Protein AF-0000000075453280 (afdb_homodimer)

InterPro domains:
  IPR001173 Glycosyltransferase 2-like [PF00535] (4-136)
  IPR029044 Nucleotide-diphospho-sugar transferases [G3DSA:3.90.550.10] (1-193)
  IPR029044 Nucleotide-diphospho-sugar transferases [SSF53448] (2-142)

Secondary structure (DSSP, 8-state):
--EEEEEEESS-HHHHHHHHHHHTTSSEEEEEE----SSHHHHHHTTT-EEEE----SSSHHHHHHHHHH--SSEEEEEETTEE--HHHHHHHHHHTTSTTEEEEEEEEEEEETTEE-GGG--EEEEEEEESTT-B--SSTT---B--SEEEE--TT-GGG-EEE-----HHHHHHHHHHHHHHHHHHHTT----HHHHHHHHHHHHHIIIIIT-GGGGHHHHHHHHHHHHHHHHHHHHHHHHHHHHHHHHHHHHH-/--EEEEEEESS-HHHHHHHHHHHTTSSEEEEEE----STHHHHHHTTT-EEEE----SSSHHHHHHHHHH--SSEEEEEETTEE--HHHHHHHHHHTTSTTEEEEEEEEEEEETTEE-GGG--EEEEEEEESTT-B--SSTT---B--SEEEE--TT-GGG-EEE-----HHHHHHHHHHHHHHHHHHHTT----HHHHHHHHHHHHHIIIIIT-GGGGHHHHHHHHHHHHHHHHHHHHHHHHHHHHHHHHHHHHH-

Radius of gyration: 29.47 Å; Cα contacts (8 Å, |Δi|>4): 980; chains: 2; bounding box: 55×84×59 Å

Structure (mmCIF, N/CA/C/O backbone):
data_AF-0000000075453280-model_v1
#
loop_
_entity.id
_entity.type
_entity.pdbx_description
1 polymer 'Lipopolysaccharide core biosynthesis glycosyltransferase waaE'
#
loop_
_atom_site.group_PDB
_atom_site.id
_atom_site.type_symbol
_atom_site.label_atom_id
_atom_site.label_alt_id
_atom_site.label_comp_id
_atom_site.label_asym_id
_atom_site.label_entity_id
_atom_site.label_seq_id
_atom_site.pdbx_PDB_ins_code
_atom_site.Cartn_x
_atom_site.Cartn_y
_atom_site.Cartn_z
_atom_site.occupancy
_atom_site.B_iso_or_equiv
_atom_site.auth_seq_id
_atom_site.auth_comp_id
_atom_site.auth_asym_id
_atom_site.auth_atom_id
_atom_site.pdbx_PDB_model_num
ATOM 1 N N . MET A 1 1 ? -6.512 39.5 26.875 1 87.19 1 MET A N 1
ATOM 2 C CA . MET A 1 1 ? -6.805 38.094 27.078 1 87.19 1 MET A CA 1
ATOM 3 C C . MET A 1 1 ? -5.566 37.219 26.828 1 87.19 1 MET A C 1
ATOM 5 O O . MET A 1 1 ? -4.629 37.656 26.156 1 87.19 1 MET A O 1
ATOM 9 N N . LYS A 1 2 ? -5.488 36.125 27.5 1 96.56 2 LYS A N 1
ATOM 10 C CA . LYS A 1 2 ? -4.305 35.281 27.453 1 96.56 2 LYS A CA 1
ATOM 11 C C . LYS A 1 2 ? -4.598 33.938 26.75 1 96.56 2 LYS A C 1
ATOM 13 O O . LYS A 1 2 ? -5.754 33.531 26.656 1 96.56 2 LYS A O 1
ATOM 18 N N . ILE A 1 3 ? -3.596 33.406 26.172 1 98.19 3 ILE A N 1
ATOM 19 C CA . ILE A 1 3 ? -3.721 32.188 25.406 1 98.19 3 ILE A CA 1
ATOM 20 C C . ILE A 1 3 ? -2.854 31.094 26.016 1 98.19 3 ILE A C 1
ATOM 22 O O . ILE A 1 3 ? -1.701 31.344 26.391 1 98.19 3 ILE A O 1
ATOM 26 N N . SER A 1 4 ? -3.461 29.938 26.219 1 98.56 4 SER A N 1
ATOM 27 C CA . SER A 1 4 ? -2.721 28.734 26.578 1 98.56 4 SER A CA 1
ATOM 28 C C . SER A 1 4 ? -2.498 27.844 25.375 1 98.56 4 SER A C 1
ATOM 30 O O . SER A 1 4 ? -3.445 27.5 24.672 1 98.56 4 SER A O 1
ATOM 32 N N . VAL A 1 5 ? -1.268 27.469 25.141 1 98.62 5 VAL A N 1
ATOM 33 C CA . VAL A 1 5 ? -0.944 26.5 24.094 1 98.62 5 VAL A CA 1
ATOM 34 C C . VAL A 1 5 ? -0.886 25.094 24.688 1 98.62 5 VAL A C 1
ATOM 36 O O . VAL A 1 5 ? -0.224 24.875 25.719 1 98.62 5 VAL A O 1
ATOM 39 N N . VAL A 1 6 ? -1.608 24.203 24.062 1 98.19 6 VAL A N 1
ATOM 40 C CA . VAL A 1 6 ? -1.646 22.812 24.516 1 98.19 6 VAL A CA 1
ATOM 41 C C . VAL A 1 6 ? -0.996 21.906 23.469 1 98.19 6 VAL A C 1
ATOM 43 O O . VAL A 1 6 ? -1.377 21.938 22.297 1 98.19 6 VAL A O 1
ATOM 46 N N . ILE A 1 7 ? -0.037 21.109 23.922 1 97.81 7 ILE A N 1
ATOM 47 C CA . ILE A 1 7 ? 0.693 20.219 23.031 1 97.81 7 ILE A CA 1
ATOM 48 C C . ILE A 1 7 ? 0.72 18.812 23.625 1 97.81 7 ILE A C 1
ATOM 50 O O . ILE A 1 7 ? 1.214 18.594 24.734 1 97.81 7 ILE A O 1
ATOM 54 N N . ASN A 1 8 ? 0.182 17.875 22.922 1 95.56 8 ASN A N 1
ATOM 55 C CA . ASN A 1 8 ? 0.331 16.469 23.297 1 95.56 8 ASN A CA 1
ATOM 56 C C . ASN A 1 8 ? 1.612 15.867 22.719 1 95.56 8 ASN A C 1
ATOM 58 O O . ASN A 1 8 ? 1.91 16.047 21.531 1 95.56 8 ASN A O 1
ATOM 62 N N . THR A 1 9 ? 2.328 15.156 23.594 1 96.06 9 THR A N 1
ATOM 63 C CA . THR A 1 9 ? 3.605 14.625 23.141 1 96.06 9 THR A CA 1
ATOM 64 C C . THR A 1 9 ? 3.709 13.133 23.438 1 96.06 9 THR A C 1
ATOM 66 O O . THR A 1 9 ? 3.145 12.648 24.422 1 96.06 9 THR A O 1
ATOM 69 N N . TYR A 1 10 ? 4.297 12.469 22.547 1 95.69 10 TYR A N 1
ATOM 70 C CA . TYR A 1 10 ? 4.734 11.086 22.688 1 95.69 10 TYR A CA 1
ATOM 71 C C . TYR A 1 10 ? 5.957 10.805 21.828 1 95.69 10 TYR A C 1
ATOM 73 O O . TYR A 1 10 ? 5.848 10.703 20.594 1 95.69 10 TYR A O 1
ATOM 81 N N . ASN A 1 11 ? 7.129 10.633 22.438 1 95.88 11 ASN A N 1
ATOM 82 C CA . ASN A 1 11 ? 8.391 10.438 21.734 1 95.88 11 ASN A CA 1
ATOM 83 C C . ASN A 1 11 ? 8.555 11.422 20.578 1 95.88 11 ASN A C 1
ATOM 85 O O . ASN A 1 11 ? 8.789 11.016 19.438 1 95.88 11 ASN A O 1
ATOM 89 N N . ALA A 1 12 ? 8.445 12.719 20.922 1 96.19 12 ALA A N 1
ATOM 90 C CA . ALA A 1 12 ? 8.391 13.797 19.938 1 96.19 12 ALA A CA 1
ATOM 91 C C . ALA A 1 12 ? 9.719 14.547 19.875 1 96.19 12 ALA A C 1
ATOM 93 O O . ALA A 1 12 ? 9.75 15.727 19.516 1 96.19 12 ALA A O 1
ATOM 94 N N . GLU A 1 13 ? 10.812 13.883 20.188 1 96.94 13 GLU A N 1
ATOM 95 C CA . GLU A 1 13 ? 12.102 14.555 20.297 1 96.94 13 GLU A CA 1
ATOM 96 C C . GLU A 1 13 ? 12.508 15.195 18.969 1 96.94 13 GLU A C 1
ATOM 98 O O . GLU A 1 13 ? 13.172 16.234 18.953 1 96.94 13 GLU A O 1
ATOM 103 N N . LYS A 1 14 ? 12.039 14.727 17.938 1 95.12 14 LYS A N 1
ATOM 104 C CA . LYS A 1 14 ? 12.492 15.125 16.609 1 95.12 14 LYS A CA 1
ATOM 105 C C . LYS A 1 14 ? 12.094 16.562 16.297 1 95.12 14 LYS A C 1
ATOM 107 O O . LYS A 1 14 ? 12.898 17.344 15.773 1 95.12 14 LYS A O 1
ATOM 112 N N . HIS A 1 15 ? 10.867 16.906 16.641 1 96.69 15 HIS A N 1
ATOM 113 C CA . HIS A 1 15 ? 10.344 18.188 16.156 1 96.69 15 HIS A CA 1
ATOM 114 C C . HIS A 1 15 ? 10.008 19.109 17.328 1 96.69 15 HIS A C 1
ATOM 116 O O . HIS A 1 15 ? 9.812 20.312 17.125 1 96.69 15 HIS A O 1
ATOM 122 N N . LEU A 1 16 ? 9.984 18.625 18.5 1 97.69 16 LEU A N 1
ATOM 123 C CA . LEU A 1 16 ? 9.406 19.344 19.625 1 97.69 16 LEU A CA 1
ATOM 124 C C . LEU A 1 16 ? 10.133 20.656 19.875 1 97.69 16 LEU A C 1
ATOM 126 O O . LEU A 1 16 ? 9.5 21.688 20.156 1 97.69 16 LEU A O 1
ATOM 130 N N . GLN A 1 17 ? 11.453 20.641 19.781 1 97.75 17 GLN A N 1
ATOM 131 C CA . GLN A 1 17 ? 12.211 21.859 20.016 1 97.75 17 GLN A CA 1
ATOM 132 C C . GLN A 1 17 ? 11.789 22.969 19.047 1 97.75 17 GLN A C 1
ATOM 134 O O . GLN A 1 17 ? 11.578 24.109 19.453 1 97.75 17 GLN A O 1
ATOM 139 N N . ALA A 1 18 ? 11.688 22.609 17.797 1 97.19 18 ALA A N 1
ATOM 140 C CA . ALA A 1 18 ? 11.273 23.578 16.781 1 97.19 18 ALA A CA 1
ATOM 141 C C . ALA A 1 18 ? 9.883 24.125 17.078 1 97.19 18 ALA A C 1
ATOM 143 O O . ALA A 1 18 ? 9.625 25.312 16.891 1 97.19 18 ALA A O 1
ATOM 144 N N . VAL A 1 19 ? 9.039 23.281 17.531 1 98.19 19 VAL A N 1
ATOM 145 C CA . VAL A 1 19 ? 7.668 23.672 17.844 1 98.19 19 VAL A CA 1
ATOM 146 C C . VAL A 1 19 ? 7.66 24.609 19.031 1 98.19 19 VAL A C 1
ATOM 148 O O . VAL A 1 19 ? 7.055 25.688 18.984 1 98.19 19 VAL A O 1
ATOM 151 N N . LEU A 1 20 ? 8.391 24.266 20.062 1 98.31 20 LEU A N 1
ATOM 152 C CA . LEU A 1 20 ? 8.406 25.062 21.281 1 98.31 20 LEU A CA 1
ATOM 153 C C . LEU A 1 20 ? 9.008 26.438 21.031 1 98.31 20 LEU A C 1
ATOM 155 O O . LEU A 1 20 ? 8.594 27.422 21.656 1 98.31 20 LEU A O 1
ATOM 159 N N . GLU A 1 21 ? 9.938 26.531 20.156 1 98.12 21 GLU A N 1
ATOM 160 C CA . GLU A 1 21 ? 10.531 27.812 19.797 1 98.12 21 GLU A CA 1
ATOM 161 C C . GLU A 1 21 ? 9.484 28.766 19.25 1 98.12 21 GLU A C 1
ATOM 163 O O . GLU A 1 21 ? 9.578 29.984 19.438 1 98.12 21 GLU A O 1
ATOM 168 N N . THR A 1 22 ? 8.5 28.25 18.625 1 98.06 22 THR A N 1
ATOM 169 C CA . THR A 1 22 ? 7.516 29.078 17.953 1 98.06 22 THR A CA 1
ATOM 170 C C . THR A 1 22 ? 6.406 29.484 18.922 1 98.06 22 THR A C 1
ATOM 172 O O . THR A 1 22 ? 5.641 30.422 18.641 1 98.06 22 THR A O 1
ATOM 175 N N . VAL A 1 23 ? 6.312 28.812 20.078 1 98.12 23 VAL A N 1
ATOM 176 C CA . VAL A 1 23 ? 5.184 29.094 20.953 1 98.12 23 VAL A CA 1
ATOM 177 C C . VAL A 1 23 ? 5.691 29.594 22.312 1 98.12 23 VAL A C 1
ATOM 179 O O . VAL A 1 23 ? 4.902 29.828 23.219 1 98.12 23 VAL A O 1
ATOM 182 N N . LYS A 1 24 ? 6.961 29.797 22.438 1 97.19 24 LYS A N 1
ATOM 183 C CA . LYS A 1 24 ? 7.59 30.109 23.719 1 97.19 24 LYS A CA 1
ATOM 184 C C . LYS A 1 24 ? 7.086 31.438 24.281 1 97.19 24 LYS A C 1
ATOM 186 O O . LYS A 1 24 ? 7.113 31.656 25.484 1 97.19 24 LYS A O 1
ATOM 191 N N . ASP A 1 25 ? 6.578 32.312 23.406 1 96.19 25 ASP A N 1
ATOM 192 C CA . ASP A 1 25 ? 6.199 33.656 23.844 1 96.19 25 ASP A CA 1
ATOM 1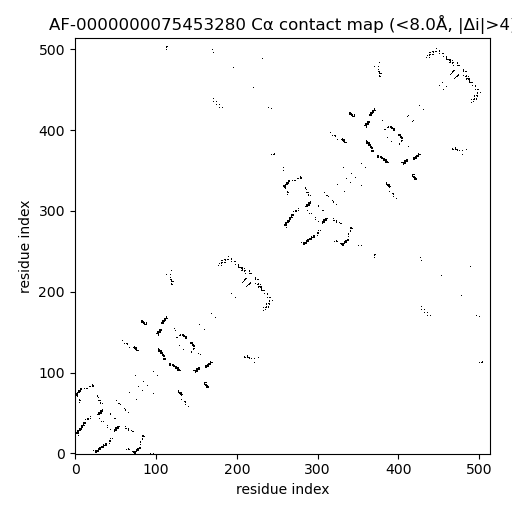93 C C . ASP A 1 25 ? 4.703 33.719 24.156 1 96.19 25 ASP A C 1
ATOM 195 O O . ASP A 1 25 ? 4.172 34.812 24.422 1 96.19 25 ASP A O 1
ATOM 199 N N . PHE A 1 26 ? 4.004 32.656 24.094 1 97.94 26 PHE A N 1
ATOM 200 C CA . PHE A 1 26 ? 2.609 32.625 24.531 1 97.94 26 PHE A CA 1
ATOM 201 C C . PHE A 1 26 ? 2.51 32.688 26.047 1 97.94 26 PHE A C 1
ATOM 203 O O . PHE A 1 26 ? 3.516 32.562 26.75 1 97.94 26 PHE A O 1
ATOM 210 N N . ASP A 1 27 ? 1.296 32.875 26.531 1 97.94 27 ASP A N 1
ATOM 211 C CA . ASP A 1 27 ? 1.092 33.156 27.953 1 97.94 27 ASP A CA 1
ATOM 212 C C . ASP A 1 27 ? 1.319 31.891 28.781 1 97.94 27 ASP A C 1
ATOM 214 O O . ASP A 1 27 ? 1.736 31.969 29.938 1 97.94 27 ASP A O 1
ATOM 218 N N . GLU A 1 28 ? 0.972 30.797 28.203 1 98.19 28 GLU A N 1
ATOM 219 C CA . GLU A 1 28 ? 1.118 29.5 28.875 1 98.19 28 GLU A CA 1
ATOM 220 C C . GLU A 1 28 ? 1.316 28.375 27.859 1 98.19 28 GLU A C 1
ATOM 222 O O . GLU A 1 28 ? 0.678 28.359 26.812 1 98.19 28 GLU A O 1
ATOM 227 N N . ILE A 1 29 ? 2.229 27.484 28.203 1 98.38 29 ILE A N 1
ATOM 228 C CA . ILE A 1 29 ? 2.416 26.266 27.406 1 98.38 29 ILE A CA 1
ATOM 229 C C . ILE A 1 29 ? 2.176 25.047 28.281 1 98.38 29 ILE A C 1
ATOM 231 O O . ILE A 1 29 ? 2.844 24.859 29.312 1 98.38 29 ILE A O 1
ATOM 235 N N . VAL A 1 30 ? 1.226 24.234 27.891 1 98.31 30 VAL A N 1
ATOM 236 C CA . VAL A 1 30 ? 0.924 22.984 28.578 1 98.31 30 VAL A CA 1
ATOM 237 C C . VAL A 1 30 ? 1.341 21.797 27.719 1 98.31 30 VAL A C 1
ATOM 239 O O . VAL A 1 30 ? 0.818 21.609 26.609 1 98.31 30 VAL A O 1
ATOM 242 N N . ILE A 1 31 ? 2.223 21.047 28.234 1 98.12 31 ILE A N 1
ATOM 243 C CA . ILE A 1 31 ? 2.641 19.812 27.578 1 98.12 31 ILE A CA 1
ATOM 244 C C . ILE A 1 31 ? 1.979 18.609 28.25 1 98.12 31 ILE A C 1
ATOM 246 O O . ILE A 1 31 ? 2.156 18.406 29.453 1 98.12 31 ILE A O 1
ATOM 250 N N . CYS A 1 32 ? 1.2 17.938 27.5 1 97.69 32 CYS A N 1
ATOM 251 C CA . CYS A 1 32 ? 0.634 16.688 27.984 1 97.69 32 CYS A CA 1
ATOM 252 C C . CYS A 1 32 ? 1.358 15.492 27.375 1 97.69 32 CYS A C 1
ATOM 254 O O . CYS A 1 32 ? 1.089 15.109 26.234 1 97.69 32 CYS A O 1
ATOM 256 N N . ASP A 1 33 ? 2.164 14.906 28.219 1 97.38 33 ASP A N 1
ATOM 257 C CA . ASP A 1 33 ? 2.994 13.812 27.719 1 97.38 33 ASP A CA 1
ATOM 258 C C . ASP A 1 33 ? 2.381 12.461 28.078 1 97.38 33 ASP A C 1
ATOM 260 O O . ASP A 1 33 ? 1.81 12.297 29.156 1 97.38 33 ASP A O 1
ATOM 264 N N . MET A 1 34 ? 2.512 11.633 27.141 1 95.62 34 MET A N 1
ATOM 265 C CA . MET A 1 34 ? 1.979 10.281 27.328 1 95.62 34 MET A CA 1
ATOM 266 C C . MET A 1 34 ? 3.094 9.297 27.656 1 95.62 34 MET A C 1
ATOM 268 O O . MET A 1 34 ? 3.164 8.219 27.078 1 95.62 34 MET A O 1
ATOM 272 N N . TYR A 1 35 ? 3.945 9.664 28.391 1 95.5 35 TYR A N 1
ATOM 273 C CA . TYR A 1 35 ? 5.043 8.883 28.953 1 95.5 35 TYR A CA 1
ATOM 274 C C . TYR A 1 35 ? 6.078 8.555 27.875 1 95.5 35 TYR A C 1
ATOM 276 O O . TYR A 1 35 ? 6.41 7.387 27.672 1 95.5 35 TYR A O 1
ATOM 284 N N . SER A 1 36 ? 6.609 9.555 27.328 1 96.5 36 SER A N 1
ATOM 285 C CA . SER A 1 36 ? 7.691 9.438 26.344 1 96.5 36 SER A CA 1
ATOM 286 C C . SER A 1 36 ? 8.938 8.812 26.984 1 96.5 36 SER A C 1
ATOM 288 O O . SER A 1 36 ? 9.203 9.023 28.172 1 96.5 36 SER A O 1
ATOM 290 N N . THR A 1 37 ? 9.625 8.047 26.109 1 96.62 37 THR A N 1
ATOM 291 C CA . THR A 1 37 ? 10.836 7.395 26.594 1 96.62 37 THR A CA 1
ATOM 292 C C . THR A 1 37 ? 12.078 8.031 25.984 1 96.62 37 THR A C 1
ATOM 294 O O . THR A 1 37 ? 13.203 7.699 26.359 1 96.62 37 THR A O 1
ATOM 297 N N . ASP A 1 38 ? 11.938 8.945 25.172 1 97.25 38 ASP A N 1
ATOM 298 C CA . ASP A 1 38 ? 13.062 9.617 24.516 1 97.25 38 ASP A CA 1
ATOM 299 C C . ASP A 1 38 ? 13.352 10.961 25.188 1 97.25 38 ASP A C 1
ATOM 301 O O . ASP A 1 38 ? 13.117 11.133 26.375 1 97.25 38 ASP A O 1
ATOM 305 N N . LYS A 1 39 ? 13.984 11.875 24.453 1 97.5 39 LYS A N 1
ATOM 306 C CA . LYS A 1 39 ? 14.43 13.141 25.047 1 97.5 39 LYS A CA 1
ATOM 307 C C . LYS A 1 39 ? 13.305 14.172 25.047 1 97.5 39 LYS A C 1
ATOM 309 O O . LYS A 1 39 ? 13.547 15.367 25.234 1 97.5 39 LYS A O 1
ATOM 314 N N . THR A 1 40 ? 12.094 13.75 24.875 1 97.81 40 THR A N 1
ATOM 315 C CA . THR A 1 40 ? 10.953 14.656 24.766 1 97.81 40 THR A CA 1
ATOM 316 C C . THR A 1 40 ? 10.836 15.523 26.016 1 97.81 40 THR A C 1
ATOM 318 O O . THR A 1 40 ? 10.758 16.75 25.938 1 97.81 40 THR A O 1
ATOM 321 N N . ILE A 1 41 ? 10.914 14.938 27.141 1 97.12 41 ILE A N 1
ATOM 322 C CA . ILE A 1 41 ? 10.711 15.656 28.406 1 97.12 41 ILE A CA 1
ATOM 323 C C . ILE A 1 41 ? 11.906 16.578 28.672 1 97.12 41 ILE A C 1
ATOM 325 O O . ILE A 1 41 ? 11.742 17.688 29.172 1 97.12 41 ILE A O 1
ATOM 329 N N . ASP A 1 42 ? 13.07 16.109 28.328 1 97.25 42 ASP A N 1
ATOM 330 C CA . ASP A 1 42 ? 14.266 16.938 28.469 1 97.25 42 ASP A CA 1
ATOM 331 C C . ASP A 1 42 ? 14.133 18.219 27.656 1 97.25 42 ASP A C 1
ATOM 333 O O . ASP A 1 42 ? 14.492 19.297 28.141 1 97.25 42 ASP A O 1
ATOM 337 N N . ILE A 1 43 ? 13.633 18.062 26.516 1 97.5 43 ILE A N 1
ATOM 338 C CA . ILE A 1 43 ? 13.445 19.219 25.641 1 97.5 43 ILE A CA 1
ATOM 339 C C . ILE A 1 43 ? 12.391 20.156 26.219 1 97.5 43 ILE A C 1
ATOM 341 O O . ILE A 1 43 ? 12.602 21.359 26.297 1 97.5 43 ILE A O 1
ATOM 345 N N . ALA A 1 44 ? 11.305 19.656 26.672 1 97.19 44 ALA A N 1
ATOM 346 C CA . ALA A 1 44 ? 10.188 20.438 27.203 1 97.19 44 ALA A CA 1
ATOM 347 C C . ALA A 1 44 ? 10.609 21.234 28.438 1 97.19 44 ALA A C 1
ATOM 349 O O . ALA A 1 44 ? 10.172 22.375 28.625 1 97.19 44 ALA A O 1
ATOM 350 N N . THR A 1 45 ? 11.43 20.672 29.234 1 95.94 45 THR A N 1
ATOM 351 C CA . THR A 1 45 ? 11.82 21.281 30.5 1 95.94 45 THR A CA 1
ATOM 352 C C . THR A 1 45 ? 12.641 22.547 30.266 1 95.94 45 THR A C 1
ATOM 354 O O . THR A 1 45 ? 12.727 23.406 31.156 1 95.94 45 THR A O 1
ATOM 357 N N . LYS A 1 46 ? 13.172 22.625 29.125 1 96.31 46 LYS A N 1
ATOM 358 C CA . LYS A 1 46 ? 13.984 23.781 28.797 1 96.31 46 LYS A CA 1
ATOM 359 C C . LYS A 1 46 ? 13.117 25 28.5 1 96.31 46 LYS A C 1
ATOM 361 O O . LYS A 1 46 ? 13.625 26.125 28.391 1 96.31 46 LYS A O 1
ATOM 366 N N . TYR A 1 47 ? 11.898 24.625 28.312 1 94.25 47 TYR A N 1
ATOM 367 C CA . TYR A 1 47 ? 10.953 25.688 27.984 1 94.25 47 TYR A CA 1
ATOM 368 C C . TYR A 1 47 ? 9.969 25.906 29.125 1 94.25 47 TYR A C 1
ATOM 370 O O . TYR A 1 47 ? 9.852 25.078 30.031 1 94.25 47 TYR A O 1
ATOM 378 N N . ASN A 1 48 ? 9.789 26.938 29.891 1 89.94 48 ASN A N 1
ATOM 379 C CA . ASN A 1 48 ? 8.891 27.266 31 1 89.94 48 ASN A CA 1
ATOM 380 C C . ASN A 1 48 ? 7.496 26.688 30.766 1 89.94 48 ASN A C 1
ATOM 382 O O . ASN A 1 48 ? 6.496 27.391 30.891 1 89.94 48 ASN A O 1
ATOM 386 N N . CYS A 1 49 ? 7.441 25.328 30.406 1 94.44 49 CYS A N 1
ATOM 387 C CA . CYS A 1 49 ? 6.172 24.672 30.141 1 94.44 49 CYS A CA 1
ATOM 388 C C . CYS A 1 49 ? 5.617 24.031 31.406 1 94.44 49 CYS A C 1
ATOM 390 O O . CYS A 1 49 ? 6.379 23.641 32.312 1 94.44 49 CYS A O 1
ATOM 392 N N . LYS A 1 50 ? 4.363 23.953 31.5 1 97.44 50 LYS A N 1
ATOM 393 C CA . LYS A 1 50 ? 3.688 23.062 32.438 1 97.44 50 LYS A CA 1
ATOM 394 C C . LYS A 1 50 ? 3.59 21.656 31.875 1 97.44 50 LYS A C 1
ATOM 396 O O . LYS A 1 50 ? 2.93 21.422 30.859 1 97.44 50 LYS A O 1
ATOM 401 N N . ILE A 1 51 ? 4.215 20.719 32.594 1 98 51 ILE A N 1
ATOM 402 C CA . ILE A 1 51 ? 4.238 19.359 32.094 1 98 51 ILE A CA 1
ATOM 403 C C . ILE A 1 51 ? 3.273 18.484 32.906 1 98 51 ILE A C 1
ATOM 405 O O . ILE A 1 51 ? 3.371 18.422 34.125 1 98 51 ILE A O 1
ATOM 409 N N . VAL A 1 52 ? 2.35 17.922 32.25 1 97.69 52 VAL A N 1
ATOM 410 C CA . VAL A 1 52 ? 1.406 16.984 32.844 1 97.69 52 VAL A CA 1
ATOM 411 C C . VAL A 1 52 ? 1.45 15.656 32.094 1 97.69 52 VAL A C 1
ATOM 413 O O . VAL A 1 52 ? 1.945 15.586 30.969 1 97.69 52 VAL A O 1
ATOM 416 N N . TYR A 1 53 ? 0.935 14.594 32.781 1 97.19 53 TYR A N 1
ATOM 417 C CA . TYR A 1 53 ? 1.019 13.258 32.188 1 97.19 53 TYR A CA 1
ATOM 418 C C . TYR A 1 53 ? -0.365 12.633 32.062 1 97.19 53 TYR A C 1
ATOM 420 O O . TYR A 1 53 ? -1.24 12.859 32.906 1 97.19 53 TYR A O 1
ATOM 428 N N . HIS A 1 54 ? -0.528 11.992 30.922 1 95.75 54 HIS A N 1
ATOM 429 C CA . HIS A 1 54 ? -1.746 11.234 30.641 1 95.75 54 HIS A CA 1
ATOM 430 C C . HIS A 1 54 ? -1.432 9.898 29.984 1 95.75 54 HIS A C 1
ATOM 432 O O . HIS A 1 54 ? -0.522 9.812 29.156 1 95.75 54 HIS A O 1
ATOM 438 N N . GLN A 1 55 ? -2.186 8.914 30.281 1 92.88 55 GLN A N 1
ATOM 439 C CA . GLN A 1 55 ? -1.975 7.59 29.703 1 92.88 55 GLN A CA 1
ATOM 440 C C . GLN A 1 55 ? -2.209 7.613 28.188 1 92.88 55 GLN A C 1
ATOM 442 O O . GLN A 1 55 ? -3.1 8.312 27.703 1 92.88 55 GLN A O 1
ATOM 447 N N . ASN A 1 56 ? -1.371 6.773 27.594 1 88.88 56 ASN A N 1
ATOM 448 C CA . ASN A 1 56 ? -1.557 6.613 26.156 1 88.88 56 ASN A CA 1
ATOM 449 C C . ASN A 1 56 ? -2.688 5.637 25.844 1 88.88 56 ASN A C 1
ATOM 451 O O . ASN A 1 56 ? -2.541 4.43 26.031 1 88.88 56 ASN A O 1
ATOM 455 N N . THR A 1 57 ? -3.742 6.156 25.312 1 80.94 57 THR A N 1
ATOM 456 C CA . THR A 1 57 ? -4.906 5.324 25.031 1 80.94 57 THR A CA 1
ATOM 457 C C . THR A 1 57 ? -4.922 4.891 23.562 1 80.94 57 THR A C 1
ATOM 459 O O . THR A 1 57 ? -5.875 4.262 23.109 1 80.94 57 THR A O 1
ATOM 462 N N . GLY A 1 58 ? -3.951 5.273 22.812 1 80.19 58 GLY A N 1
ATOM 463 C CA . GLY A 1 58 ? -3.906 4.91 21.391 1 80.19 58 GLY A CA 1
ATOM 464 C C . GLY A 1 58 ? -4.391 6.02 20.484 1 80.19 58 GLY A C 1
ATOM 465 O O . GLY A 1 58 ? -4.188 5.961 19.266 1 80.19 58 GLY A O 1
ATOM 466 N N . TYR A 1 59 ? -5.176 6.91 21.062 1 80.62 59 TYR A N 1
ATOM 467 C CA . TYR A 1 59 ? -5.578 8.094 20.312 1 80.62 59 TYR A CA 1
ATOM 468 C C . TYR A 1 59 ? -5.434 9.352 21.141 1 80.62 59 TYR A C 1
ATOM 470 O O . TYR A 1 59 ? -5.363 9.281 22.375 1 80.62 59 TYR A O 1
ATOM 478 N N . ALA A 1 60 ? -5.387 10.453 20.469 1 81.75 60 ALA A N 1
ATOM 479 C CA . ALA A 1 60 ? -4.941 11.688 21.125 1 81.75 60 ALA A CA 1
ATOM 480 C C . ALA A 1 60 ? -6.094 12.375 21.844 1 81.75 60 ALA A C 1
ATOM 482 O O . ALA A 1 60 ? -5.875 13.156 22.766 1 81.75 60 ALA A O 1
ATOM 483 N N . GLU A 1 61 ? -7.34 12.078 21.5 1 88.44 61 GLU A N 1
ATOM 484 C CA . GLU A 1 61 ? -8.484 12.891 21.891 1 88.44 61 GLU A CA 1
ATOM 485 C C . GLU A 1 61 ? -8.656 12.906 23.406 1 88.44 61 GLU A C 1
ATOM 487 O O . GLU A 1 61 ? -8.844 13.969 24.016 1 88.44 61 GLU A O 1
ATOM 492 N N . PRO A 1 62 ? -8.5 11.789 24.109 1 87.81 62 PRO A N 1
ATOM 493 C CA . PRO A 1 62 ? -8.625 11.828 25.562 1 87.81 62 PRO A CA 1
ATOM 494 C C . PRO A 1 62 ? -7.531 12.656 26.234 1 87.81 62 PRO A C 1
ATOM 496 O O . PRO A 1 62 ? -7.805 13.422 27.156 1 87.81 62 PRO A O 1
ATOM 499 N N . ALA A 1 63 ? -6.367 12.508 25.719 1 91.5 63 ALA A N 1
ATOM 500 C CA . ALA A 1 63 ? -5.25 13.281 26.266 1 91.5 63 ALA A CA 1
ATOM 501 C C . ALA A 1 63 ? -5.434 14.773 26 1 91.5 63 ALA A C 1
ATOM 503 O O . ALA A 1 63 ? -5.047 15.602 26.828 1 91.5 63 ALA A O 1
ATOM 504 N N . ARG A 1 64 ? -6.012 15.109 24.859 1 93.88 64 ARG A N 1
ATOM 505 C CA . ARG A 1 64 ? -6.254 16.516 24.516 1 93.88 64 ARG A CA 1
ATOM 506 C C . ARG A 1 64 ? -7.23 17.156 25.5 1 93.88 64 ARG A C 1
ATOM 508 O O . ARG A 1 64 ? -7 18.266 25.984 1 93.88 64 ARG A O 1
ATOM 515 N N . ASN A 1 65 ? -8.273 16.438 25.828 1 94.94 65 ASN A N 1
ATOM 516 C CA . ASN A 1 65 ? -9.258 16.953 26.781 1 94.94 65 ASN A CA 1
ATOM 517 C C . ASN A 1 65 ? -8.641 17.156 28.156 1 94.94 65 ASN A C 1
ATOM 519 O O . ASN A 1 65 ? -8.883 18.188 28.797 1 94.94 65 ASN A O 1
ATOM 523 N N . PHE A 1 66 ? -7.91 16.219 28.547 1 95.5 66 PHE A N 1
ATOM 524 C CA . PHE A 1 66 ? -7.23 16.328 29.828 1 95.5 66 PHE A CA 1
ATOM 525 C C . PHE A 1 66 ? -6.301 17.547 29.844 1 95.5 66 PHE A C 1
ATOM 527 O O . PHE A 1 66 ? -6.309 18.328 30.797 1 95.5 66 PHE A O 1
ATOM 534 N N . ALA A 1 67 ? -5.535 17.656 28.797 1 96.38 67 ALA A N 1
ATOM 535 C CA . ALA A 1 67 ? -4.578 18.766 28.688 1 96.38 67 ALA A CA 1
ATOM 536 C C . ALA A 1 67 ? -5.285 20.109 28.719 1 96.38 67 ALA A C 1
ATOM 538 O O . ALA A 1 67 ? -4.828 21.047 29.375 1 96.38 67 ALA A O 1
ATOM 539 N N . ILE A 1 68 ? -6.363 20.219 28.031 1 96.88 68 ILE A N 1
ATOM 540 C CA . ILE A 1 68 ? -7.16 21.453 27.969 1 96.88 68 ILE A CA 1
ATOM 541 C C . ILE A 1 68 ? -7.648 21.812 29.375 1 96.88 68 ILE A C 1
ATOM 543 O O . ILE A 1 68 ? -7.613 22.969 29.766 1 96.88 68 ILE A O 1
ATOM 547 N N . SER A 1 69 ? -8.055 20.781 30.109 1 96.62 69 SER A N 1
ATOM 548 C CA . SER A 1 69 ? -8.555 21.016 31.469 1 96.62 69 SER A CA 1
ATOM 549 C C . SER A 1 69 ? -7.453 21.547 32.375 1 96.62 69 SER A C 1
ATOM 551 O O . SER A 1 69 ? -7.734 22.188 33.406 1 96.62 69 SER A O 1
ATOM 553 N N . GLN A 1 70 ? -6.215 21.297 32.031 1 97.44 70 GLN A N 1
ATOM 554 C CA . GLN A 1 70 ? -5.078 21.719 32.844 1 97.44 70 GLN A CA 1
ATOM 555 C C . GLN A 1 70 ? -4.664 23.141 32.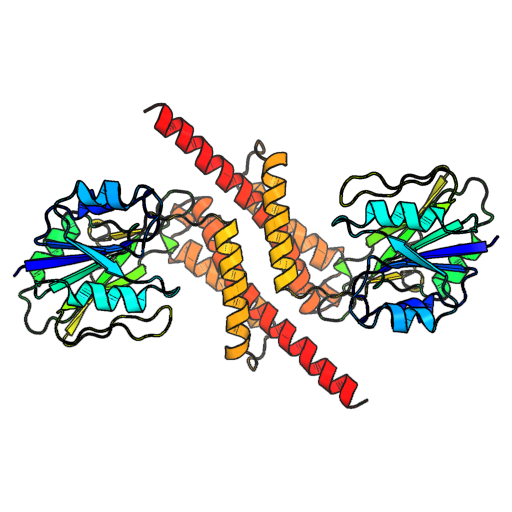5 1 97.44 70 GLN A C 1
ATOM 557 O O . GLN A 1 70 ? -3.875 23.75 33.219 1 97.44 70 GLN A O 1
ATOM 562 N N . ALA A 1 71 ? -5.148 23.688 31.406 1 97.62 71 ALA A N 1
ATOM 563 C CA . ALA A 1 71 ? -4.793 25.031 30.969 1 97.62 71 ALA A CA 1
ATOM 564 C C . ALA A 1 71 ? -5.477 26.094 31.828 1 97.62 71 ALA A C 1
ATOM 566 O O . ALA A 1 71 ? -6.605 25.891 32.281 1 97.62 71 ALA A O 1
ATOM 567 N N . LYS A 1 72 ? -4.898 27.219 32.031 1 96.69 72 LYS A N 1
ATOM 568 C CA . LYS A 1 72 ? -5.406 28.203 32.969 1 96.69 72 LYS A CA 1
ATOM 569 C C . LYS A 1 72 ? -6.145 29.328 32.25 1 96.69 72 LYS A C 1
ATOM 571 O O . LYS A 1 72 ? -6.961 30.031 32.844 1 96.69 72 LYS A O 1
ATOM 576 N N . ASN A 1 73 ? -5.84 29.516 30.969 1 97.5 73 ASN A N 1
ATOM 577 C CA . ASN A 1 73 ? -6.371 30.688 30.281 1 97.5 73 ASN A CA 1
ATOM 578 C C . ASN A 1 73 ? -7.672 30.375 29.547 1 97.5 73 ASN A C 1
ATOM 580 O O . ASN A 1 73 ? -8.023 29.203 29.375 1 97.5 73 ASN A O 1
ATOM 584 N N . GLU A 1 74 ? -8.344 31.406 29.172 1 96.06 74 GLU A N 1
ATOM 585 C CA . GLU A 1 74 ? -9.648 31.297 28.531 1 96.06 74 GLU A CA 1
ATOM 586 C C . GLU A 1 74 ? -9.531 30.797 27.094 1 96.06 74 GLU A C 1
ATOM 588 O O . GLU A 1 74 ? -10.391 30.047 26.625 1 96.06 74 GLU A O 1
ATOM 593 N N . TRP A 1 75 ? -8.516 31.172 26.406 1 98.06 75 TRP A N 1
ATOM 594 C CA . TRP A 1 75 ? -8.312 30.766 25.016 1 98.06 75 TRP A CA 1
ATOM 595 C C . TRP A 1 75 ? -7.258 29.672 24.906 1 98.06 75 TRP A C 1
ATOM 597 O O . TRP A 1 75 ? -6.227 29.734 25.594 1 98.06 75 TRP A O 1
ATOM 607 N N . ILE A 1 76 ? -7.637 28.703 24.078 1 98.38 76 ILE A N 1
ATOM 608 C CA . ILE A 1 76 ? -6.789 27.531 23.938 1 98.38 76 ILE A CA 1
ATOM 609 C C . ILE A 1 76 ? -6.328 27.375 22.484 1 98.38 76 ILE A C 1
ATOM 611 O O . ILE A 1 76 ? -7.129 27.516 21.562 1 98.38 76 ILE A O 1
ATOM 615 N N . LEU A 1 77 ? -5.105 27.203 22.312 1 98.56 77 LEU A N 1
ATOM 616 C CA . LEU A 1 77 ? -4.512 26.797 21.047 1 98.56 77 LEU A CA 1
ATOM 617 C C . LEU A 1 77 ? -3.945 25.391 21.141 1 98.56 77 LEU A C 1
ATOM 619 O O . LEU A 1 77 ? -2.984 25.141 21.875 1 98.56 77 LEU A O 1
ATOM 623 N N . VAL A 1 78 ? -4.547 24.484 20.422 1 97.88 78 VAL A N 1
ATOM 624 C CA . VAL A 1 78 ? -4.105 23.094 20.453 1 97.88 78 VAL A CA 1
ATOM 625 C C . VAL A 1 78 ? -3.279 22.781 19.203 1 97.88 78 VAL A C 1
ATOM 627 O O . VAL A 1 78 ? -3.752 22.969 18.078 1 97.88 78 VAL A O 1
ATOM 630 N N . ILE A 1 79 ? -2.047 22.328 19.406 1 97.12 79 ILE A N 1
ATOM 631 C CA . ILE A 1 79 ? -1.237 21.906 18.266 1 97.12 79 ILE A CA 1
ATOM 632 C C . ILE A 1 79 ? -0.528 20.594 18.578 1 97.12 79 ILE A C 1
ATOM 634 O O . ILE A 1 79 ? -0.332 20.25 19.75 1 97.12 79 ILE A O 1
ATOM 638 N N . ASP A 1 80 ? -0.19 19.906 17.547 1 95.62 80 ASP A N 1
ATOM 639 C CA . ASP A 1 80 ? 0.604 18.688 17.719 1 95.62 80 ASP A CA 1
ATOM 640 C C . ASP A 1 80 ? 2.08 19.031 17.922 1 95.62 80 ASP A C 1
ATOM 642 O O . ASP A 1 80 ? 2.498 20.172 17.719 1 95.62 80 ASP A O 1
ATOM 646 N N . ALA A 1 81 ? 2.814 17.984 18.344 1 96.88 81 ALA A N 1
ATOM 647 C CA . ALA A 1 81 ? 4.215 18.172 18.703 1 96.88 81 ALA A CA 1
ATOM 648 C C . ALA A 1 81 ? 5.086 18.359 17.469 1 96.88 81 ALA A C 1
ATOM 650 O O . ALA A 1 81 ? 6.305 18.516 17.562 1 96.88 81 ALA A O 1
ATOM 651 N N . ASP A 1 82 ? 4.406 18.359 16.281 1 96.94 82 ASP A N 1
ATOM 652 C CA . ASP A 1 82 ? 5.133 18.594 15.039 1 96.94 82 ASP A CA 1
ATOM 653 C C . ASP A 1 82 ? 4.504 19.734 14.25 1 96.94 82 ASP A C 1
ATOM 655 O O . ASP A 1 82 ? 4.684 19.828 13.031 1 96.94 82 ASP A O 1
ATOM 659 N N . GLU A 1 83 ? 3.809 20.609 14.938 1 97.75 83 GLU A N 1
ATOM 660 C CA . GLU A 1 83 ? 3.15 21.734 14.297 1 97.75 83 GLU A CA 1
ATOM 661 C C . GLU A 1 83 ? 3.666 23.062 14.852 1 97.75 83 GLU A C 1
ATOM 663 O O . GLU A 1 83 ? 3.738 23.25 16.062 1 97.75 83 GLU A O 1
ATOM 668 N N . THR A 1 84 ? 4.055 23.984 14 1 97.62 84 THR A N 1
ATOM 669 C CA . THR A 1 84 ? 4.629 25.25 14.422 1 97.62 84 THR A CA 1
ATOM 670 C C . THR A 1 84 ? 3.615 26.375 14.266 1 97.62 84 THR A C 1
ATOM 672 O O . THR A 1 84 ? 2.637 26.25 13.531 1 97.62 84 THR A O 1
ATOM 675 N N . ILE A 1 85 ? 3.875 27.469 14.977 1 98.19 85 ILE A N 1
ATOM 676 C CA . ILE A 1 85 ? 3.059 28.672 14.914 1 98.19 85 ILE A CA 1
ATOM 677 C C . ILE A 1 85 ? 3.916 29.859 14.461 1 98.19 85 ILE A C 1
ATOM 679 O O . ILE A 1 85 ? 4.77 30.344 15.211 1 98.19 85 ILE A O 1
ATOM 683 N N . PRO A 1 86 ? 3.658 30.359 13.305 1 97.31 86 PRO A N 1
ATOM 684 C CA . PRO A 1 86 ? 4.434 31.531 12.883 1 97.31 86 PRO A CA 1
ATOM 685 C C . PRO A 1 86 ? 4.074 32.781 13.672 1 97.31 86 PRO A C 1
ATOM 687 O O . PRO A 1 86 ? 2.939 32.906 14.141 1 97.31 86 PRO A O 1
ATOM 690 N N . PRO A 1 87 ? 5.008 33.688 13.727 1 97.31 87 PRO A N 1
ATOM 691 C CA . PRO A 1 87 ? 4.777 34.906 14.492 1 97.31 87 PRO A CA 1
ATOM 692 C C . PRO A 1 87 ? 3.549 35.656 14.016 1 97.31 87 PRO A C 1
ATOM 694 O O . PRO A 1 87 ? 2.805 36.219 14.836 1 97.31 87 PRO A O 1
ATOM 697 N N . LYS A 1 88 ? 3.33 35.688 12.758 1 97.62 88 LYS A N 1
ATOM 698 C CA . LYS A 1 88 ? 2.197 36.438 12.219 1 97.62 88 LYS A CA 1
ATOM 699 C C . LYS A 1 88 ? 0.872 35.812 12.648 1 97.62 88 LYS A C 1
ATOM 701 O O . LYS A 1 88 ? -0.116 36.5 12.852 1 97.62 88 LYS A O 1
ATOM 706 N N . LEU A 1 89 ? 0.865 34.5 12.742 1 97.94 89 LEU A N 1
ATOM 707 C CA . LEU A 1 89 ? -0.342 33.844 13.227 1 97.94 89 LEU A CA 1
ATOM 708 C C . LEU A 1 89 ? -0.604 34.188 14.688 1 97.94 89 LEU A C 1
ATOM 710 O O . LEU A 1 89 ? -1.746 34.438 15.07 1 97.94 89 LEU A O 1
ATOM 714 N N . LYS A 1 90 ? 0.443 34.125 15.508 1 97.81 90 LYS A N 1
ATOM 715 C CA . LYS A 1 90 ? 0.296 34.531 16.906 1 97.81 90 LYS A CA 1
ATOM 716 C C . LYS A 1 90 ? -0.339 35.938 17.016 1 97.81 90 LYS A C 1
ATOM 718 O O . LYS A 1 90 ? -1.325 36.094 17.734 1 97.81 90 LYS A O 1
ATOM 723 N N . LYS A 1 91 ? 0.231 36.844 16.266 1 97.5 91 LYS A N 1
ATOM 724 C CA . LYS A 1 91 ? -0.282 38.219 16.297 1 97.5 91 LYS A CA 1
ATOM 725 C C . LYS A 1 91 ? -1.75 38.281 15.875 1 97.5 91 LYS A C 1
ATOM 727 O O . LYS A 1 91 ? -2.553 38.969 16.484 1 97.5 91 LYS A O 1
ATOM 732 N N . TYR A 1 92 ? -2.016 37.5 14.852 1 97.5 92 TYR A N 1
ATOM 733 C CA . TYR A 1 92 ? -3.383 37.438 14.344 1 97.5 92 TYR A CA 1
ATOM 734 C C . TYR A 1 92 ? -4.336 36.938 15.422 1 97.5 92 TYR A C 1
ATOM 736 O O . TYR A 1 92 ? -5.395 37.531 15.648 1 97.5 92 TYR A O 1
ATOM 744 N N . LEU A 1 93 ? -3.998 35.906 16.141 1 97.62 93 LEU A N 1
ATOM 745 C CA . LEU A 1 93 ? -4.852 35.312 17.156 1 97.62 93 LEU A CA 1
ATOM 746 C C . LEU A 1 93 ? -5.109 36.281 18.297 1 97.62 93 LEU A C 1
ATOM 748 O O . LEU A 1 93 ? -6.246 36.406 18.75 1 97.62 93 LEU A O 1
ATOM 752 N N . TYR A 1 94 ? -4.098 37 18.703 1 97.69 94 TYR A N 1
ATOM 753 C CA . TYR A 1 94 ? -4.262 37.969 19.766 1 97.69 94 TYR A CA 1
ATOM 754 C C . TYR A 1 94 ? -5.152 39.125 19.328 1 97.69 94 TYR A C 1
ATOM 756 O O . TYR A 1 94 ? -5.859 39.719 20.141 1 97.69 94 TYR A O 1
ATOM 764 N N . SER A 1 95 ? -5.105 39.375 18.062 1 96.81 95 SER A N 1
ATOM 765 C CA . SER A 1 95 ? -5.871 40.531 17.547 1 96.81 95 SER A CA 1
ATOM 766 C C . SER A 1 95 ? -7.367 40.219 17.516 1 96.81 95 SER A C 1
ATOM 768 O O . SER A 1 95 ? -8.195 41.125 17.531 1 96.81 95 SER A O 1
ATOM 770 N N . ILE A 1 96 ? -7.711 38.969 17.531 1 95.56 96 ILE A N 1
ATOM 771 C CA . ILE A 1 96 ? -9.117 38.656 17.297 1 95.56 96 ILE A CA 1
ATOM 772 C C . ILE A 1 96 ? -9.742 38.094 18.578 1 95.56 96 ILE A C 1
ATOM 774 O O . ILE A 1 96 ? -10.953 37.875 18.641 1 95.56 96 ILE A O 1
ATOM 778 N N . ILE A 1 97 ? -9.016 37.875 19.562 1 93.38 97 ILE A N 1
ATOM 779 C CA . ILE A 1 97 ? -9.484 37.188 20.75 1 93.38 97 ILE A CA 1
ATOM 780 C C . ILE A 1 97 ? -10.578 38 21.438 1 93.38 97 ILE A C 1
ATOM 782 O O . ILE A 1 97 ? -11.367 37.469 22.219 1 93.38 97 ILE A O 1
ATOM 786 N N . GLU A 1 98 ? -10.633 39.312 21.203 1 92.75 98 GLU A N 1
ATOM 787 C CA . GLU A 1 98 ? -11.633 40.156 21.844 1 92.75 98 GLU A CA 1
ATOM 788 C C . GLU A 1 98 ? -12.883 40.281 20.984 1 92.75 98 GLU A C 1
ATOM 790 O O . GLU A 1 98 ? -13.836 40.969 21.375 1 92.75 98 GLU A O 1
ATOM 795 N N . THR A 1 99 ? -12.883 39.688 19.797 1 92.25 99 THR A N 1
ATOM 796 C CA . THR A 1 99 ? -14.055 39.719 18.922 1 92.25 99 THR A CA 1
ATOM 797 C C . THR A 1 99 ? -15.266 39.125 19.625 1 92.25 99 THR A C 1
ATOM 799 O O . THR A 1 99 ? -15.211 38.031 20.141 1 92.25 99 THR A O 1
ATOM 802 N N . PRO A 1 100 ? -16.297 39.875 19.578 1 91.25 100 PRO A N 1
ATOM 803 C CA . PRO A 1 100 ? -17.484 39.406 20.266 1 91.25 100 PRO A CA 1
ATOM 804 C C . PRO A 1 100 ? -18.016 38.094 19.672 1 91.25 100 PRO A C 1
ATOM 806 O O . PRO A 1 100 ? -18 37.906 18.453 1 91.25 100 PRO A O 1
ATOM 809 N N . ASP A 1 101 ? -18.406 37.094 20.5 1 93.75 101 ASP A N 1
ATOM 810 C CA . ASP A 1 101 ? -19.109 35.844 20.188 1 93.75 101 ASP A CA 1
ATOM 811 C C . ASP A 1 101 ? -18.172 34.875 19.469 1 93.75 101 ASP A C 1
ATOM 813 O O . ASP A 1 101 ? -18.609 33.812 19.016 1 93.75 101 ASP A O 1
ATOM 817 N N . LEU A 1 102 ? -16.938 35.312 19.375 1 95.88 102 LEU A N 1
ATOM 818 C CA . LEU A 1 102 ? -15.992 34.375 18.766 1 95.88 102 LEU A CA 1
ATOM 819 C C . LEU A 1 102 ? -15.789 33.156 19.641 1 95.88 102 LEU A C 1
ATOM 821 O O . LEU A 1 102 ? -15.492 33.281 20.828 1 95.88 102 LEU A O 1
ATOM 825 N N . GLY A 1 103 ? -15.977 31.969 19.016 1 96.19 103 GLY A N 1
ATOM 826 C CA . GLY A 1 103 ? -15.859 30.719 19.766 1 96.19 103 GLY A CA 1
ATOM 827 C C . GLY A 1 103 ? -14.695 29.859 19.312 1 96.19 103 GLY A C 1
ATOM 828 O O . GLY A 1 103 ? -14.172 29.047 20.078 1 96.19 103 GLY A O 1
ATOM 829 N N . GLY A 1 104 ? -14.375 29.969 18.016 1 97.44 104 GLY A N 1
ATOM 830 C CA . GLY A 1 104 ? -13.312 29.125 17.5 1 97.44 104 GLY A CA 1
ATOM 831 C C . GLY A 1 104 ? -12.766 29.609 16.172 1 97.44 104 GLY A C 1
ATOM 832 O O . GLY A 1 104 ? -13.406 30.391 15.477 1 97.44 104 GLY A O 1
ATOM 833 N N . VAL A 1 105 ? -11.586 29.188 15.875 1 98.12 105 VAL A N 1
ATOM 834 C CA . VAL A 1 105 ? -10.906 29.609 14.656 1 98.12 105 VAL A CA 1
ATOM 835 C C . VAL A 1 105 ? -10.289 28.391 13.961 1 98.12 105 VAL A C 1
ATOM 837 O O . VAL A 1 105 ? -9.539 27.625 14.578 1 98.12 105 VAL A O 1
ATOM 840 N N . TYR A 1 106 ? -10.586 28.219 12.688 1 98.31 106 TYR A N 1
ATOM 841 C CA . TYR A 1 106 ? -9.875 27.266 11.836 1 98.31 106 TYR A CA 1
ATOM 842 C C . TYR A 1 106 ? -8.555 27.844 11.352 1 98.31 106 TYR A C 1
ATOM 844 O O . TYR A 1 106 ? -8.516 28.938 10.789 1 98.31 106 TYR A O 1
ATOM 852 N N . ILE A 1 107 ? -7.562 27.078 11.562 1 98 107 ILE A N 1
ATOM 853 C CA . ILE A 1 107 ? -6.223 27.484 11.156 1 98 107 ILE A CA 1
ATOM 854 C C . ILE A 1 107 ? -5.766 26.625 9.969 1 98 107 ILE A C 1
ATOM 856 O O . ILE A 1 107 ? -5.922 25.406 9.977 1 98 107 ILE A O 1
ATOM 860 N N . PRO A 1 108 ? -5.285 27.266 8.898 1 97.62 108 PRO A N 1
ATOM 861 C CA . PRO A 1 108 ? -4.742 26.5 7.777 1 97.62 108 PRO A CA 1
ATOM 862 C C . PRO A 1 108 ? -3.346 25.938 8.062 1 97.62 108 PRO A C 1
ATOM 864 O O . PRO A 1 108 ? -2.512 26.641 8.648 1 97.62 108 PRO A O 1
ATOM 867 N N . PHE A 1 109 ? -3.137 24.734 7.625 1 97.12 109 PHE A N 1
ATOM 868 C CA . PHE A 1 109 ? -1.85 24.078 7.812 1 97.12 109 PHE A CA 1
ATOM 869 C C . PHE A 1 109 ? -1.166 23.844 6.473 1 97.12 109 PHE A C 1
ATOM 871 O O . PHE A 1 109 ? -1.822 23.484 5.492 1 97.12 109 PHE A O 1
ATOM 878 N N . LYS A 1 110 ? 0.145 24.062 6.488 1 96.44 110 LYS A N 1
ATOM 879 C CA . LYS A 1 110 ? 1.024 23.641 5.402 1 96.44 110 LYS A CA 1
ATOM 880 C C . LYS A 1 110 ? 1.598 22.25 5.668 1 96.44 110 LYS A C 1
ATOM 882 O O . LYS A 1 110 ? 2.197 22.016 6.719 1 96.44 110 LYS A O 1
ATOM 887 N N . ASN A 1 111 ? 1.363 21.391 4.723 1 96.12 111 ASN A N 1
ATOM 888 C CA . ASN A 1 111 ? 1.921 20.047 4.824 1 96.12 111 ASN A CA 1
ATOM 889 C C . ASN A 1 111 ? 3.143 19.875 3.926 1 96.12 111 ASN A C 1
ATOM 891 O O . ASN A 1 111 ? 3.271 20.562 2.91 1 96.12 111 ASN A O 1
ATOM 895 N N . TYR A 1 112 ? 3.979 19 4.453 1 95.12 112 TYR A N 1
ATOM 896 C CA . TYR A 1 112 ? 5.219 18.797 3.719 1 95.12 112 TYR A CA 1
ATOM 897 C C . TYR A 1 112 ? 5.23 17.422 3.045 1 95.12 112 TYR A C 1
ATOM 899 O O . TYR A 1 112 ? 4.633 16.469 3.553 1 95.12 112 TYR A O 1
ATOM 907 N N . PHE A 1 113 ? 5.867 17.344 1.842 1 96 113 PHE A N 1
ATOM 908 C CA . PHE A 1 113 ? 6.113 16.141 1.051 1 96 113 PHE A CA 1
ATOM 909 C C . PHE A 1 113 ? 7.5 16.188 0.418 1 96 113 PHE A C 1
ATOM 911 O O . PHE A 1 113 ? 7.84 17.141 -0.273 1 96 113 PHE A O 1
ATOM 918 N N . MET A 1 114 ? 8.281 15.195 0.814 1 95.31 114 MET A N 1
ATOM 919 C CA . MET A 1 114 ? 9.68 15.156 0.396 1 95.31 114 MET A CA 1
ATOM 920 C C . MET A 1 114 ? 10.422 16.391 0.875 1 95.31 114 MET A C 1
ATOM 922 O O . MET A 1 114 ? 11.133 17.031 0.097 1 95.31 114 MET A O 1
ATOM 926 N N . ASN A 1 115 ? 10.094 16.797 2.051 1 91.75 115 ASN A N 1
ATOM 927 C CA . ASN A 1 115 ? 10.797 17.797 2.844 1 91.75 115 ASN A CA 1
ATOM 928 C C . ASN A 1 115 ? 10.516 19.203 2.332 1 91.75 115 ASN A C 1
ATOM 930 O O . ASN A 1 115 ? 11.266 20.141 2.615 1 91.75 115 ASN A O 1
ATOM 934 N N . LYS A 1 116 ? 9.531 19.359 1.564 1 94.44 116 LYS A N 1
ATOM 935 C CA . LYS A 1 116 ? 9.102 20.672 1.114 1 94.44 116 LYS A CA 1
ATOM 936 C C . LYS A 1 116 ? 7.59 20.828 1.218 1 94.44 116 LYS A C 1
ATOM 938 O O . LYS A 1 116 ? 6.848 19.859 1.102 1 94.44 116 LYS A O 1
ATOM 943 N N . TRP A 1 117 ? 7.23 22.047 1.389 1 94.44 117 TRP A N 1
ATOM 944 C CA . TRP A 1 117 ? 5.809 22.359 1.404 1 94.44 117 TRP A CA 1
ATOM 945 C C . TRP A 1 117 ? 5.145 21.953 0.093 1 94.44 117 TRP A C 1
ATOM 947 O O . TRP A 1 117 ? 5.688 22.188 -0.987 1 94.44 117 TRP A O 1
ATOM 957 N N . ILE A 1 118 ? 4.035 21.312 0.159 1 96.19 118 ILE A N 1
ATOM 958 C CA . ILE A 1 118 ? 3.312 20.859 -1.03 1 96.19 118 ILE A CA 1
ATOM 959 C C . ILE A 1 118 ? 2.035 21.688 -1.194 1 96.19 118 ILE A C 1
ATOM 961 O O . ILE A 1 118 ? 1.124 21.594 -0.366 1 96.19 118 ILE A O 1
ATOM 965 N N . ARG A 1 119 ? 1.856 22.406 -2.197 1 95 119 ARG A N 1
ATOM 966 C CA . ARG A 1 119 ? 0.782 23.359 -2.445 1 95 119 ARG A CA 1
ATOM 967 C C . ARG A 1 119 ? -0.566 22.656 -2.547 1 95 119 ARG A C 1
ATOM 969 O O . ARG A 1 119 ? -1.581 23.172 -2.078 1 95 119 ARG A O 1
ATOM 976 N N . SER A 1 120 ? -0.538 21.469 -3.047 1 96.19 120 SER A N 1
ATOM 977 C CA . SER A 1 120 ? -1.781 20.781 -3.367 1 96.19 120 SER A CA 1
ATOM 978 C C . SER A 1 120 ? -2.479 20.281 -2.104 1 96.19 120 SER A C 1
ATOM 980 O O . SER A 1 120 ? -3.643 19.875 -2.15 1 96.19 120 SER A O 1
ATOM 982 N N . ALA A 1 121 ? -1.793 20.359 -1.047 1 95.62 121 ALA A N 1
ATOM 983 C CA . ALA A 1 121 ? -2.383 19.922 0.215 1 95.62 121 ALA A CA 1
ATOM 984 C C . ALA A 1 121 ? -2.807 21.109 1.066 1 95.62 121 ALA A C 1
ATOM 986 O O . ALA A 1 121 ? -3.15 20.953 2.24 1 95.62 121 ALA A O 1
ATOM 987 N N . TYR A 1 122 ? -2.635 22.312 0.51 1 95.25 122 TYR A N 1
ATOM 988 C CA . TYR A 1 122 ? -2.98 23.531 1.219 1 95.25 122 TYR A CA 1
ATOM 989 C C . TYR A 1 122 ? -4.289 24.109 0.696 1 95.25 122 TYR A C 1
ATOM 991 O O . TYR A 1 122 ? -4.559 24.078 -0.507 1 95.25 122 TYR A O 1
ATOM 999 N N . PRO A 1 123 ? -5.215 24.562 1.509 1 94.38 123 PRO A N 1
ATOM 1000 C CA . PRO A 1 123 ? -5.105 24.609 2.969 1 94.38 123 PRO A CA 1
ATOM 1001 C C . PRO A 1 123 ? -5.66 23.359 3.641 1 94.38 123 PRO A C 1
ATOM 1003 O O . PRO A 1 123 ? -6.656 22.797 3.182 1 94.38 123 PRO A O 1
ATOM 1006 N N . ASP A 1 124 ? -5.027 22.922 4.609 1 95.38 124 ASP A N 1
ATOM 1007 C CA . ASP A 1 124 ? -5.551 21.922 5.523 1 95.38 124 ASP A CA 1
ATOM 1008 C C . ASP A 1 124 ? -6.082 22.562 6.805 1 95.38 124 ASP A C 1
ATOM 1010 O O . ASP A 1 124 ? -5.336 22.75 7.766 1 95.38 124 ASP A O 1
ATOM 1014 N N . TYR A 1 125 ? -7.363 22.828 6.875 1 97.19 125 TYR A N 1
ATOM 1015 C CA . TYR A 1 125 ? -7.945 23.578 7.984 1 97.19 125 TYR A CA 1
ATOM 1016 C C . TYR A 1 125 ? -8.219 22.656 9.172 1 97.19 125 TYR A C 1
ATOM 1018 O O . TYR A 1 125 ? -8.781 21.562 9.008 1 97.19 125 TYR A O 1
ATOM 1026 N N . LYS A 1 126 ? -7.902 23.125 10.305 1 96.62 126 LYS A N 1
ATOM 1027 C CA . LYS A 1 126 ? -8.203 22.438 11.562 1 96.62 126 LYS A CA 1
ATOM 1028 C C . LYS A 1 126 ? -8.68 23.422 12.625 1 96.62 126 LYS A C 1
ATOM 1030 O O . LYS A 1 126 ? -8.133 24.516 12.75 1 96.62 126 LYS A O 1
ATOM 1035 N N . LEU A 1 127 ? -9.68 23 13.297 1 97.44 127 LEU A N 1
ATOM 1036 C CA . LEU A 1 127 ? -10.141 23.812 14.414 1 97.44 127 LEU A CA 1
ATOM 1037 C C . LEU A 1 127 ? -9.227 23.625 15.625 1 97.44 127 LEU A C 1
ATOM 1039 O O . LEU A 1 127 ? -9.328 22.625 16.344 1 97.44 127 LEU A O 1
ATOM 1043 N N . ARG A 1 128 ? -8.367 24.672 15.805 1 97.44 128 ARG A N 1
ATOM 1044 C CA . ARG A 1 128 ? -7.316 24.469 16.797 1 97.44 128 ARG A CA 1
ATOM 1045 C C . ARG A 1 128 ? -7.316 25.594 17.828 1 97.44 128 ARG A C 1
ATOM 1047 O O . ARG A 1 128 ? -6.688 25.469 18.875 1 97.44 128 ARG A O 1
ATOM 1054 N N . PHE A 1 129 ? -7.957 26.719 17.5 1 98.25 129 PHE A N 1
ATOM 1055 C CA . PHE A 1 129 ? -8.031 27.859 18.422 1 98.25 129 PHE A CA 1
ATOM 1056 C C . PHE A 1 129 ? -9.477 28.094 18.859 1 98.25 129 PHE A C 1
ATOM 1058 O O . PHE A 1 129 ? -10.352 28.312 18.016 1 98.25 129 PHE A O 1
ATOM 1065 N N . PHE A 1 130 ? -9.688 28.062 20.188 1 98.12 130 PHE A N 1
ATOM 1066 C CA . PHE A 1 130 ? -11.07 28.141 20.641 1 98.12 130 PHE A CA 1
ATOM 1067 C C . PHE A 1 130 ? -11.141 28.547 22.109 1 98.12 130 PHE A C 1
ATOM 1069 O O . PHE A 1 130 ? -10.125 28.547 22.797 1 98.12 130 PHE A O 1
ATOM 1076 N N . ARG A 1 131 ? -12.305 28.875 22.547 1 97 131 ARG A N 1
ATOM 1077 C CA . ARG A 1 131 ? -12.555 29.141 23.953 1 97 131 ARG A CA 1
ATOM 1078 C C . ARG A 1 131 ? -12.609 27.844 24.766 1 97 131 ARG A C 1
ATOM 1080 O O . ARG A 1 131 ? -13.211 26.859 24.312 1 97 131 ARG A O 1
ATOM 1087 N N . LYS A 1 132 ? -12.023 27.906 25.875 1 96 132 LYS A N 1
ATOM 1088 C CA . LYS A 1 132 ? -11.953 26.719 26.734 1 96 132 LYS A CA 1
ATOM 1089 C C . LYS A 1 132 ? -13.344 26.281 27.188 1 96 132 LYS A C 1
ATOM 1091 O O . LYS A 1 132 ? -13.664 25.094 27.172 1 96 132 LYS A O 1
ATOM 1096 N N . GLU A 1 133 ? -14.078 27.234 27.5 1 93.31 133 GLU A N 1
ATOM 1097 C CA . GLU A 1 133 ? -15.406 26.938 28.031 1 93.31 133 GLU A CA 1
ATOM 1098 C C . GLU A 1 133 ? -16.266 26.203 27 1 93.31 133 GLU A C 1
ATOM 1100 O O . GLU A 1 133 ? -16.453 26.672 25.891 1 93.31 133 GLU A O 1
ATOM 1105 N N . GLY A 1 134 ? -16.703 25.031 27.406 1 90.94 134 GLY A N 1
ATOM 1106 C CA . GLY A 1 134 ? -17.625 24.297 26.562 1 90.94 134 GLY A CA 1
ATOM 1107 C C . GLY A 1 134 ? -16.938 23.469 25.484 1 90.94 134 GLY A C 1
ATOM 1108 O O . GLY A 1 134 ? -17.594 22.734 24.75 1 90.94 134 GLY A O 1
ATOM 1109 N N . ALA A 1 135 ? -15.695 23.641 25.375 1 94.44 135 ALA A N 1
ATOM 1110 C CA . ALA A 1 135 ? -14.953 22.906 24.344 1 94.44 135 ALA A CA 1
ATOM 1111 C C . ALA A 1 135 ? -14.688 21.469 24.781 1 94.44 135 ALA A C 1
ATOM 1113 O O . ALA A 1 135 ? -14.352 21.219 25.938 1 94.44 135 ALA A O 1
ATOM 1114 N N . PHE A 1 136 ? -14.922 20.547 23.812 1 92.94 136 PHE A N 1
ATOM 1115 C CA . PHE A 1 136 ? -14.625 19.156 24.125 1 92.94 136 PHE A CA 1
ATOM 1116 C C . PHE A 1 136 ? -14.391 18.344 22.859 1 92.94 136 PHE A C 1
ATOM 1118 O O . PHE A 1 136 ? -15.062 18.562 21.844 1 92.94 136 PHE A O 1
ATOM 1125 N N . TRP A 1 137 ? -13.406 17.438 22.906 1 92 137 TRP A N 1
ATOM 1126 C CA . TRP A 1 137 ? -13.156 16.5 21.828 1 92 137 TRP A CA 1
ATOM 1127 C C . TRP A 1 137 ? -13.984 15.234 22 1 92 137 TRP A C 1
ATOM 1129 O O . TRP A 1 137 ? -13.859 14.531 23 1 92 137 TRP A O 1
ATOM 1139 N N . PRO A 1 138 ? -14.75 15 21.031 1 90.06 138 PRO A N 1
ATOM 1140 C CA . PRO A 1 138 ? -15.453 13.719 21.109 1 90.06 138 PRO A CA 1
ATOM 1141 C C . PRO A 1 138 ? -14.508 12.523 21.141 1 90.06 138 PRO A C 1
ATOM 1143 O O . PRO A 1 138 ? -13.383 12.609 20.641 1 90.06 138 PRO A O 1
ATOM 1146 N N . PRO A 1 139 ? -14.938 11.414 21.672 1 80.94 139 PRO A N 1
ATOM 1147 C CA . PRO A 1 139 ? -14.062 10.258 21.875 1 80.94 139 PRO A CA 1
ATOM 1148 C C . PRO A 1 139 ? -13.75 9.516 20.578 1 80.94 139 PRO A C 1
ATOM 1150 O O . PRO A 1 139 ? -12.805 8.719 20.531 1 80.94 139 PRO A O 1
ATOM 1153 N N . GLU A 1 140 ? -14.281 9.875 19.531 1 81.25 140 GLU A N 1
ATOM 1154 C CA . GLU A 1 140 ? -14.023 9.188 18.266 1 81.25 140 GLU A CA 1
ATOM 1155 C C . GLU A 1 140 ? -12.695 9.617 17.656 1 81.25 140 GLU A C 1
ATOM 1157 O O . GLU A 1 140 ? -12.289 10.773 17.797 1 81.25 140 GLU A O 1
ATOM 1162 N N . VAL A 1 141 ? -12.156 8.641 16.922 1 76.12 141 VAL A N 1
ATOM 1163 C CA . VAL A 1 141 ? -10.875 8.906 16.281 1 76.12 141 VAL A CA 1
ATOM 1164 C C . VAL A 1 141 ? -11.07 9.922 15.156 1 76.12 141 VAL A C 1
ATOM 1166 O O . VAL A 1 141 ? -12.055 9.859 14.414 1 76.12 141 VAL A O 1
ATOM 1169 N N . HIS A 1 142 ? -10.188 10.859 15.023 1 76.19 142 HIS A N 1
ATOM 1170 C CA . HIS A 1 142 ? -10.172 11.883 13.984 1 76.19 142 HIS A CA 1
ATOM 1171 C C . HIS A 1 142 ? -11.367 12.82 14.117 1 76.19 142 HIS A C 1
ATOM 1173 O O . HIS A 1 142 ? -11.875 13.336 13.117 1 76.19 142 HIS A O 1
ATOM 1179 N N . SER A 1 143 ? -11.766 12.977 15.328 1 83 143 SER A N 1
ATOM 1180 C CA . SER A 1 143 ? -12.852 13.922 15.586 1 83 143 SER A CA 1
ATOM 1181 C C . SER A 1 143 ? -12.328 15.352 15.68 1 83 143 SER A C 1
ATOM 1183 O O . SER A 1 143 ? -11.117 15.57 15.75 1 83 143 SER A O 1
ATOM 1185 N N . THR A 1 144 ? -13.25 16.219 15.539 1 90.19 144 THR A N 1
ATOM 1186 C CA . THR A 1 144 ? -12.953 17.625 15.695 1 90.19 144 THR A CA 1
ATOM 1187 C C . THR A 1 144 ? -13.547 18.172 17 1 90.19 144 THR A C 1
ATOM 1189 O O . THR A 1 144 ? -14.578 17.672 17.453 1 90.19 144 THR A O 1
ATOM 1192 N N . VAL A 1 145 ? -12.891 19.109 17.531 1 94.38 145 VAL A N 1
ATOM 1193 C CA . VAL A 1 145 ? -13.344 19.703 18.781 1 94.38 145 VAL A CA 1
ATOM 1194 C C . VAL A 1 145 ? -14.695 20.375 18.578 1 94.38 145 VAL A C 1
ATOM 1196 O O . VAL A 1 145 ? -14.938 21 17.531 1 94.38 145 VAL A O 1
ATOM 1199 N N . LYS A 1 146 ? -15.523 20.188 19.547 1 94.94 146 LYS A N 1
ATOM 1200 C CA . LYS A 1 146 ? -16.781 20.922 19.594 1 94.94 146 LYS A CA 1
ATOM 1201 C C . LYS A 1 146 ? -16.656 22.188 20.438 1 94.94 146 LYS A C 1
ATOM 1203 O O . LYS A 1 146 ? -16.094 22.156 21.531 1 94.94 146 LYS A O 1
ATOM 1208 N N . VAL A 1 147 ? -17.078 23.281 19.859 1 96.06 147 VAL A N 1
ATOM 1209 C CA . VAL A 1 147 ? -16.938 24.562 20.562 1 96.06 147 VAL A CA 1
ATOM 1210 C C . VAL A 1 147 ? -18.234 25.344 20.484 1 96.06 147 VAL A C 1
ATOM 1212 O O . VAL A 1 147 ? -19.094 25.047 19.656 1 96.06 147 VAL A O 1
ATOM 1215 N N . GLN A 1 148 ? -18.359 26.281 21.375 1 94.12 148 GLN A N 1
ATOM 1216 C CA . GLN A 1 148 ? -19.5 27.188 21.359 1 94.12 148 GLN A CA 1
ATOM 1217 C C . GLN A 1 148 ? -19.141 28.531 20.75 1 94.12 148 GLN A C 1
ATOM 1219 O O . GLN A 1 148 ? -17.969 28.938 20.766 1 94.12 148 GLN A O 1
ATOM 1224 N N . GLY A 1 149 ? -20.125 29.188 20.125 1 95 149 GLY A N 1
ATOM 1225 C CA . GLY A 1 149 ? -19.891 30.5 19.562 1 95 149 GLY A CA 1
ATOM 1226 C C . GLY A 1 149 ? -19.641 30.484 18.078 1 95 149 GLY A C 1
ATOM 1227 O O . GLY A 1 149 ? -19.828 29.453 17.422 1 95 149 GLY A O 1
ATOM 1228 N N . LYS A 1 150 ? -19.234 31.672 17.578 1 96.69 150 LYS A N 1
ATOM 1229 C CA . LYS A 1 150 ? -18.984 31.828 16.156 1 96.69 150 LYS A CA 1
ATOM 1230 C C . LYS A 1 150 ? -17.625 31.234 15.773 1 96.69 150 LYS A C 1
ATOM 1232 O O . LYS A 1 150 ? -16.641 31.422 16.484 1 96.69 150 LYS A O 1
ATOM 1237 N N . ILE A 1 151 ? -17.656 30.562 14.664 1 97.19 151 ILE A N 1
ATOM 1238 C CA . ILE A 1 151 ? -16.422 29.953 14.164 1 97.19 151 ILE A CA 1
ATOM 1239 C C . ILE A 1 151 ? -15.992 30.641 12.875 1 97.19 151 ILE A C 1
ATOM 1241 O O . ILE A 1 151 ? -16.812 30.859 11.977 1 97.19 151 ILE A O 1
ATOM 1245 N N . ILE A 1 152 ? -14.695 31 12.797 1 97.06 152 ILE A N 1
ATOM 1246 C CA . ILE A 1 152 ? -14.188 31.656 11.602 1 97.06 152 ILE A CA 1
ATOM 1247 C C . ILE A 1 152 ? -12.977 30.891 11.07 1 97.06 152 ILE A C 1
ATOM 1249 O O . ILE A 1 152 ? -12.477 29.984 11.727 1 97.06 152 ILE A O 1
ATOM 1253 N N . LYS A 1 153 ? -12.539 31.281 9.875 1 97.5 153 LYS A N 1
ATOM 1254 C CA . LYS A 1 153 ? -11.352 30.703 9.258 1 97.5 153 LYS A CA 1
ATOM 1255 C C . LYS A 1 153 ? -10.297 31.766 8.984 1 97.5 153 LYS A C 1
ATOM 1257 O O . LYS A 1 153 ? -10.625 32.875 8.531 1 97.5 153 LYS A O 1
ATOM 1262 N N . VAL A 1 154 ? -9.117 31.391 9.344 1 96.69 154 VAL A N 1
ATOM 1263 C CA . VAL A 1 154 ? -8.023 32.25 8.891 1 96.69 154 VAL A CA 1
ATOM 1264 C C . VAL A 1 154 ? -7.992 32.281 7.367 1 96.69 154 VAL A C 1
ATOM 1266 O O . VAL A 1 154 ? -8.141 31.266 6.707 1 96.69 154 VAL A O 1
ATOM 1269 N N . PRO A 1 155 ? -7.781 33.438 6.82 1 93.62 155 PRO A N 1
ATOM 1270 C CA . PRO A 1 155 ? -7.812 33.531 5.359 1 93.62 155 PRO A CA 1
ATOM 1271 C C . PRO A 1 155 ? -6.754 32.656 4.688 1 93.62 155 PRO A C 1
ATOM 1273 O O . PRO A 1 155 ? -5.578 32.719 5.055 1 93.62 155 PRO A O 1
ATOM 1276 N N . ARG A 1 156 ? -7.145 31.969 3.635 1 90.25 156 ARG A N 1
ATOM 1277 C CA . ARG A 1 156 ? -6.273 31 2.986 1 90.25 156 ARG A CA 1
ATOM 1278 C C . ARG A 1 156 ? -5.215 31.688 2.135 1 90.25 156 ARG A C 1
ATOM 1280 O O . ARG A 1 156 ? -4.133 31.141 1.915 1 90.25 156 ARG A O 1
ATOM 1287 N N . ASN A 1 157 ? -5.543 32.844 1.683 1 92 157 ASN A N 1
ATOM 1288 C CA . ASN A 1 157 ? -4.637 33.562 0.781 1 92 157 ASN A CA 1
ATOM 1289 C C . ASN A 1 157 ? -3.428 34.125 1.526 1 92 157 ASN A C 1
ATOM 1291 O O . ASN A 1 157 ? -2.436 34.5 0.907 1 92 157 ASN A O 1
ATOM 1295 N N . GLN A 1 158 ? -3.508 34.125 2.898 1 92.5 158 GLN A N 1
ATOM 1296 C CA . GLN A 1 158 ? -2.383 34.594 3.709 1 92.5 158 GLN A CA 1
ATOM 1297 C C . GLN A 1 158 ? -1.565 33.406 4.223 1 92.5 158 GLN A C 1
ATOM 1299 O O . GLN A 1 158 ? -1.658 33.062 5.398 1 92.5 158 GLN A O 1
ATOM 1304 N N . THR A 1 159 ? -0.645 33 3.412 1 93.31 159 THR A N 1
ATOM 1305 C CA . THR A 1 159 ? 0.122 31.797 3.715 1 93.31 159 THR A CA 1
ATOM 1306 C C . THR A 1 159 ? 1.064 32.031 4.891 1 93.31 159 THR A C 1
ATOM 1308 O O . THR A 1 159 ? 1.526 31.078 5.527 1 93.31 159 THR A O 1
ATOM 1311 N N . ASN A 1 160 ? 1.285 33.281 5.156 1 94.06 160 ASN A N 1
ATOM 1312 C CA . ASN A 1 160 ? 2.16 33.625 6.27 1 94.06 160 ASN A CA 1
ATOM 1313 C C . ASN A 1 160 ? 1.476 33.406 7.613 1 94.06 160 ASN A C 1
ATOM 1315 O O . ASN A 1 160 ? 2.129 33.406 8.656 1 94.06 160 ASN A O 1
ATOM 1319 N N . LEU A 1 161 ? 0.183 33.188 7.586 1 96.31 161 LEU A N 1
ATOM 1320 C CA . LEU A 1 161 ? -0.58 32.906 8.805 1 96.31 161 LEU A CA 1
ATOM 1321 C C . LEU A 1 161 ? -0.772 31.406 9 1 96.31 161 LEU A C 1
ATOM 1323 O O . LEU A 1 161 ? -1.379 30.984 9.984 1 96.31 161 LEU A O 1
ATOM 1327 N N . ALA A 1 162 ? -0.2 30.609 8.109 1 97.38 162 ALA A N 1
ATOM 1328 C CA . ALA A 1 162 ? -0.442 29.172 8.156 1 97.38 162 ALA A CA 1
ATOM 1329 C C . ALA A 1 162 ? 0.543 28.484 9.094 1 97.38 162 ALA A C 1
ATOM 1331 O O . ALA A 1 162 ? 1.727 28.828 9.133 1 97.38 162 ALA A O 1
ATOM 1332 N N . SER A 1 163 ? -0.017 27.562 9.867 1 97.44 163 SER A N 1
ATOM 1333 C CA . SER A 1 163 ? 0.836 26.672 10.648 1 97.44 163 SER A CA 1
ATOM 1334 C C . SER A 1 163 ? 1.559 25.672 9.758 1 97.44 163 SER A C 1
ATOM 1336 O O . SER A 1 163 ? 1.09 25.359 8.656 1 97.44 163 SER A O 1
ATOM 1338 N N . GLU A 1 164 ? 2.709 25.203 10.219 1 96.5 164 GLU A N 1
ATOM 1339 C CA . GLU A 1 164 ? 3.453 24.203 9.445 1 96.5 164 GLU A CA 1
ATOM 1340 C C . GLU A 1 164 ? 3.459 22.859 10.148 1 96.5 164 GLU A C 1
ATOM 1342 O O . GLU A 1 164 ? 3.795 22.766 11.336 1 96.5 164 GLU A O 1
ATOM 1347 N N . HIS A 1 165 ? 3.021 21.922 9.461 1 96.62 165 HIS A N 1
ATOM 1348 C CA . HIS A 1 165 ? 3.141 20.531 9.914 1 96.62 165 HIS A CA 1
ATOM 1349 C C . HIS A 1 165 ? 4.457 19.922 9.461 1 96.62 165 HIS A C 1
ATOM 1351 O O . HIS A 1 165 ? 4.598 19.516 8.297 1 96.62 165 HIS A O 1
ATOM 1357 N N . LEU A 1 166 ? 5.344 19.703 10.406 1 93.25 166 LEU A N 1
ATOM 1358 C CA . LEU A 1 166 ? 6.73 19.391 10.086 1 93.25 166 LEU A CA 1
ATOM 1359 C C . LEU A 1 166 ? 6.879 17.922 9.703 1 93.25 166 LEU A C 1
ATOM 1361 O O . LEU A 1 166 ? 7.84 17.531 9.031 1 93.25 166 LEU A O 1
ATOM 1365 N N . ALA A 1 167 ? 5.973 17.156 10.172 1 88.62 167 ALA A N 1
ATOM 1366 C CA . ALA A 1 167 ? 6.066 15.727 9.859 1 88.62 167 ALA A CA 1
ATOM 1367 C C . ALA A 1 167 ? 5.895 15.477 8.367 1 88.62 167 ALA A C 1
ATOM 1369 O O . ALA A 1 167 ? 5.035 16.094 7.719 1 88.62 167 ALA A O 1
ATOM 1370 N N . ASN A 1 168 ? 6.809 14.734 7.723 1 90.06 168 ASN A N 1
ATOM 1371 C CA . ASN A 1 168 ? 6.836 14.344 6.32 1 90.06 168 ASN A CA 1
ATOM 1372 C C . ASN A 1 168 ? 6.691 12.836 6.152 1 90.06 168 ASN A C 1
ATOM 1374 O O . ASN A 1 168 ? 7.668 12.094 6.297 1 90.06 168 ASN A O 1
ATOM 1378 N N . ASP A 1 169 ? 5.566 12.438 5.812 1 91.12 169 ASP A N 1
ATOM 1379 C CA . ASP A 1 169 ? 5.395 11 5.617 1 91.12 169 ASP A CA 1
ATOM 1380 C C . ASP A 1 169 ? 6.113 10.531 4.352 1 91.12 169 ASP A C 1
ATOM 1382 O O . ASP A 1 169 ? 5.883 11.062 3.266 1 91.12 169 ASP A O 1
ATOM 1386 N N . PRO A 1 170 ? 6.996 9.555 4.52 1 96.12 170 PRO A N 1
ATOM 1387 C CA . PRO A 1 170 ? 7.527 8.961 3.287 1 96.12 170 PRO A CA 1
ATOM 1388 C C . PRO A 1 170 ? 6.449 8.273 2.455 1 96.12 170 PRO A C 1
ATOM 1390 O O . PRO A 1 170 ? 5.355 8.008 2.955 1 96.12 170 PRO A O 1
ATOM 1393 N N . ILE A 1 171 ? 6.734 8.016 1.255 1 98.06 171 ILE A N 1
ATOM 1394 C CA . ILE A 1 171 ? 5.789 7.379 0.341 1 98.06 171 ILE A CA 1
ATOM 1395 C C . ILE A 1 171 ? 5.336 6.039 0.911 1 98.06 171 ILE A C 1
ATOM 1397 O O . ILE A 1 171 ? 4.164 5.68 0.813 1 98.06 171 ILE A O 1
ATOM 1401 N N . THR A 1 172 ? 6.238 5.273 1.542 1 97.88 172 THR A N 1
ATOM 1402 C CA . THR A 1 172 ? 5.934 3.98 2.143 1 97.88 172 THR A CA 1
ATOM 1403 C C . THR A 1 172 ? 4.801 4.109 3.158 1 97.88 172 THR A C 1
ATOM 1405 O O . THR A 1 172 ? 3.867 3.305 3.158 1 97.88 172 THR A O 1
ATOM 1408 N N . THR A 1 173 ? 4.879 5.125 3.936 1 96.69 173 THR A N 1
ATOM 1409 C CA . THR A 1 173 ? 3.865 5.363 4.961 1 96.69 173 THR A CA 1
ATOM 1410 C C . THR A 1 173 ? 2.549 5.805 4.328 1 96.69 173 THR A C 1
ATOM 1412 O O . THR A 1 173 ? 1.476 5.359 4.738 1 96.69 173 THR A O 1
ATOM 1415 N N . ILE A 1 174 ? 2.639 6.637 3.373 1 97.19 174 ILE A N 1
ATOM 1416 C CA . ILE A 1 174 ? 1.455 7.109 2.664 1 97.19 174 ILE A CA 1
ATOM 1417 C C . ILE A 1 174 ? 0.712 5.926 2.049 1 97.19 174 ILE A C 1
ATOM 1419 O O . ILE A 1 174 ? -0.512 5.828 2.158 1 97.19 174 ILE A O 1
ATOM 1423 N N . LEU A 1 175 ? 1.448 5.027 1.511 1 98.19 175 LEU A N 1
ATOM 1424 C CA . LEU A 1 175 ? 0.851 3.854 0.88 1 98.19 175 LEU A CA 1
ATOM 1425 C C . LEU A 1 175 ? 0.191 2.953 1.92 1 98.19 175 LEU A C 1
ATOM 1427 O O . LEU A 1 175 ? -0.872 2.383 1.667 1 98.19 175 LEU A O 1
ATOM 1431 N N . GLN A 1 176 ? 0.826 2.812 3.012 1 97.44 176 GLN A N 1
ATOM 1432 C CA . GLN A 1 176 ? 0.244 2.014 4.086 1 97.44 176 GLN A CA 1
ATOM 1433 C C . GLN A 1 176 ? -1.081 2.607 4.559 1 97.44 176 GLN A C 1
ATOM 1435 O O . GLN A 1 176 ? -2.064 1.886 4.727 1 97.44 176 GLN A O 1
ATOM 1440 N N . LYS A 1 177 ? -1.098 3.871 4.727 1 94.69 177 LYS A N 1
ATOM 1441 C CA . LYS A 1 177 ? -2.316 4.559 5.145 1 94.69 177 LYS A CA 1
ATOM 1442 C C . LYS A 1 177 ? -3.406 4.438 4.082 1 94.69 177 LYS A C 1
ATOM 1444 O O . LYS A 1 177 ? -4.559 4.141 4.402 1 94.69 177 LYS A O 1
ATOM 1449 N N . ASN A 1 178 ? -2.984 4.676 2.84 1 97.38 178 ASN A N 1
ATOM 1450 C CA . ASN A 1 178 ? -3.939 4.559 1.741 1 97.38 178 ASN A CA 1
ATOM 1451 C C . ASN A 1 178 ? -4.562 3.168 1.688 1 97.38 178 ASN A C 1
ATOM 1453 O O . ASN A 1 178 ? -5.758 3.027 1.414 1 97.38 178 ASN A O 1
ATOM 1457 N N . ASN A 1 179 ? -3.75 2.188 1.91 1 97.81 179 ASN A N 1
ATOM 1458 C CA . ASN A 1 179 ? -4.242 0.814 1.91 1 97.81 179 ASN A CA 1
ATOM 1459 C C . ASN A 1 179 ? -5.258 0.583 3.023 1 97.81 179 ASN A C 1
ATOM 1461 O O . ASN A 1 179 ? -6.336 0.035 2.781 1 97.81 179 ASN A O 1
ATOM 1465 N N . THR A 1 180 ? -4.965 1.085 4.18 1 95.69 180 THR A N 1
ATOM 1466 C CA . THR A 1 180 ? -5.832 0.927 5.344 1 95.69 180 THR A CA 1
ATOM 1467 C C . THR A 1 180 ? -7.133 1.704 5.156 1 95.69 180 THR A C 1
ATOM 1469 O O . THR A 1 180 ? -8.219 1.158 5.348 1 95.69 180 THR A O 1
ATOM 1472 N N . TYR A 1 181 ? -6.98 2.932 4.73 1 94.25 181 TYR A N 1
ATOM 1473 C CA . TYR A 1 181 ? -8.141 3.805 4.621 1 94.25 181 TYR A CA 1
ATOM 1474 C C . TYR A 1 181 ? -9.055 3.357 3.486 1 94.25 181 TYR A C 1
ATOM 1476 O O . TYR A 1 181 ? -10.281 3.436 3.598 1 94.25 181 TYR A O 1
ATOM 1484 N N . SER A 1 182 ? -8.477 2.939 2.395 1 96.88 182 SER A N 1
ATOM 1485 C CA . SER A 1 182 ? -9.305 2.467 1.288 1 96.88 182 SER A CA 1
ATOM 1486 C C . SER A 1 182 ? -10.07 1.206 1.669 1 96.88 182 SER A C 1
ATOM 1488 O O . SER A 1 182 ? -11.188 0.986 1.194 1 96.88 182 SER A O 1
ATOM 1490 N N . THR A 1 183 ? -9.484 0.37 2.498 1 96.56 183 THR A N 1
ATOM 1491 C CA . THR A 1 183 ? -10.18 -0.817 2.98 1 96.56 183 THR A CA 1
ATOM 1492 C C . THR A 1 183 ? -11.367 -0.43 3.859 1 96.56 183 THR A C 1
ATOM 1494 O O . THR A 1 183 ? -12.438 -1.023 3.756 1 96.56 183 THR A O 1
ATOM 1497 N N . ALA A 1 184 ? -11.156 0.544 4.656 1 92.81 184 ALA A N 1
ATOM 1498 C CA . ALA A 1 184 ? -12.219 1.015 5.543 1 92.81 184 ALA A CA 1
ATOM 1499 C C . ALA A 1 184 ? -13.391 1.578 4.742 1 92.81 184 ALA A C 1
ATOM 1501 O O . ALA A 1 184 ? -14.539 1.534 5.191 1 92.81 184 ALA A O 1
ATOM 1502 N N . GLU A 1 185 ? -13.133 2.064 3.576 1 93.5 185 GLU A N 1
ATOM 1503 C CA . GLU A 1 185 ? -14.156 2.682 2.736 1 93.5 185 GLU A CA 1
ATOM 1504 C C . GLU A 1 185 ? -15.109 1.633 2.162 1 93.5 185 GLU A C 1
ATOM 1506 O O . GLU A 1 185 ? -16.203 1.964 1.699 1 93.5 185 GLU A O 1
ATOM 1511 N N . ILE A 1 186 ? -14.727 0.391 2.164 1 93.94 186 ILE A N 1
ATOM 1512 C CA . ILE A 1 186 ? -15.531 -0.677 1.583 1 93.94 186 ILE A CA 1
ATOM 1513 C C . ILE A 1 186 ? -16.891 -0.741 2.285 1 93.94 186 ILE A C 1
ATOM 1515 O O . ILE A 1 186 ? -17.922 -0.889 1.634 1 93.94 186 ILE A O 1
ATOM 1519 N N . VAL A 1 187 ? -16.844 -0.622 3.576 1 90.38 187 VAL A N 1
ATOM 1520 C CA . VAL A 1 187 ? -18.062 -0.741 4.379 1 90.38 187 VAL A CA 1
ATOM 1521 C C . VAL A 1 187 ? -19.047 0.356 3.99 1 90.38 187 VAL A C 1
ATOM 1523 O O . VAL A 1 187 ? -20.25 0.098 3.84 1 90.38 187 VAL A O 1
ATOM 1526 N N . ARG A 1 188 ? -18.578 1.487 3.73 1 91.19 188 ARG A N 1
ATOM 1527 C CA . ARG A 1 188 ? -19.422 2.641 3.438 1 91.19 188 ARG A CA 1
ATOM 1528 C C . ARG A 1 188 ? -19.953 2.58 2.012 1 91.19 188 ARG A C 1
ATOM 1530 O O . ARG A 1 188 ? -21.062 3.041 1.739 1 91.19 188 ARG A O 1
ATOM 1537 N N . LYS A 1 189 ? -19.25 1.904 1.144 1 93 189 LYS A N 1
ATOM 1538 C CA . LYS A 1 189 ? -19.578 1.982 -0.276 1 93 189 LYS A CA 1
ATOM 1539 C C . LYS A 1 189 ? -19.906 0.602 -0.841 1 93 189 LYS A C 1
ATOM 1541 O O . LYS A 1 189 ? -19.906 0.407 -2.059 1 93 189 LYS A O 1
ATOM 1546 N N . LYS A 1 190 ? -20.141 -0.279 -0.036 1 92 190 LYS A N 1
ATOM 1547 C CA . LYS A 1 190 ? -20.297 -1.673 -0.441 1 92 190 LYS A CA 1
ATOM 1548 C C . LYS A 1 190 ? -21.422 -1.82 -1.466 1 92 190 LYS A C 1
ATOM 1550 O O . LYS A 1 190 ? -21.391 -2.732 -2.295 1 92 190 LYS A O 1
ATOM 1555 N N . ASP A 1 191 ? -22.375 -0.897 -1.48 1 92.25 191 ASP A N 1
ATOM 1556 C CA . ASP A 1 191 ? -23.531 -1.024 -2.361 1 92.25 191 ASP A CA 1
ATOM 1557 C C . ASP A 1 191 ? -23.406 -0.107 -3.574 1 92.25 191 ASP A C 1
ATOM 1559 O O . ASP A 1 191 ? -24.281 -0.094 -4.445 1 92.25 191 ASP A O 1
ATOM 1563 N N . LYS A 1 192 ? -22.375 0.617 -3.627 1 94.12 192 LYS A N 1
ATOM 1564 C CA . LYS A 1 192 ? -22.172 1.528 -4.75 1 94.12 192 LYS A CA 1
ATOM 1565 C C . LYS A 1 192 ? -21.812 0.763 -6.02 1 94.12 192 LYS A C 1
ATOM 1567 O O . LYS A 1 192 ? -20.906 -0.067 -6.02 1 94.12 192 LYS A O 1
ATOM 1572 N N . LYS A 1 193 ? -22.547 1.007 -7.09 1 95.69 193 LYS A N 1
ATOM 1573 C CA . LYS A 1 193 ? -22.25 0.357 -8.359 1 95.69 193 LYS A CA 1
ATOM 1574 C C . LYS A 1 193 ? -20.969 0.93 -8.984 1 95.69 193 LYS A C 1
ATOM 1576 O O . LYS A 1 193 ? -20.906 2.129 -9.266 1 95.69 193 LYS A O 1
ATOM 1581 N N . ILE A 1 194 ? -20 0.134 -9.203 1 96.88 194 ILE A N 1
ATOM 1582 C CA . ILE A 1 194 ? -18.734 0.555 -9.773 1 96.88 194 ILE A CA 1
ATOM 1583 C C . ILE A 1 194 ? -18.781 0.432 -11.297 1 96.88 194 ILE A C 1
ATOM 1585 O O . ILE A 1 194 ? -18.562 -0.648 -11.852 1 96.88 194 ILE A O 1
ATOM 1589 N N . THR A 1 195 ? -19.062 1.579 -11.961 1 97 195 THR A N 1
ATOM 1590 C CA . THR A 1 195 ? -19.141 1.609 -13.422 1 97 195 THR A CA 1
ATOM 1591 C C . THR A 1 195 ? -17.766 1.904 -14.031 1 97 195 THR A C 1
ATOM 1593 O O . THR A 1 195 ? -16.828 2.283 -13.32 1 97 195 THR A O 1
ATOM 1596 N N . TRP A 1 196 ? -17.688 1.663 -15.32 1 97.69 196 TRP A N 1
ATOM 1597 C CA . TRP A 1 196 ? -16.484 2.02 -16.062 1 97.69 196 TRP A CA 1
ATOM 1598 C C . TRP A 1 196 ? -16.172 3.506 -15.922 1 97.69 196 TRP A C 1
ATOM 1600 O O . TRP A 1 196 ? -15.023 3.893 -15.758 1 97.69 196 TRP A O 1
ATOM 1610 N N . PHE A 1 197 ? -17.156 4.254 -15.969 1 97.38 197 PHE A N 1
ATOM 1611 C CA . PHE A 1 197 ? -17.016 5.703 -15.867 1 97.38 197 PHE A CA 1
ATOM 1612 C C . PHE A 1 197 ? -16.406 6.098 -14.531 1 97.38 197 PHE A C 1
ATOM 1614 O O . PHE A 1 197 ? -15.461 6.895 -14.477 1 97.38 197 PHE A O 1
ATOM 1621 N N . LEU A 1 198 ? -16.844 5.52 -13.492 1 96.88 198 LEU A N 1
ATOM 1622 C CA . LEU A 1 198 ? -16.344 5.832 -12.156 1 96.88 198 LEU A CA 1
ATOM 1623 C C . LEU A 1 198 ? -14.891 5.395 -12 1 96.88 198 LEU A C 1
ATOM 1625 O O . LEU A 1 198 ? -14.055 6.148 -11.5 1 96.88 198 LEU A O 1
ATOM 1629 N N . LEU A 1 199 ? -14.586 4.195 -12.508 1 96.88 199 LEU A N 1
ATOM 1630 C CA . LEU A 1 199 ? -13.258 3.605 -12.367 1 96.88 199 LEU A CA 1
ATOM 1631 C C . LEU A 1 199 ? -12.211 4.43 -13.109 1 96.88 199 LEU A C 1
ATOM 1633 O O . LEU A 1 199 ? -11.078 4.559 -12.648 1 96.88 199 LEU A O 1
ATOM 1637 N N . ILE A 1 200 ? -12.602 5.016 -14.188 1 97.31 200 ILE A N 1
ATOM 1638 C CA . ILE A 1 200 ? -11.648 5.703 -15.047 1 97.31 200 ILE A CA 1
ATOM 1639 C C . ILE A 1 200 ? -11.648 7.199 -14.734 1 97.31 200 ILE A C 1
ATOM 1641 O O . ILE A 1 200 ? -10.602 7.793 -14.484 1 97.31 200 ILE A O 1
ATOM 1645 N N . CYS A 1 201 ? -12.734 7.816 -14.555 1 98 201 CYS A N 1
ATOM 1646 C CA . CYS A 1 201 ? -12.852 9.266 -14.523 1 98 201 CYS A CA 1
ATOM 1647 C C . CYS A 1 201 ? -12.617 9.805 -13.117 1 98 201 CYS A C 1
ATOM 1649 O O . CYS A 1 201 ? -12.031 10.883 -12.945 1 98 201 CYS A O 1
ATOM 1651 N N . SER A 1 202 ? -13.039 9.109 -12.078 1 97.75 202 SER A N 1
ATOM 1652 C CA . SER A 1 202 ? -12.891 9.633 -10.727 1 97.75 202 SER A CA 1
ATOM 1653 C C . SER A 1 202 ? -11.422 9.82 -10.359 1 97.75 202 SER A C 1
ATOM 1655 O O . SER A 1 202 ? -11.016 10.906 -9.938 1 97.75 202 SER A O 1
ATOM 1657 N N . PRO A 1 203 ? -10.625 8.734 -10.594 1 98.12 203 PRO A N 1
ATOM 1658 C CA . PRO A 1 203 ? -9.203 8.945 -10.312 1 98.12 203 PRO A CA 1
ATOM 1659 C C . PRO A 1 203 ? -8.578 10.031 -11.188 1 98.12 203 PRO A C 1
ATOM 1661 O O . PRO A 1 203 ? -7.73 10.797 -10.727 1 98.12 203 PRO A O 1
ATOM 1664 N N . PHE A 1 204 ? -8.977 10.117 -12.375 1 98 204 PHE A N 1
ATOM 1665 C CA . PHE A 1 204 ? -8.477 11.133 -13.297 1 98 204 PHE A CA 1
ATOM 1666 C C . PHE A 1 204 ? -8.828 12.531 -12.789 1 98 204 PHE A C 1
ATOM 1668 O O . PHE A 1 204 ? -7.984 13.43 -12.812 1 98 204 PHE A O 1
ATOM 1675 N N . PHE A 1 205 ? -9.961 12.742 -12.312 1 98.12 205 PHE A N 1
ATOM 1676 C CA . PHE A 1 205 ? -10.383 14.031 -11.789 1 98.12 205 PHE A CA 1
ATOM 1677 C C . PHE A 1 205 ? -9.594 14.398 -10.539 1 98.12 205 PHE A C 1
ATOM 1679 O O . PHE A 1 205 ? -9.297 15.578 -10.312 1 98.12 205 PHE A O 1
ATOM 1686 N N . TRP A 1 206 ? -9.336 13.398 -9.773 1 98.19 206 TRP A N 1
ATOM 1687 C CA . TRP A 1 206 ? -8.492 13.656 -8.609 1 98.19 206 TRP A CA 1
ATOM 1688 C C . TRP A 1 206 ? -7.117 14.156 -9.039 1 98.19 206 TRP A C 1
ATOM 1690 O O . TRP A 1 206 ? -6.578 15.094 -8.453 1 98.19 206 TRP A O 1
ATOM 1700 N N . PHE A 1 207 ? -6.625 13.531 -10.07 1 98.56 207 PHE A N 1
ATOM 1701 C CA . PHE A 1 207 ? -5.336 13.992 -10.57 1 98.56 207 PHE A CA 1
ATOM 1702 C C . PHE A 1 207 ? -5.422 15.438 -11.047 1 98.56 207 PHE A C 1
ATOM 1704 O O . PHE A 1 207 ? -4.566 16.266 -10.711 1 98.56 207 PHE A O 1
ATOM 1711 N N . ILE A 1 208 ? -6.438 15.727 -11.805 1 98.5 208 ILE A N 1
ATOM 1712 C CA . ILE A 1 208 ? -6.629 17.078 -12.32 1 98.5 208 ILE A CA 1
ATOM 1713 C C . ILE A 1 208 ? -6.777 18.062 -11.164 1 98.5 208 ILE A C 1
ATOM 1715 O O . ILE A 1 208 ? -6.176 19.141 -11.18 1 98.5 208 ILE A O 1
ATOM 1719 N N . LYS A 1 209 ? -7.484 17.719 -10.188 1 98.38 209 LYS A N 1
ATOM 1720 C CA . LYS A 1 209 ? -7.707 18.578 -9.016 1 98.38 209 LYS A CA 1
ATOM 1721 C C . LYS A 1 209 ? -6.391 18.906 -8.32 1 98.38 209 LYS A C 1
ATOM 1723 O O . LYS A 1 209 ? -6.059 20.078 -8.133 1 98.38 209 LYS A O 1
ATOM 1728 N N . PHE A 1 210 ? -5.59 17.938 -8.039 1 98.38 210 PHE A N 1
ATOM 1729 C CA . PHE A 1 210 ? -4.406 18.141 -7.211 1 98.38 210 PHE A CA 1
ATOM 1730 C C . PHE A 1 210 ? -3.25 18.688 -8.031 1 98.38 210 PHE A C 1
ATOM 1732 O O . PHE A 1 210 ? -2.457 19.5 -7.539 1 98.38 210 PHE A O 1
ATOM 1739 N N . TYR A 1 211 ? -3.188 18.312 -9.289 1 98.25 211 TYR A N 1
ATOM 1740 C CA . TYR A 1 211 ? -2.045 18.734 -10.086 1 98.25 211 TYR A CA 1
ATOM 1741 C C . TYR A 1 211 ? -2.305 20.094 -10.734 1 98.25 211 TYR A C 1
ATOM 1743 O O . TYR A 1 211 ? -1.42 20.953 -10.773 1 98.25 211 TYR A O 1
ATOM 1751 N N . PHE A 1 212 ? -3.502 20.312 -11.227 1 97.94 212 PHE A N 1
ATOM 1752 C CA . PHE A 1 212 ? -3.76 21.531 -11.984 1 97.94 212 PHE A CA 1
ATOM 1753 C C . PHE A 1 212 ? -4.539 22.531 -11.148 1 97.94 212 PHE A C 1
ATOM 1755 O O . PHE A 1 212 ? -4.137 23.703 -11.031 1 97.94 212 PHE A O 1
ATOM 1762 N N . ILE A 1 213 ? -5.59 22.172 -10.531 1 97.44 213 ILE A N 1
ATOM 1763 C CA . ILE A 1 213 ? -6.465 23.109 -9.82 1 97.44 213 ILE A CA 1
ATOM 1764 C C . ILE A 1 213 ? -5.777 23.594 -8.547 1 97.44 213 ILE A C 1
ATOM 1766 O O . ILE A 1 213 ? -5.727 24.797 -8.281 1 97.44 213 ILE A O 1
ATOM 1770 N N . LYS A 1 214 ? -5.18 22.672 -7.844 1 97 214 LYS A N 1
ATOM 1771 C CA . LYS A 1 214 ? -4.512 23.016 -6.598 1 97 214 LYS A CA 1
ATOM 1772 C C . LYS A 1 214 ? -3.051 23.391 -6.844 1 97 214 LYS A C 1
ATOM 1774 O O . LYS A 1 214 ? -2.264 23.484 -5.898 1 97 214 LYS A O 1
ATOM 1779 N N . LYS A 1 215 ? -2.678 23.438 -8.078 1 96.62 215 LYS A N 1
ATOM 1780 C CA . LYS A 1 215 ? -1.413 24 -8.531 1 96.62 215 LYS A CA 1
ATOM 1781 C C . LYS A 1 215 ? -0.234 23.125 -8.102 1 96.62 215 LYS A C 1
ATOM 1783 O O . LYS A 1 215 ? 0.825 23.656 -7.742 1 96.62 215 LYS A O 1
ATOM 1788 N N . GLY A 1 216 ? -0.469 21.828 -8.102 1 97.12 216 GLY A N 1
ATOM 1789 C CA . GLY A 1 216 ? 0.616 20.906 -7.812 1 97.12 216 GLY A CA 1
ATOM 1790 C C . GLY A 1 216 ? 1.732 20.953 -8.844 1 97.12 216 GLY A C 1
ATOM 1791 O O . GLY A 1 216 ? 2.879 20.625 -8.531 1 97.12 216 GLY A O 1
ATOM 1792 N N . PHE A 1 217 ? 1.385 21.453 -10.047 1 97.88 217 PHE A N 1
ATOM 1793 C CA . PHE A 1 217 ? 2.367 21.5 -11.117 1 97.88 217 PHE A CA 1
ATOM 1794 C C . PHE A 1 217 ? 3.486 22.484 -10.789 1 97.88 217 PHE A C 1
ATOM 1796 O O . PHE A 1 217 ? 4.602 22.344 -11.297 1 97.88 217 PHE A O 1
ATOM 1803 N N . LEU A 1 218 ? 3.334 23.391 -9.875 1 97.56 218 LEU A N 1
ATOM 1804 C CA . LEU A 1 218 ? 4.344 24.359 -9.484 1 97.56 218 LEU A CA 1
ATOM 1805 C C . LEU A 1 218 ? 5.406 23.734 -8.594 1 97.56 218 LEU A C 1
ATOM 1807 O O . LEU A 1 218 ? 6.469 24.312 -8.375 1 97.56 218 LEU A O 1
ATOM 1811 N N . ASP A 1 219 ? 5.105 22.531 -8.125 1 97.25 219 ASP A N 1
ATOM 1812 C CA . ASP A 1 219 ? 6.051 21.844 -7.254 1 97.25 219 ASP A CA 1
ATOM 1813 C C . ASP A 1 219 ? 6.859 20.812 -8.039 1 97.25 219 ASP A C 1
ATOM 1815 O O . ASP A 1 219 ? 7.488 19.938 -7.449 1 97.25 219 ASP A O 1
ATOM 1819 N N . GLY A 1 220 ? 6.742 20.828 -9.367 1 96.81 220 GLY A N 1
ATOM 1820 C CA . GLY A 1 220 ? 7.559 19.984 -10.219 1 96.81 220 GLY A CA 1
ATOM 1821 C C . GLY A 1 220 ? 7.211 18.516 -10.102 1 96.81 220 GLY A C 1
ATOM 1822 O O . GLY A 1 220 ? 6.031 18.141 -10.109 1 96.81 220 GLY A O 1
ATOM 1823 N N . LYS A 1 221 ? 8.25 17.672 -10.039 1 97.62 221 LYS A N 1
ATOM 1824 C CA . LYS A 1 221 ? 8.047 16.219 -9.969 1 97.62 221 LYS A CA 1
ATOM 1825 C C . LYS A 1 221 ? 7.398 15.828 -8.648 1 97.62 221 LYS A C 1
ATOM 1827 O O . LYS A 1 221 ? 6.621 14.867 -8.594 1 97.62 221 LYS A O 1
ATOM 1832 N N . ARG A 1 222 ? 7.754 16.609 -7.664 1 97.06 222 ARG A N 1
ATOM 1833 C CA . ARG A 1 222 ? 7.16 16.344 -6.355 1 97.06 222 ARG A CA 1
ATOM 1834 C C . ARG A 1 222 ? 5.645 16.5 -6.402 1 97.06 222 ARG A C 1
ATOM 1836 O O . ARG A 1 222 ? 4.914 15.656 -5.887 1 97.06 222 ARG A O 1
ATOM 1843 N N . GLY A 1 223 ? 5.23 17.594 -7.043 1 98.19 223 GLY A N 1
ATOM 1844 C CA . GLY A 1 223 ? 3.803 17.812 -7.195 1 98.19 223 GLY A CA 1
ATOM 1845 C C . GLY A 1 223 ? 3.113 16.766 -8.039 1 98.19 223 GLY A C 1
ATOM 1846 O O . GLY A 1 223 ? 1.979 16.375 -7.754 1 98.19 223 GLY A O 1
ATOM 1847 N N . PHE A 1 224 ? 3.797 16.281 -9.07 1 98.56 224 PHE A N 1
ATOM 1848 C CA . PHE A 1 224 ? 3.266 15.242 -9.938 1 98.56 224 PHE A CA 1
ATOM 1849 C C . PHE A 1 224 ? 3.084 13.945 -9.172 1 98.56 224 PHE A C 1
ATOM 1851 O O . PHE A 1 224 ? 2.021 13.32 -9.234 1 98.56 224 PHE A O 1
ATOM 1858 N N . ILE A 1 225 ? 4.098 13.586 -8.43 1 98.62 225 ILE A N 1
ATOM 1859 C CA . ILE A 1 225 ? 4.066 12.344 -7.656 1 98.62 225 ILE A CA 1
ATOM 1860 C C . ILE A 1 225 ? 2.938 12.398 -6.629 1 98.62 225 ILE A C 1
ATOM 1862 O O . ILE A 1 225 ? 2.184 11.438 -6.473 1 98.62 225 ILE A O 1
ATOM 1866 N N . PHE A 1 226 ? 2.828 13.531 -5.988 1 98.38 226 PHE A N 1
ATOM 1867 C CA . PHE A 1 226 ? 1.781 13.703 -4.988 1 98.38 226 PHE A CA 1
ATOM 1868 C C . PHE A 1 226 ? 0.401 13.547 -5.617 1 98.38 226 PHE A C 1
ATOM 1870 O O . PHE A 1 226 ? -0.456 12.844 -5.074 1 98.38 226 PHE A O 1
ATOM 1877 N N . ALA A 1 227 ? 0.212 14.141 -6.734 1 98.62 227 ALA A N 1
ATOM 1878 C CA . ALA A 1 227 ? -1.075 14.086 -7.422 1 98.62 227 ALA A CA 1
ATOM 1879 C C . ALA A 1 227 ? -1.406 12.656 -7.848 1 98.62 227 ALA A C 1
ATOM 1881 O O . ALA A 1 227 ? -2.559 12.227 -7.75 1 98.62 227 ALA A O 1
ATOM 1882 N N . VAL A 1 228 ? -0.448 11.945 -8.32 1 98.69 228 VAL A N 1
ATOM 1883 C CA . VAL A 1 228 ? -0.654 10.562 -8.734 1 98.69 228 VAL A CA 1
ATOM 1884 C C . VAL A 1 228 ? -1.044 9.719 -7.52 1 98.69 228 VAL A C 1
ATOM 1886 O O . VAL A 1 228 ? -1.943 8.875 -7.605 1 98.69 228 VAL A O 1
ATOM 1889 N N . LEU A 1 229 ? -0.372 9.945 -6.438 1 98.44 229 LEU A N 1
ATOM 1890 C CA . LEU A 1 229 ? -0.685 9.195 -5.227 1 98.44 229 LEU A CA 1
ATOM 1891 C C . LEU A 1 229 ? -2.119 9.453 -4.781 1 98.44 229 LEU A C 1
ATOM 1893 O O . LEU A 1 229 ? -2.814 8.539 -4.336 1 98.44 229 LEU A O 1
ATOM 1897 N N . LYS A 1 230 ? -2.551 10.688 -4.91 1 98.25 230 LYS A N 1
ATOM 1898 C CA . LYS A 1 230 ? -3.928 11.023 -4.559 1 98.25 230 LYS A CA 1
ATOM 1899 C C . LYS A 1 230 ? -4.918 10.344 -5.5 1 98.25 230 LYS A C 1
ATOM 1901 O O . LYS A 1 230 ? -5.953 9.836 -5.062 1 98.25 230 LYS A O 1
ATOM 1906 N N . SER A 1 231 ? -4.578 10.375 -6.715 1 98.44 231 SER A N 1
ATOM 1907 C CA . SER A 1 231 ? -5.398 9.719 -7.727 1 98.44 231 SER A CA 1
ATOM 1908 C C . SER A 1 231 ? -5.48 8.219 -7.48 1 98.44 231 SER A C 1
ATOM 1910 O O . SER A 1 231 ? -6.555 7.621 -7.605 1 98.44 231 SER A O 1
ATOM 1912 N N . GLN A 1 232 ? -4.398 7.664 -7.152 1 98.19 232 GLN A N 1
ATOM 1913 C CA . GLN A 1 232 ? -4.332 6.23 -6.887 1 98.19 232 GLN A CA 1
ATOM 1914 C C . GLN A 1 232 ? -5.195 5.852 -5.688 1 98.19 232 GLN A C 1
ATOM 1916 O O . GLN A 1 232 ? -5.793 4.773 -5.664 1 98.19 232 GLN A O 1
ATOM 1921 N N . TYR A 1 233 ? -5.164 6.703 -4.715 1 97.94 233 TYR A N 1
ATOM 1922 C CA . TYR A 1 233 ? -6.012 6.438 -3.559 1 97.94 233 TYR A CA 1
ATOM 1923 C C . TYR A 1 233 ? -7.469 6.285 -3.971 1 97.94 233 TYR A C 1
ATOM 1925 O O . TYR A 1 233 ? -8.148 5.355 -3.539 1 97.94 233 TYR A O 1
ATOM 1933 N N . LYS A 1 234 ? -7.922 7.215 -4.758 1 98.12 234 LYS A N 1
ATOM 1934 C CA . LYS A 1 234 ? -9.305 7.152 -5.219 1 98.12 234 LYS A CA 1
ATOM 1935 C C . LYS A 1 234 ? -9.562 5.875 -6.02 1 98.12 234 LYS A C 1
ATOM 1937 O O . LYS A 1 234 ? -10.594 5.23 -5.855 1 98.12 234 LYS A O 1
ATOM 1942 N N . PHE A 1 235 ? -8.656 5.562 -6.855 1 98.62 235 PHE A N 1
ATOM 1943 C CA . PHE A 1 235 ? -8.758 4.336 -7.641 1 98.62 235 PHE A CA 1
ATOM 1944 C C . PHE A 1 235 ? -8.875 3.119 -6.734 1 98.62 235 PHE A C 1
ATOM 1946 O O . PHE A 1 235 ? -9.719 2.248 -6.961 1 98.62 235 PHE A O 1
ATOM 1953 N N . LEU A 1 236 ? -8.055 3.043 -5.734 1 98.31 236 LEU A N 1
ATOM 1954 C CA . LEU A 1 236 ? -8.008 1.908 -4.82 1 98.31 236 LEU A CA 1
ATOM 1955 C C . LEU A 1 236 ? -9.336 1.754 -4.086 1 98.31 236 LEU A C 1
ATOM 1957 O O . LEU A 1 236 ? -9.812 0.634 -3.879 1 98.31 236 LEU A O 1
ATOM 1961 N N . CYS A 1 237 ? -9.898 2.869 -3.68 1 98.19 237 CYS A N 1
ATOM 1962 C CA . CYS A 1 237 ? -11.203 2.816 -3.02 1 98.19 237 CYS A CA 1
ATOM 1963 C C . CYS A 1 237 ? -12.234 2.123 -3.9 1 98.19 237 CYS A C 1
ATOM 1965 O O . CYS A 1 237 ? -12.945 1.226 -3.443 1 98.19 237 CYS A O 1
ATOM 1967 N N . LEU A 1 238 ? -12.234 2.484 -5.133 1 98.25 238 LEU A N 1
ATOM 1968 C CA . LEU A 1 238 ? -13.203 1.934 -6.074 1 98.25 238 LEU A CA 1
ATOM 1969 C C . LEU A 1 238 ? -12.883 0.478 -6.395 1 98.25 238 LEU A C 1
ATOM 1971 O O . LEU A 1 238 ? -13.781 -0.368 -6.422 1 98.25 238 LEU A O 1
ATOM 1975 N N . ALA A 1 239 ? -11.648 0.198 -6.59 1 98.31 239 ALA A N 1
ATOM 1976 C CA . ALA A 1 239 ? -11.211 -1.146 -6.953 1 98.31 239 ALA A CA 1
ATOM 1977 C C . ALA A 1 239 ? -11.516 -2.145 -5.84 1 98.31 239 ALA A C 1
ATOM 1979 O O . ALA A 1 239 ? -11.953 -3.27 -6.105 1 98.31 239 ALA A O 1
ATOM 1980 N N . LYS A 1 240 ? -11.281 -1.763 -4.641 1 98.06 240 LYS A N 1
ATOM 1981 C CA . LYS A 1 240 ? -11.523 -2.652 -3.508 1 98.06 240 LYS A CA 1
ATOM 1982 C C . LYS A 1 240 ? -13.016 -2.908 -3.32 1 98.06 240 LYS A C 1
ATOM 1984 O O . LYS A 1 240 ? -13.414 -4.008 -2.93 1 98.06 240 LYS A O 1
ATOM 1989 N N . VAL A 1 241 ? -13.781 -1.898 -3.561 1 97.69 241 VAL A N 1
ATOM 1990 C CA . VAL A 1 241 ? -15.227 -2.092 -3.518 1 97.69 241 VAL A CA 1
ATOM 1991 C C . VAL A 1 241 ? -15.648 -3.09 -4.594 1 97.69 241 VAL A C 1
ATOM 1993 O O . VAL A 1 241 ? -16.438 -4.004 -4.328 1 97.69 241 VAL A O 1
ATOM 1996 N N . TYR A 1 242 ? -15.188 -2.883 -5.762 1 97.62 242 TYR A N 1
ATOM 1997 C CA . TYR A 1 242 ? -15.492 -3.807 -6.852 1 97.62 242 TYR A CA 1
ATOM 1998 C C . TYR A 1 242 ? -15.062 -5.227 -6.492 1 97.62 242 TYR A C 1
ATOM 2000 O O . TYR A 1 242 ? -15.789 -6.184 -6.77 1 97.62 242 TYR A O 1
ATOM 2008 N N . GLU A 1 243 ? -13.891 -5.355 -5.957 1 97.06 243 GLU A N 1
ATOM 2009 C CA . GLU A 1 243 ? -13.398 -6.656 -5.523 1 97.06 243 GLU A CA 1
ATOM 2010 C C . GLU A 1 243 ? -14.359 -7.305 -4.527 1 97.06 243 GLU A C 1
ATOM 2012 O O . GLU A 1 243 ? -14.719 -8.477 -4.672 1 97.06 243 GLU A O 1
ATOM 2017 N N . TYR A 1 244 ? -14.734 -6.551 -3.578 1 95.81 244 TYR A N 1
ATOM 2018 C CA . TYR A 1 244 ? -15.664 -7.027 -2.557 1 95.81 244 TYR A CA 1
ATOM 2019 C C . TYR A 1 244 ? -16.953 -7.523 -3.186 1 95.81 244 TYR A C 1
ATOM 2021 O O . TYR A 1 244 ? -17.438 -8.609 -2.854 1 95.81 244 TYR A O 1
ATOM 2029 N N . GLN A 1 245 ? -17.453 -6.801 -4.082 1 95.06 245 GLN A N 1
ATOM 2030 C CA . GLN A 1 245 ? -18.719 -7.133 -4.738 1 95.06 245 GLN A CA 1
ATOM 2031 C C . GLN A 1 245 ? -18.578 -8.383 -5.605 1 95.06 245 GLN A C 1
ATOM 2033 O O . GLN A 1 245 ? -19.469 -9.227 -5.641 1 95.06 245 GLN A O 1
ATOM 2038 N N . SER A 1 246 ? -17.516 -8.406 -6.301 1 92.19 246 SER A N 1
ATOM 2039 C CA . SER A 1 246 ? -17.281 -9.531 -7.195 1 92.19 246 SER A CA 1
ATOM 2040 C C . SER A 1 246 ? -17.156 -10.836 -6.422 1 92.19 246 SER A C 1
ATOM 2042 O O . SER A 1 246 ? -17.578 -11.891 -6.902 1 92.19 246 SER A O 1
ATOM 2044 N N . LEU A 1 247 ? -16.625 -10.789 -5.27 1 89.12 247 LEU A N 1
ATOM 2045 C CA . LEU A 1 247 ? -16.422 -11.977 -4.449 1 89.12 247 LEU A CA 1
ATOM 2046 C C . LEU A 1 247 ? -17.719 -12.398 -3.766 1 89.12 247 LEU A C 1
ATOM 2048 O O . LEU A 1 247 ? -17.969 -13.586 -3.555 1 89.12 247 LEU A O 1
ATOM 2052 N N . ASN A 1 248 ? -18.469 -11.484 -3.379 1 84.75 248 ASN A N 1
ATOM 2053 C CA . ASN A 1 248 ? -19.734 -11.797 -2.725 1 84.75 248 ASN A CA 1
ATOM 2054 C C . ASN A 1 248 ? -20.797 -12.234 -3.73 1 84.75 248 ASN A C 1
ATOM 2056 O O . ASN A 1 248 ? -21.703 -13 -3.395 1 84.75 248 ASN A O 1
ATOM 2060 N N . ASN A 1 249 ? -20.812 -11.734 -4.867 1 76.06 249 ASN A N 1
ATOM 2061 C CA . ASN A 1 249 ? -21.734 -12.188 -5.898 1 76.06 249 ASN A CA 1
ATOM 2062 C C . ASN A 1 249 ? -21.453 -13.633 -6.301 1 76.06 249 ASN A C 1
ATOM 2064 O O . ASN A 1 249 ? -22.391 -14.398 -6.543 1 76.06 249 ASN A O 1
ATOM 2068 N N . ARG A 1 250 ? -20.328 -14.055 -6.348 1 66.88 250 ARG A N 1
ATOM 2069 C CA . ARG A 1 250 ? -19.969 -15.43 -6.668 1 66.88 250 ARG A CA 1
ATOM 2070 C C . ARG A 1 250 ? -20.375 -16.375 -5.543 1 66.88 250 ARG A C 1
ATOM 2072 O O . ARG A 1 250 ? -20.781 -17.516 -5.793 1 66.88 250 ARG A O 1
ATOM 2079 N N . LYS A 1 251 ? -20.281 -15.914 -4.336 1 67.25 251 LYS A N 1
ATOM 2080 C CA . LYS A 1 251 ? -20.719 -16.75 -3.213 1 67.25 251 LYS A CA 1
ATOM 2081 C C . LYS A 1 251 ? -22.203 -17.062 -3.311 1 67.25 251 LYS A C 1
ATOM 2083 O O . LYS A 1 251 ? -22.609 -18.188 -3.041 1 67.25 251 LYS A O 1
ATOM 2088 N N . ASN A 1 252 ? -22.812 -16.062 -3.789 1 58.41 252 ASN A N 1
ATOM 2089 C CA . ASN A 1 252 ? -24.25 -16.266 -3.953 1 58.41 252 ASN A CA 1
ATOM 2090 C C . ASN A 1 252 ? -24.562 -17.203 -5.109 1 58.41 252 ASN A C 1
ATOM 2092 O O . ASN A 1 252 ? -25.516 -17.984 -5.047 1 58.41 252 ASN A O 1
ATOM 2096 N N . GLU A 1 253 ? -23.672 -17.125 -6.098 1 56.19 253 GLU A N 1
ATOM 2097 C CA . GLU A 1 253 ? -23.859 -18.031 -7.23 1 56.19 253 GLU A CA 1
ATOM 2098 C C . GLU A 1 253 ? -23.453 -19.453 -6.875 1 56.19 253 GLU A C 1
ATOM 2100 O O . GLU A 1 253 ? -24.109 -20.406 -7.273 1 56.19 253 GLU A O 1
ATOM 2105 N N . ASP A 1 254 ? -22.453 -19.625 -6.129 1 55.75 254 ASP A N 1
ATOM 2106 C CA . ASP A 1 254 ? -22.016 -20.953 -5.723 1 55.75 254 ASP A CA 1
ATOM 2107 C C . ASP A 1 254 ? -22.969 -21.562 -4.703 1 55.75 254 ASP A C 1
ATOM 2109 O O . ASP A 1 254 ? -23.125 -22.781 -4.645 1 55.75 254 ASP A O 1
ATOM 2113 N N . LEU A 1 255 ? -23.688 -20.734 -3.854 1 48.56 255 LEU A N 1
ATOM 2114 C CA . LEU A 1 255 ? -24.672 -21.188 -2.883 1 48.56 255 LEU A CA 1
ATOM 2115 C C . LEU A 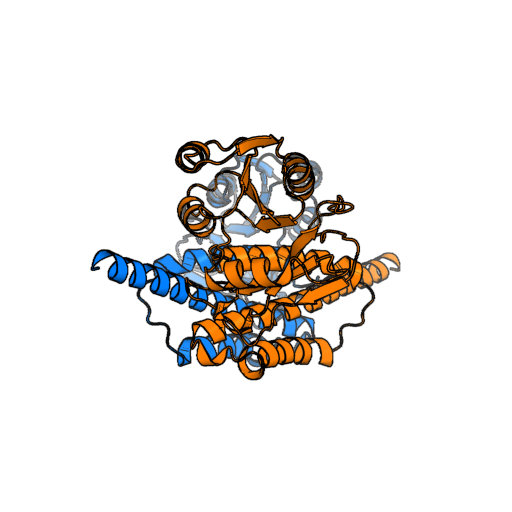1 255 ? -25.969 -21.594 -3.58 1 48.56 255 LEU A C 1
ATOM 2117 O O . LEU A 1 255 ? -26.766 -22.344 -3.016 1 48.56 255 LEU A O 1
ATOM 2121 N N . ARG A 1 256 ? -26.156 -21.109 -4.656 1 50.59 256 ARG A N 1
ATOM 2122 C CA . ARG A 1 256 ? -27.375 -21.453 -5.383 1 50.59 256 ARG A CA 1
ATOM 2123 C C . ARG A 1 256 ? -27.188 -22.734 -6.199 1 50.59 256 ARG A C 1
ATOM 2125 O O . ARG A 1 256 ? -28.156 -23.297 -6.695 1 50.59 256 ARG A O 1
ATOM 2132 N N . ASP A 1 257 ? -25.875 -22.969 -6.512 1 39.47 257 ASP A N 1
ATOM 2133 C CA . ASP A 1 257 ? -25.656 -24.234 -7.199 1 39.47 257 ASP A CA 1
ATOM 2134 C C . ASP A 1 257 ? -25.359 -25.359 -6.203 1 39.47 257 ASP A C 1
ATOM 2136 O O . ASP A 1 257 ? -24.516 -25.203 -5.32 1 39.47 257 ASP A O 1
ATOM 2140 N N . MET B 1 1 ? 9.258 -44.531 -16.547 1 87.44 1 MET B N 1
ATOM 2141 C CA . MET B 1 1 ? 9.836 -43.719 -15.461 1 87.44 1 MET B CA 1
ATOM 2142 C C . MET B 1 1 ? 8.742 -43.188 -14.547 1 87.44 1 MET B C 1
ATOM 2144 O O . MET B 1 1 ? 7.574 -43.125 -14.938 1 87.44 1 MET B O 1
ATOM 2148 N N . LYS B 1 2 ? 9.07 -43 -13.305 1 96.62 2 LYS B N 1
ATOM 2149 C CA . LYS B 1 2 ? 8.094 -42.625 -12.281 1 96.62 2 LYS B CA 1
ATOM 2150 C C . LYS B 1 2 ? 8.344 -41.188 -11.789 1 96.62 2 LYS B C 1
ATOM 2152 O O . LYS B 1 2 ? 9.453 -40.688 -11.922 1 96.62 2 LYS B O 1
ATOM 2157 N N . ILE B 1 3 ? 7.309 -40.594 -11.391 1 98.19 3 ILE B N 1
ATOM 2158 C CA . ILE B 1 3 ? 7.363 -39.188 -10.953 1 98.19 3 ILE B CA 1
ATOM 2159 C C . ILE B 1 3 ? 6.934 -39.094 -9.492 1 98.19 3 ILE B C 1
ATOM 2161 O O . ILE B 1 3 ? 5.941 -39.719 -9.086 1 98.19 3 ILE B O 1
ATOM 2165 N N . SER B 1 4 ? 7.742 -38.406 -8.711 1 98.56 4 SER B N 1
ATOM 2166 C CA . SER B 1 4 ? 7.363 -38.031 -7.352 1 98.56 4 SER B CA 1
ATOM 2167 C C . SER B 1 4 ? 6.891 -36.562 -7.297 1 98.56 4 SER B C 1
ATOM 2169 O O . SER B 1 4 ? 7.59 -35.656 -7.766 1 98.56 4 SER B O 1
ATOM 2171 N N . VAL B 1 5 ? 5.727 -36.375 -6.75 1 98.62 5 VAL B N 1
ATOM 2172 C CA . VAL B 1 5 ? 5.23 -35 -6.512 1 98.62 5 VAL B CA 1
ATOM 2173 C C . VAL B 1 5 ? 5.598 -34.562 -5.098 1 98.62 5 VAL B C 1
ATOM 2175 O O . VAL B 1 5 ? 5.363 -35.281 -4.133 1 98.62 5 VAL B O 1
ATOM 2178 N N . VAL B 1 6 ? 6.203 -33.406 -5.027 1 98.19 6 VAL B N 1
ATOM 2179 C CA . VAL B 1 6 ? 6.609 -32.844 -3.742 1 98.19 6 VAL B CA 1
ATOM 2180 C C . VAL B 1 6 ? 5.793 -31.578 -3.449 1 98.19 6 VAL B C 1
ATOM 2182 O O . VAL B 1 6 ? 5.75 -30.656 -4.266 1 98.19 6 VAL B O 1
ATOM 2185 N N . ILE B 1 7 ? 5.172 -31.562 -2.258 1 97.81 7 ILE B N 1
ATOM 2186 C CA . ILE B 1 7 ? 4.336 -30.438 -1.856 1 97.81 7 ILE B CA 1
ATOM 2187 C C . ILE B 1 7 ? 4.73 -29.984 -0.454 1 97.81 7 ILE B C 1
ATOM 2189 O O . ILE B 1 7 ? 4.68 -30.766 0.499 1 97.81 7 ILE B O 1
ATOM 2193 N N . ASN B 1 8 ? 5.137 -28.766 -0.341 1 95.5 8 ASN B N 1
ATOM 2194 C CA . ASN B 1 8 ? 5.344 -28.172 0.975 1 95.5 8 ASN B CA 1
ATOM 2195 C C . ASN B 1 8 ? 4.055 -27.562 1.525 1 95.5 8 ASN B C 1
ATOM 2197 O O . ASN B 1 8 ? 3.35 -26.844 0.818 1 95.5 8 ASN B O 1
ATOM 2201 N N . THR B 1 9 ? 3.801 -27.891 2.803 1 96.06 9 THR B N 1
ATOM 2202 C CA . THR B 1 9 ? 2.543 -27.406 3.363 1 96.06 9 THR B CA 1
ATOM 2203 C C . THR B 1 9 ? 2.779 -26.688 4.688 1 96.06 9 THR B C 1
ATOM 2205 O O . THR B 1 9 ? 3.705 -27.016 5.426 1 96.06 9 THR B O 1
ATOM 2208 N N . TYR B 1 10 ? 2.039 -25.688 4.867 1 95.75 10 TYR B N 1
ATOM 2209 C CA . TYR B 1 10 ? 1.898 -24.969 6.133 1 95.75 10 TYR B CA 1
ATOM 2210 C C . TYR B 1 10 ? 0.517 -24.344 6.254 1 95.75 10 TYR B C 1
ATOM 2212 O O . TYR B 1 10 ? 0.219 -23.344 5.578 1 95.75 10 TYR B O 1
ATOM 2220 N N . ASN B 1 11 ? -0.325 -24.875 7.121 1 95.94 11 ASN B N 1
ATOM 2221 C CA . ASN B 1 11 ? -1.704 -24.422 7.289 1 95.94 11 ASN B CA 1
ATOM 2222 C C . ASN B 1 11 ? -2.393 -24.219 5.941 1 95.94 11 ASN B C 1
ATOM 2224 O O . ASN B 1 11 ? -2.936 -23.141 5.676 1 95.94 11 ASN B O 1
ATOM 2228 N N . ALA B 1 12 ? -2.385 -25.281 5.137 1 96.31 12 ALA B N 1
ATOM 2229 C CA . ALA B 1 12 ? -2.83 -25.234 3.746 1 96.31 12 ALA B CA 1
ATOM 2230 C C . ALA B 1 12 ? -4.207 -25.875 3.588 1 96.31 12 ALA B C 1
ATOM 2232 O O . ALA B 1 12 ? -4.551 -26.375 2.508 1 96.31 12 ALA B O 1
ATOM 2233 N N . GLU B 1 13 ? -5.008 -25.859 4.629 1 97 13 GLU B N 1
ATOM 2234 C CA . GLU B 1 13 ? -6.281 -26.578 4.617 1 97 13 GLU B CA 1
ATOM 2235 C C . GLU B 1 13 ? -7.195 -26.062 3.512 1 97 13 GLU B C 1
ATOM 2237 O O 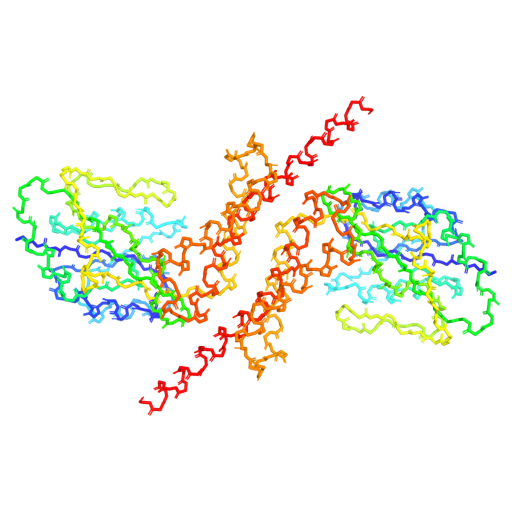. GLU B 1 13 ? -7.98 -26.828 2.941 1 97 13 GLU B O 1
ATOM 2242 N N . LYS B 1 14 ? -7.039 -24.906 3.119 1 95.25 14 LYS B N 1
ATOM 2243 C CA . LYS B 1 14 ? -7.965 -24.234 2.207 1 95.25 14 LYS B CA 1
ATOM 2244 C C . LYS B 1 14 ? -7.922 -24.875 0.819 1 95.25 14 LYS B C 1
ATOM 2246 O O . LYS B 1 14 ? -8.961 -25.094 0.2 1 95.25 14 LYS B O 1
ATOM 2251 N N . HIS B 1 15 ? -6.723 -25.156 0.356 1 96.75 15 HIS B N 1
ATOM 2252 C CA . HIS B 1 15 ? -6.594 -25.531 -1.047 1 96.75 15 HIS B CA 1
ATOM 2253 C C . HIS B 1 15 ? -6.039 -26.953 -1.188 1 96.75 15 HIS B C 1
ATOM 2255 O O . HIS B 1 15 ? -6.109 -27.547 -2.266 1 96.75 15 HIS B O 1
ATOM 2261 N N . LEU B 1 16 ? -5.555 -27.516 -0.167 1 97.75 16 LEU B N 1
ATOM 2262 C CA . LEU B 1 16 ? -4.754 -28.734 -0.25 1 97.75 16 LEU B CA 1
ATOM 2263 C C . LEU B 1 16 ? -5.555 -29.875 -0.862 1 97.75 16 LEU B C 1
ATOM 2265 O O . LEU B 1 16 ? -5.035 -30.641 -1.674 1 97.75 16 LEU B O 1
ATOM 2269 N N . GLN B 1 17 ? -6.797 -30 -0.455 1 97.81 17 GLN B N 1
ATOM 2270 C CA . GLN B 1 17 ? -7.617 -31.094 -0.985 1 97.81 17 GLN B CA 1
ATOM 2271 C C . GLN B 1 17 ? -7.723 -31 -2.506 1 97.81 17 GLN B C 1
ATOM 2273 O O . GLN B 1 17 ? -7.562 -32 -3.199 1 97.81 17 GLN B O 1
ATOM 2278 N N . ALA B 1 18 ? -7.992 -29.812 -2.984 1 97.25 18 ALA B N 1
ATOM 2279 C CA . ALA B 1 18 ? -8.094 -29.609 -4.426 1 97.25 18 ALA B CA 1
ATOM 2280 C C . ALA B 1 18 ? -6.793 -29.969 -5.129 1 97.25 18 ALA B C 1
ATOM 2282 O O . ALA B 1 18 ? -6.805 -30.547 -6.215 1 97.25 18 ALA B O 1
ATOM 2283 N N . VAL B 1 19 ? -5.727 -29.625 -4.527 1 98.19 19 VAL B N 1
ATOM 2284 C CA . VAL B 1 19 ? -4.41 -29.891 -5.094 1 98.19 19 VAL B CA 1
ATOM 2285 C C . VAL B 1 19 ? -4.152 -31.391 -5.121 1 98.19 19 VAL B C 1
ATOM 2287 O O . VAL B 1 19 ? -3.773 -31.953 -6.156 1 98.19 19 VAL B O 1
ATOM 2290 N N . LEU B 1 20 ? -4.438 -32.062 -4.035 1 98.31 20 LEU B N 1
ATOM 2291 C CA . LEU B 1 20 ? -4.172 -33.5 -3.922 1 98.31 20 LEU B CA 1
ATOM 2292 C C . LEU B 1 20 ? -5.031 -34.281 -4.898 1 98.31 20 LEU B C 1
ATOM 2294 O O . LEU B 1 20 ? -4.598 -35.312 -5.426 1 98.31 20 LEU B O 1
ATOM 2298 N N . GLU B 1 21 ? -6.199 -33.812 -5.156 1 98.12 21 GLU B N 1
ATOM 2299 C CA . GLU B 1 21 ? -7.074 -34.469 -6.125 1 98.12 21 GLU B CA 1
ATOM 2300 C C . GLU B 1 21 ? -6.438 -34.5 -7.512 1 98.12 21 GLU B C 1
ATOM 2302 O O . GLU B 1 21 ? -6.648 -35.438 -8.281 1 98.12 21 GLU B O 1
ATOM 2307 N N . THR B 1 22 ? -5.652 -33.531 -7.801 1 98.06 22 THR B N 1
ATOM 2308 C CA . THR B 1 22 ? -5.09 -33.406 -9.141 1 98.06 22 THR B CA 1
ATOM 2309 C C . THR B 1 22 ? -3.799 -34.219 -9.266 1 98.06 22 THR B C 1
ATOM 2311 O O . THR B 1 22 ? -3.33 -34.5 -10.367 1 98.06 22 THR B O 1
ATOM 2314 N N . VAL B 1 23 ? -3.219 -34.656 -8.133 1 98.12 23 VAL B N 1
ATOM 2315 C CA . VAL B 1 23 ? -1.92 -35.312 -8.219 1 98.12 23 VAL B CA 1
ATOM 2316 C C . VAL B 1 23 ? -2.02 -36.719 -7.648 1 98.12 23 VAL B C 1
ATOM 2318 O O . VAL B 1 23 ? -1.019 -37.438 -7.578 1 98.12 23 VAL B O 1
ATOM 2321 N N . LYS B 1 24 ? -3.184 -37.156 -7.301 1 97.19 24 LYS B N 1
ATOM 2322 C CA . LYS B 1 24 ? -3.393 -38.406 -6.598 1 97.19 24 LYS B CA 1
ATOM 2323 C C . LYS B 1 24 ? -2.943 -39.594 -7.445 1 97.19 24 LYS B C 1
ATOM 2325 O O . LYS B 1 24 ? -2.602 -40.656 -6.91 1 97.19 24 LYS B O 1
ATOM 2330 N N . ASP B 1 25 ? -2.9 -39.438 -8.773 1 96.19 25 ASP B N 1
ATOM 2331 C CA . ASP B 1 25 ? -2.611 -40.562 -9.656 1 96.19 25 ASP B CA 1
ATOM 2332 C C . ASP B 1 25 ? -1.131 -40.594 -10.031 1 96.19 25 ASP B C 1
ATOM 2334 O O . ASP B 1 25 ? -0.715 -41.406 -10.867 1 96.19 25 ASP B O 1
ATOM 2338 N N . PHE B 1 26 ? -0.326 -39.75 -9.484 1 97.94 26 PHE B N 1
ATOM 2339 C CA . PHE B 1 26 ? 1.116 -39.844 -9.68 1 97.94 26 PHE B CA 1
ATOM 2340 C C . PHE B 1 26 ? 1.707 -41 -8.891 1 97.94 26 PHE B C 1
ATOM 2342 O O . PHE B 1 26 ? 1.028 -41.594 -8.055 1 97.94 26 PHE B O 1
ATOM 2349 N N . ASP B 1 27 ? 2.959 -41.281 -9.156 1 98 27 ASP B N 1
ATOM 2350 C CA . ASP B 1 27 ? 3.58 -42.5 -8.617 1 98 27 ASP B CA 1
ATOM 2351 C C . ASP B 1 27 ? 3.844 -42.344 -7.121 1 98 27 ASP B C 1
ATOM 2353 O O . ASP B 1 27 ? 3.832 -43.344 -6.391 1 98 27 ASP B O 1
ATOM 2357 N N . GLU B 1 28 ? 4.152 -41.156 -6.734 1 98.25 28 GLU B N 1
ATOM 2358 C CA . GLU B 1 28 ? 4.441 -40.844 -5.336 1 98.25 28 GLU B CA 1
ATOM 2359 C C . GLU B 1 28 ? 4.098 -39.406 -5.004 1 98.25 28 GLU B C 1
ATOM 2361 O O . GLU B 1 28 ? 4.34 -38.5 -5.809 1 98.25 28 GLU B O 1
ATOM 2366 N N . ILE B 1 29 ? 3.494 -39.219 -3.848 1 98.38 29 ILE B N 1
ATOM 2367 C CA . ILE B 1 29 ? 3.248 -37.875 -3.324 1 98.38 29 ILE B CA 1
ATOM 2368 C C . ILE B 1 29 ? 3.957 -37.719 -1.982 1 98.38 29 ILE B C 1
ATOM 2370 O O . ILE B 1 29 ? 3.705 -38.469 -1.041 1 98.38 29 ILE B O 1
ATOM 2374 N N . VAL B 1 30 ? 4.848 -36.75 -1.919 1 98.31 30 VAL B N 1
ATOM 2375 C CA . VAL B 1 30 ? 5.555 -36.406 -0.686 1 98.31 30 VAL B CA 1
ATOM 2376 C C . VAL B 1 30 ? 5.066 -35.062 -0.153 1 98.31 30 VAL B C 1
ATOM 2378 O O . VAL B 1 30 ? 5.215 -34.031 -0.817 1 98.31 30 VAL B O 1
ATOM 2381 N N . ILE B 1 31 ? 4.527 -35.125 0.992 1 98.12 31 ILE B N 1
ATOM 2382 C CA . ILE B 1 31 ? 4.113 -33.906 1.684 1 98.12 31 ILE B CA 1
ATOM 2383 C C . ILE B 1 31 ? 5.141 -33.531 2.75 1 98.12 31 ILE B C 1
ATOM 2385 O O . ILE B 1 31 ? 5.414 -34.312 3.654 1 98.12 31 ILE B O 1
ATOM 2389 N N . CYS B 1 32 ? 5.719 -32.406 2.564 1 97.69 32 CYS B N 1
ATOM 2390 C CA . CYS B 1 32 ? 6.605 -31.875 3.596 1 97.69 32 CYS B CA 1
ATOM 2391 C C . CYS B 1 32 ? 5.918 -30.766 4.387 1 97.69 32 CYS B C 1
ATOM 2393 O O . CYS B 1 32 ? 5.836 -29.625 3.928 1 97.69 32 CYS B O 1
ATOM 2395 N N . ASP B 1 33 ? 5.531 -31.156 5.574 1 97.44 33 ASP B N 1
ATOM 2396 C CA . ASP B 1 33 ? 4.77 -30.203 6.391 1 97.44 33 ASP B CA 1
ATOM 2397 C C . ASP B 1 33 ? 5.668 -29.5 7.402 1 97.44 33 ASP B C 1
ATOM 2399 O O . ASP B 1 33 ? 6.586 -30.109 7.953 1 97.44 33 ASP B O 1
ATOM 2403 N N . MET B 1 34 ? 5.367 -28.297 7.539 1 95.62 34 MET B N 1
ATOM 2404 C CA . MET B 1 34 ? 6.137 -27.484 8.484 1 95.62 34 MET B CA 1
ATOM 2405 C C . MET B 1 34 ? 5.363 -27.281 9.781 1 95.62 34 MET B C 1
ATOM 2407 O O . MET B 1 34 ? 5.277 -26.172 10.289 1 95.62 34 MET B O 1
ATOM 2411 N N . TYR B 1 35 ? 4.758 -28.203 10.203 1 95.5 35 TYR B N 1
ATOM 2412 C CA . TYR B 1 35 ? 4.043 -28.297 11.469 1 95.5 35 TYR B CA 1
ATOM 2413 C C . TYR B 1 35 ? 2.783 -27.438 11.453 1 95.5 35 TYR B C 1
ATOM 2415 O O . TYR B 1 35 ? 2.594 -26.578 12.312 1 95.5 35 TYR B O 1
ATOM 2423 N N . SER B 1 36 ? 1.941 -27.766 10.562 1 96.62 36 SER B N 1
ATOM 2424 C CA . SER B 1 36 ? 0.633 -27.125 10.453 1 96.62 36 SER B CA 1
ATOM 2425 C C . SER B 1 36 ? -0.215 -27.391 11.695 1 96.62 36 SER B C 1
ATOM 2427 O O . SER B 1 36 ? -0.103 -28.453 12.312 1 96.62 36 SER B O 1
ATOM 2429 N N . THR B 1 37 ? -1.014 -26.359 12 1 96.69 37 THR B N 1
ATOM 2430 C CA . THR B 1 37 ? -1.871 -26.484 13.172 1 96.69 37 THR B CA 1
ATOM 2431 C C . THR B 1 37 ? -3.332 -26.641 12.758 1 96.69 37 THR B C 1
ATOM 2433 O O . THR B 1 37 ? -4.199 -26.875 13.602 1 96.69 37 THR B O 1
ATOM 2436 N N . ASP B 1 38 ? -3.619 -26.578 11.555 1 97.31 38 ASP B N 1
ATOM 2437 C CA . ASP B 1 38 ? -4.984 -26.703 11.055 1 97.31 38 ASP B CA 1
ATOM 2438 C C . ASP B 1 38 ? -5.25 -28.109 10.523 1 97.31 38 ASP B C 1
ATOM 2440 O O . ASP B 1 38 ? -4.656 -29.094 11 1 97.31 38 ASP B O 1
ATOM 2444 N N . LYS B 1 39 ? -6.215 -28.266 9.625 1 97.5 39 LYS B N 1
ATOM 2445 C CA . LYS B 1 39 ? -6.637 -29.578 9.164 1 97.5 39 LYS B CA 1
ATOM 2446 C C . LYS B 1 39 ? -5.75 -30.062 8.016 1 97.5 39 LYS B C 1
ATOM 2448 O O . LYS B 1 39 ? -6.098 -31.016 7.316 1 97.5 39 LYS B O 1
ATOM 2453 N N . THR B 1 40 ? -4.621 -29.484 7.836 1 97.81 40 THR B N 1
ATOM 2454 C CA . THR B 1 40 ? -3.738 -29.797 6.719 1 97.81 40 THR B CA 1
ATOM 2455 C C . THR B 1 40 ? -3.348 -31.281 6.746 1 97.81 40 THR B C 1
ATOM 2457 O O . THR B 1 40 ? -3.502 -31.984 5.746 1 97.81 40 THR B O 1
ATOM 2460 N N . ILE B 1 41 ? -2.967 -31.75 7.855 1 97.12 41 ILE B N 1
ATOM 2461 C CA . ILE B 1 41 ? -2.471 -33.125 7.965 1 97.12 41 ILE B CA 1
ATOM 2462 C C . ILE B 1 41 ? -3.633 -34.094 7.84 1 97.12 41 ILE B C 1
ATOM 2464 O O . ILE B 1 41 ? -3.492 -35.156 7.23 1 97.12 41 ILE B O 1
ATOM 2468 N N . ASP B 1 42 ? -4.75 -33.719 8.375 1 97.25 42 ASP B N 1
ATOM 2469 C CA . ASP B 1 42 ? -5.949 -34.562 8.234 1 97.25 42 ASP B CA 1
ATOM 2470 C C . ASP B 1 42 ? -6.297 -34.75 6.762 1 97.25 42 ASP B C 1
ATOM 2472 O O . ASP B 1 42 ? -6.633 -35.875 6.352 1 97.25 42 ASP B O 1
ATOM 2476 N N . ILE B 1 43 ? -6.188 -33.719 6.051 1 97.56 43 ILE B N 1
ATOM 2477 C CA . ILE B 1 43 ? -6.492 -33.781 4.625 1 97.56 43 ILE B CA 1
ATOM 2478 C C . ILE B 1 43 ? -5.461 -34.656 3.91 1 97.56 43 ILE B C 1
ATOM 2480 O O . ILE B 1 43 ? -5.816 -35.531 3.117 1 97.56 43 ILE B O 1
ATOM 2484 N N . ALA B 1 44 ? -4.227 -34.5 4.184 1 97.19 44 ALA B N 1
ATOM 2485 C CA . ALA B 1 44 ? -3.137 -35.219 3.535 1 97.19 44 ALA B CA 1
ATOM 2486 C C . ALA B 1 44 ? -3.248 -36.719 3.783 1 97.19 44 ALA B C 1
ATOM 2488 O O . ALA B 1 44 ? -2.959 -37.531 2.896 1 97.19 44 ALA B O 1
ATOM 2489 N N . THR B 1 45 ? -3.643 -37.094 4.93 1 95.88 45 THR B N 1
ATOM 2490 C CA . THR B 1 45 ? -3.686 -38.5 5.344 1 95.88 45 THR B CA 1
ATOM 2491 C C . THR B 1 45 ? -4.727 -39.25 4.535 1 95.88 45 THR B C 1
ATOM 2493 O O . THR B 1 45 ? -4.66 -40.5 4.438 1 95.88 45 THR B O 1
ATOM 2496 N N . LYS B 1 46 ? -5.629 -38.531 4.008 1 96.31 46 LYS B N 1
ATOM 2497 C CA . LYS B 1 46 ? -6.684 -39.156 3.221 1 96.31 46 LYS B CA 1
ATOM 2498 C C . LYS B 1 46 ? -6.164 -39.594 1.853 1 96.31 46 LYS B C 1
ATOM 2500 O O . LYS B 1 46 ? -6.848 -40.312 1.123 1 96.31 46 LYS B O 1
ATOM 2505 N N . TYR B 1 47 ? -5.039 -39.031 1.654 1 94.44 47 TYR B N 1
ATOM 2506 C CA . TYR B 1 47 ? -4.426 -39.344 0.368 1 94.44 47 TYR B CA 1
ATOM 2507 C C . TYR B 1 47 ? -3.184 -40.219 0.55 1 94.44 47 TYR B C 1
ATOM 2509 O O . TYR B 1 47 ? -2.676 -40.344 1.665 1 94.44 47 TYR B O 1
ATOM 2517 N N . ASN B 1 48 ? -2.85 -41.312 -0.037 1 90.06 48 ASN B N 1
ATOM 2518 C CA . ASN B 1 48 ? -1.694 -42.219 0.061 1 90.06 48 ASN B CA 1
ATOM 2519 C C . ASN B 1 48 ? -0.384 -41.438 -0.095 1 90.06 48 ASN B C 1
ATOM 2521 O O . ASN B 1 48 ? 0.473 -41.844 -0.893 1 90.06 48 ASN B O 1
ATOM 2525 N N . CYS B 1 49 ? -0.26 -40.312 0.741 1 94.5 49 CYS B N 1
ATOM 2526 C CA . CYS B 1 49 ? 0.936 -39.5 0.675 1 94.5 49 CYS B CA 1
ATOM 2527 C C . CYS B 1 49 ? 1.972 -39.938 1.697 1 94.5 49 CYS B C 1
ATOM 2529 O O . CYS B 1 49 ? 1.62 -40.5 2.742 1 94.5 49 CYS B O 1
ATOM 2531 N N . LYS B 1 50 ? 3.184 -39.781 1.395 1 97.5 50 LYS B N 1
ATOM 2532 C CA . LYS B 1 50 ? 4.262 -39.812 2.377 1 97.5 50 LYS B CA 1
ATOM 2533 C C . LYS B 1 50 ? 4.387 -38.469 3.092 1 97.5 50 LYS B C 1
ATOM 2535 O O . LYS B 1 50 ? 4.695 -37.438 2.463 1 97.5 50 LYS B O 1
ATOM 2540 N N . ILE B 1 51 ? 4.176 -38.5 4.387 1 98 51 ILE B N 1
ATOM 2541 C CA . ILE B 1 51 ? 4.203 -37.25 5.133 1 98 51 ILE B CA 1
ATOM 2542 C C . ILE B 1 51 ? 5.504 -37.156 5.926 1 98 51 ILE B C 1
ATOM 2544 O O . ILE B 1 51 ? 5.832 -38.031 6.707 1 98 51 ILE B O 1
ATOM 2548 N N . VAL B 1 52 ? 6.242 -36.125 5.672 1 97.69 52 VAL B N 1
ATOM 2549 C CA . VAL B 1 52 ? 7.465 -35.844 6.406 1 97.69 52 VAL B CA 1
ATOM 2550 C C . VAL B 1 52 ? 7.387 -34.438 6.996 1 97.69 52 VAL B C 1
ATOM 2552 O O . VAL B 1 52 ? 6.562 -33.625 6.57 1 97.69 52 VAL B O 1
ATOM 2555 N N . TYR B 1 53 ? 8.258 -34.156 8.008 1 97.19 53 TYR B N 1
ATOM 2556 C CA . TYR B 1 53 ? 8.188 -32.875 8.703 1 97.19 53 TYR B CA 1
ATOM 2557 C C . TYR B 1 53 ? 9.531 -32.156 8.633 1 97.19 53 TYR B C 1
ATOM 2559 O O . TYR B 1 53 ? 10.586 -32.781 8.648 1 97.19 53 TYR B O 1
ATOM 2567 N N . HIS B 1 54 ? 9.398 -30.875 8.414 1 95.75 54 HIS B N 1
ATOM 2568 C CA . HIS B 1 54 ? 10.555 -29.984 8.414 1 95.75 54 HIS B CA 1
ATOM 2569 C C . HIS B 1 54 ? 10.25 -28.688 9.148 1 95.75 54 HIS B C 1
ATOM 2571 O O . HIS B 1 54 ? 9.141 -28.156 9.055 1 95.75 54 HIS B O 1
ATOM 2577 N N . GLN B 1 55 ? 11.211 -28.141 9.805 1 93 55 GLN B N 1
ATOM 2578 C CA . GLN B 1 55 ? 11.031 -26.891 10.531 1 93 55 GLN B CA 1
ATOM 2579 C C . GLN B 1 55 ? 10.727 -25.75 9.57 1 93 55 GLN B C 1
ATOM 2581 O O . GLN B 1 55 ? 11.273 -25.688 8.469 1 93 55 GLN B O 1
ATOM 2586 N N . ASN B 1 56 ? 9.891 -24.891 10.148 1 89.06 56 ASN B N 1
ATOM 2587 C CA . ASN B 1 56 ? 9.602 -23.688 9.383 1 89.06 56 ASN B CA 1
ATOM 2588 C C . ASN B 1 56 ? 10.695 -22.641 9.555 1 89.06 56 ASN B C 1
ATOM 2590 O O . ASN B 1 56 ? 10.805 -22.016 10.617 1 89.06 56 ASN B O 1
ATOM 2594 N N . THR B 1 57 ? 11.414 -22.406 8.523 1 81.38 57 THR B N 1
ATOM 2595 C CA . THR B 1 57 ? 12.539 -21.469 8.594 1 81.38 57 THR B CA 1
ATOM 2596 C C . THR B 1 57 ? 12.125 -20.094 8.086 1 81.38 57 THR B C 1
ATOM 2598 O O . THR B 1 57 ? 12.953 -19.188 7.992 1 81.38 57 THR B O 1
ATOM 2601 N N . GLY B 1 58 ? 10.906 -19.922 7.668 1 80.81 58 GLY B N 1
ATOM 2602 C CA . GLY B 1 58 ? 10.445 -18.656 7.152 1 80.81 58 GLY B CA 1
ATOM 2603 C C . GLY B 1 58 ? 10.414 -18.594 5.637 1 80.81 58 GLY B C 1
ATOM 2604 O O . GLY B 1 58 ? 9.844 -17.672 5.055 1 80.81 58 GLY B O 1
ATOM 2605 N N . TYR B 1 59 ? 11.211 -19.469 5.047 1 81 59 TYR B N 1
ATOM 2606 C CA . TYR B 1 59 ? 11.148 -19.594 3.594 1 81 59 TYR B CA 1
ATOM 2607 C C . TYR B 1 59 ? 11.109 -21.062 3.172 1 81 59 TYR B C 1
ATOM 2609 O O . TYR B 1 59 ? 11.461 -21.938 3.953 1 81 59 TYR B O 1
ATOM 2617 N N . ALA B 1 60 ? 10.68 -21.281 1.973 1 81.75 60 ALA B N 1
ATOM 2618 C CA . ALA B 1 60 ? 10.281 -22.625 1.562 1 81.75 60 ALA B CA 1
ATOM 2619 C C . ALA B 1 60 ? 11.492 -23.422 1.08 1 81.75 60 ALA B C 1
ATOM 2621 O O . ALA B 1 60 ? 11.469 -24.656 1.104 1 81.75 60 ALA B O 1
ATOM 2622 N N . GLU B 1 61 ? 12.586 -22.781 0.698 1 88.44 61 GLU B N 1
ATOM 2623 C CA . GLU B 1 61 ? 13.656 -23.406 -0.064 1 88.44 61 GLU B CA 1
ATOM 2624 C C . GLU B 1 61 ? 14.312 -24.531 0.737 1 88.44 61 GLU B C 1
ATOM 2626 O O . GLU B 1 61 ? 14.508 -25.641 0.223 1 88.44 61 GLU B O 1
ATOM 2631 N N . PRO B 1 62 ? 14.562 -24.359 2.023 1 87.88 62 PRO B N 1
ATOM 2632 C CA . PRO B 1 62 ? 15.164 -25.453 2.785 1 87.88 62 PRO B CA 1
ATOM 2633 C C . PRO B 1 62 ? 14.234 -26.672 2.904 1 87.88 62 PRO B C 1
ATOM 2635 O O . PRO B 1 62 ? 14.68 -27.812 2.773 1 87.88 62 PRO B O 1
ATOM 2638 N N . ALA B 1 63 ? 13 -26.391 3.111 1 91.56 63 ALA B N 1
ATOM 2639 C CA . ALA B 1 63 ? 12.023 -27.469 3.207 1 91.56 63 ALA B CA 1
ATOM 2640 C C . ALA B 1 63 ? 11.875 -28.188 1.876 1 91.56 63 ALA B C 1
ATOM 2642 O O . ALA B 1 63 ? 11.664 -29.406 1.847 1 91.56 63 ALA B O 1
ATOM 2643 N N . ARG B 1 64 ? 11.969 -27.469 0.776 1 93.75 64 ARG B N 1
ATOM 2644 C CA . ARG B 1 64 ? 11.867 -28.062 -0.548 1 93.75 64 ARG B CA 1
ATOM 2645 C C . ARG B 1 64 ? 13 -29.062 -0.789 1 93.75 64 ARG B C 1
ATOM 2647 O O . ARG B 1 64 ? 12.773 -30.172 -1.271 1 93.75 64 ARG B O 1
ATOM 2654 N N . ASN B 1 65 ? 14.195 -28.672 -0.408 1 94.94 65 ASN B N 1
ATOM 2655 C CA . ASN B 1 65 ? 15.344 -29.547 -0.574 1 94.94 65 ASN B CA 1
ATOM 2656 C C . ASN B 1 65 ? 15.203 -30.812 0.259 1 94.94 65 ASN B C 1
ATOM 2658 O O . ASN B 1 65 ? 15.477 -31.922 -0.224 1 94.94 65 ASN B O 1
ATOM 2662 N N . PHE B 1 66 ? 14.797 -30.625 1.431 1 95.56 66 PHE B N 1
ATOM 2663 C CA . PHE B 1 66 ? 14.578 -31.781 2.303 1 95.56 66 PHE B CA 1
ATOM 2664 C C . PHE B 1 66 ? 13.523 -32.719 1.715 1 95.56 66 PHE B C 1
ATOM 2666 O O . PHE B 1 66 ? 13.727 -33.938 1.655 1 95.56 66 PHE B O 1
ATOM 2673 N N . ALA B 1 67 ? 12.445 -32.125 1.276 1 96.31 67 ALA B N 1
ATOM 2674 C CA . ALA B 1 67 ? 11.344 -32.906 0.713 1 96.31 67 ALA B CA 1
ATOM 2675 C C . ALA B 1 67 ? 11.805 -33.688 -0.523 1 96.31 67 ALA B C 1
ATOM 2677 O O . ALA B 1 67 ? 11.453 -34.844 -0.699 1 96.31 67 ALA B O 1
ATOM 2678 N N . ILE B 1 68 ? 12.562 -33.062 -1.357 1 96.81 68 ILE B N 1
ATOM 2679 C CA . ILE B 1 68 ? 13.094 -33.688 -2.568 1 96.81 68 ILE B CA 1
ATOM 2680 C C . ILE B 1 68 ? 13.961 -34.875 -2.199 1 96.81 68 ILE B C 1
ATOM 2682 O O . ILE B 1 68 ? 13.875 -35.938 -2.836 1 96.81 68 ILE B O 1
ATOM 2686 N N . SER B 1 69 ? 14.758 -34.719 -1.147 1 96.56 69 SER B N 1
ATOM 2687 C CA . SER B 1 69 ? 15.633 -35.781 -0.707 1 96.56 69 SER B CA 1
ATOM 2688 C C . SER B 1 69 ? 14.828 -37 -0.219 1 96.56 69 SER B C 1
ATOM 2690 O O . SER B 1 69 ? 15.328 -38.125 -0.215 1 96.56 69 SER B O 1
ATOM 2692 N N . GLN B 1 70 ? 13.602 -36.781 0.178 1 97.44 70 GLN B N 1
ATOM 2693 C CA . GLN B 1 70 ? 12.758 -37.844 0.703 1 97.44 70 GLN B CA 1
ATOM 2694 C C . GLN B 1 70 ? 12.031 -38.562 -0.424 1 97.44 70 GLN B C 1
ATOM 2696 O O . GLN B 1 70 ? 11.438 -39.625 -0.203 1 97.44 70 GLN B O 1
ATOM 2701 N N . ALA B 1 71 ? 12.016 -38 -1.62 1 97.62 71 ALA B N 1
ATOM 2702 C CA . ALA B 1 71 ? 11.336 -38.594 -2.766 1 97.62 71 ALA B CA 1
ATOM 2703 C C . ALA B 1 71 ? 12.094 -39.812 -3.287 1 97.62 71 ALA B C 1
ATOM 2705 O O . ALA B 1 71 ? 13.32 -39.844 -3.252 1 97.62 71 ALA B O 1
ATOM 2706 N N . LYS B 1 72 ? 11.438 -40.781 -3.84 1 96.69 72 LYS B N 1
ATOM 2707 C CA . LYS B 1 72 ? 12.078 -42.031 -4.207 1 96.69 72 LYS B CA 1
ATOM 2708 C C . LYS B 1 72 ? 12.352 -42.094 -5.707 1 96.69 72 LYS B C 1
ATOM 2710 O O . LYS B 1 72 ? 13.203 -42.875 -6.16 1 96.69 72 LYS B O 1
ATOM 2715 N N . ASN B 1 73 ? 11.602 -41.312 -6.48 1 97.44 73 ASN B N 1
ATOM 2716 C CA . ASN B 1 73 ? 11.688 -41.469 -7.93 1 97.44 73 ASN B CA 1
ATOM 2717 C C . ASN B 1 73 ? 12.703 -40.5 -8.539 1 97.44 73 ASN B C 1
ATOM 2719 O O . ASN B 1 73 ? 13.148 -39.562 -7.875 1 97.44 73 ASN B O 1
ATOM 2723 N N . GLU B 1 74 ? 13.039 -40.75 -9.758 1 96.06 74 GLU B N 1
ATOM 2724 C CA . GLU B 1 74 ? 14.055 -40 -10.477 1 96.06 74 GLU B CA 1
ATOM 2725 C C . GLU B 1 74 ? 13.539 -38.625 -10.875 1 96.06 74 GLU B C 1
ATOM 2727 O O . GLU B 1 74 ? 14.297 -37.656 -10.883 1 96.06 74 GLU B O 1
ATOM 2732 N N . TRP B 1 75 ? 12.312 -38.531 -11.211 1 98.06 75 TRP B N 1
ATOM 2733 C CA . TRP B 1 75 ? 11.727 -37.25 -11.641 1 98.06 75 TRP B CA 1
ATOM 2734 C C . TRP B 1 75 ? 10.875 -36.656 -10.531 1 98.06 75 TRP B C 1
ATOM 2736 O O . TRP B 1 75 ? 10.133 -37.344 -9.844 1 98.06 75 TRP B O 1
ATOM 2746 N N . ILE B 1 76 ? 11.102 -35.312 -10.406 1 98.38 76 ILE B N 1
ATOM 2747 C CA . ILE B 1 76 ? 10.445 -34.594 -9.32 1 98.38 76 ILE B CA 1
ATOM 2748 C C . ILE B 1 76 ? 9.562 -33.5 -9.883 1 98.38 76 ILE B C 1
ATOM 2750 O O . ILE B 1 76 ? 9.977 -32.781 -10.789 1 98.38 76 ILE B O 1
ATOM 2754 N N . LEU B 1 77 ? 8.391 -33.469 -9.445 1 98.56 77 LEU B N 1
ATOM 2755 C CA . LEU B 1 77 ? 7.48 -32.344 -9.664 1 98.56 77 LEU B CA 1
ATOM 2756 C C . LEU B 1 77 ? 7.207 -31.594 -8.359 1 98.56 77 LEU B C 1
ATOM 2758 O O . LEU B 1 77 ? 6.594 -32.156 -7.445 1 98.56 77 LEU B O 1
ATOM 2762 N N . VAL B 1 78 ? 7.672 -30.391 -8.297 1 97.81 78 VAL B N 1
ATOM 2763 C CA . VAL B 1 78 ? 7.488 -29.594 -7.086 1 97.81 78 VAL B CA 1
ATOM 2764 C C . VAL B 1 78 ? 6.352 -28.594 -7.293 1 97.81 78 VAL B C 1
ATOM 2766 O O . VAL B 1 78 ? 6.387 -27.781 -8.227 1 97.81 78 VAL B O 1
ATOM 2769 N N . ILE B 1 79 ? 5.352 -28.641 -6.422 1 97.12 79 ILE B N 1
ATOM 2770 C CA . ILE B 1 79 ? 4.281 -27.641 -6.492 1 97.12 79 ILE B CA 1
ATOM 2771 C C . ILE B 1 79 ? 3.936 -27.156 -5.09 1 97.12 79 ILE B C 1
ATOM 2773 O O . ILE B 1 79 ? 4.199 -27.844 -4.102 1 97.12 79 ILE B O 1
ATOM 2777 N N . ASP B 1 80 ? 3.377 -25.984 -5.051 1 95.69 80 ASP B N 1
ATOM 2778 C CA . ASP B 1 80 ? 2.887 -25.453 -3.779 1 95.69 80 ASP B CA 1
ATOM 2779 C C . ASP B 1 80 ? 1.534 -26.078 -3.42 1 95.69 80 ASP B C 1
ATOM 2781 O O . ASP B 1 80 ? 0.897 -26.719 -4.258 1 95.69 80 ASP B O 1
ATOM 2785 N N . ALA B 1 81 ? 1.148 -25.828 -2.16 1 96.94 81 ALA B N 1
ATOM 2786 C CA . ALA B 1 81 ? -0.063 -26.438 -1.622 1 96.94 81 ALA B CA 1
ATOM 2787 C C . ALA B 1 81 ? -1.313 -25.766 -2.18 1 96.94 81 ALA B C 1
ATOM 2789 O O . ALA B 1 81 ? -2.436 -26.125 -1.819 1 96.94 81 ALA B O 1
ATOM 2790 N N . ASP B 1 82 ? -1.072 -24.781 -3.092 1 97 82 ASP B N 1
ATOM 2791 C CA . ASP B 1 82 ? -2.197 -24.125 -3.74 1 97 82 ASP B CA 1
ATOM 2792 C C . ASP B 1 82 ? -2.059 -24.156 -5.258 1 97 82 ASP B C 1
ATOM 2794 O O . ASP B 1 82 ? -2.645 -23.344 -5.965 1 97 82 ASP B O 1
ATOM 2798 N N . GLU B 1 83 ? -1.308 -25.125 -5.738 1 97.75 83 GLU B N 1
ATOM 2799 C CA . GLU B 1 83 ? -1.09 -25.266 -7.176 1 97.75 83 GLU B CA 1
ATOM 2800 C C . GLU B 1 83 ? -1.594 -26.609 -7.684 1 97.75 83 GLU B C 1
ATOM 2802 O O . GLU B 1 83 ? -1.282 -27.656 -7.102 1 97.75 83 GLU B O 1
ATOM 2807 N N . THR B 1 84 ? -2.379 -26.625 -8.734 1 97.69 84 THR B N 1
ATOM 2808 C CA . THR B 1 84 ? -2.977 -27.844 -9.25 1 97.69 84 THR B CA 1
ATOM 2809 C C . THR B 1 84 ? -2.271 -28.297 -10.531 1 97.69 84 THR B C 1
ATOM 2811 O O . THR B 1 84 ? -1.59 -27.5 -11.18 1 97.69 84 THR B O 1
ATOM 2814 N N . ILE B 1 85 ? -2.451 -29.578 -10.852 1 98.25 85 ILE B N 1
ATOM 2815 C CA . ILE B 1 85 ? -1.903 -30.172 -12.07 1 98.25 85 ILE B CA 1
ATOM 2816 C C . ILE B 1 85 ? -3.037 -30.734 -12.922 1 98.25 85 ILE B C 1
ATOM 2818 O O . ILE B 1 85 ? -3.652 -31.734 -12.57 1 98.25 85 ILE B O 1
ATOM 2822 N N . PRO B 1 86 ? -3.262 -30.125 -14.039 1 97.31 86 PRO B N 1
ATOM 2823 C CA . PRO B 1 86 ? -4.309 -30.688 -14.898 1 97.31 86 PRO B CA 1
ATOM 2824 C C . PRO B 1 86 ? -3.906 -32.031 -15.516 1 97.31 86 PRO B C 1
ATOM 2826 O O . PRO B 1 86 ? -2.719 -32.281 -15.719 1 97.31 86 PRO B O 1
ATOM 2829 N N . PRO B 1 87 ? -4.891 -32.812 -15.836 1 97.31 87 PRO B N 1
ATOM 2830 C CA . PRO B 1 87 ? -4.609 -34.125 -16.391 1 97.31 87 PRO B CA 1
ATOM 2831 C C . PRO B 1 87 ? -3.75 -34.062 -17.656 1 97.31 87 PRO B C 1
ATOM 2833 O O . PRO B 1 87 ? -2.871 -34.906 -17.844 1 97.31 87 PRO B O 1
ATOM 2836 N N . LYS B 1 88 ? -3.971 -33.094 -18.453 1 97.62 88 LYS B N 1
ATOM 2837 C CA . LYS B 1 88 ? -3.217 -32.969 -19.703 1 97.62 88 LYS B CA 1
ATOM 2838 C C . LYS B 1 88 ? -1.743 -32.688 -19.422 1 97.62 88 LYS B C 1
ATOM 2840 O O . LYS B 1 88 ? -0.868 -33.125 -20.172 1 97.62 88 LYS B O 1
ATOM 2845 N N . LEU B 1 89 ? -1.505 -31.938 -18.406 1 97.94 89 LEU B N 1
ATOM 2846 C CA . LEU B 1 89 ? -0.117 -31.672 -18.031 1 97.94 89 LEU B CA 1
ATOM 2847 C C . LEU B 1 89 ? 0.562 -32.938 -17.547 1 97.94 89 LEU B C 1
ATOM 2849 O O . LEU B 1 89 ? 1.711 -33.219 -17.891 1 97.94 89 LEU B O 1
ATOM 2853 N N . LYS B 1 90 ? -0.129 -33.688 -16.688 1 97.81 90 LYS B N 1
ATOM 2854 C CA . LYS B 1 90 ? 0.411 -34.969 -16.234 1 97.81 90 LYS B CA 1
ATOM 2855 C C . LYS B 1 90 ? 0.818 -35.844 -17.422 1 97.81 90 LYS B C 1
ATOM 2857 O O . LYS B 1 90 ? 1.946 -36.344 -17.484 1 97.81 90 LYS B O 1
ATOM 2862 N N . LYS B 1 91 ? -0.104 -35.969 -18.359 1 97.5 91 LYS B N 1
ATOM 2863 C CA . LYS B 1 91 ? 0.163 -36.781 -19.531 1 97.5 91 LYS B CA 1
ATOM 2864 C C . LYS B 1 91 ? 1.381 -36.281 -20.297 1 97.5 91 LYS B C 1
ATOM 2866 O O . LYS B 1 91 ? 2.219 -37.062 -20.75 1 97.5 91 LYS B O 1
ATOM 2871 N N . TYR B 1 92 ? 1.402 -35 -20.406 1 97.5 92 TYR B N 1
ATOM 2872 C CA . TYR B 1 92 ? 2.514 -34.344 -21.109 1 97.5 92 TYR B CA 1
ATOM 2873 C C . TYR B 1 92 ? 3.84 -34.688 -20.422 1 97.5 92 TYR B C 1
ATOM 2875 O O . TYR B 1 92 ? 4.805 -35.062 -21.094 1 97.5 92 TYR B O 1
ATOM 2883 N N . LEU B 1 93 ? 3.93 -34.594 -19.141 1 97.62 93 LEU B N 1
ATOM 2884 C CA . LEU B 1 93 ? 5.16 -34.812 -18.391 1 97.62 93 LEU B CA 1
ATOM 2885 C C . LEU B 1 93 ? 5.629 -36.25 -18.562 1 97.62 93 LEU B C 1
ATOM 2887 O O . LEU B 1 93 ? 6.816 -36.5 -18.781 1 97.62 93 LEU B O 1
ATOM 2891 N N . TYR B 1 94 ? 4.707 -37.188 -18.516 1 97.69 94 TYR B N 1
ATOM 2892 C CA . TYR B 1 94 ? 5.07 -38.594 -18.688 1 97.69 94 TYR B CA 1
ATOM 2893 C C . TYR B 1 94 ? 5.562 -38.844 -20.094 1 97.69 94 TYR B C 1
ATOM 2895 O O . TYR B 1 94 ? 6.398 -39.75 -20.312 1 97.69 94 TYR B O 1
ATOM 2903 N N . SER B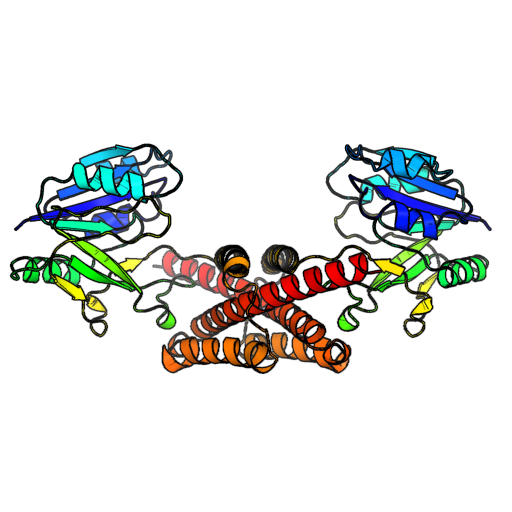 1 95 ? 5.051 -38.094 -21.016 1 96.81 95 SER B N 1
ATOM 2904 C CA . SER B 1 95 ? 5.414 -38.312 -22.406 1 96.81 95 SER B CA 1
ATOM 2905 C C . SER B 1 95 ? 6.836 -37.844 -22.688 1 96.81 95 SER B C 1
ATOM 2907 O O .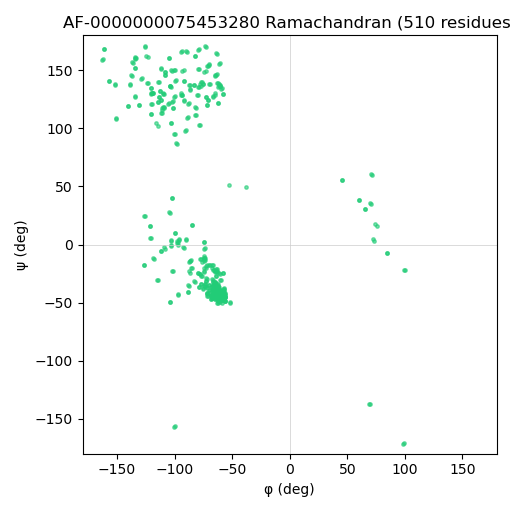 SER B 1 95 ? 7.473 -38.312 -23.641 1 96.81 95 SER B O 1
ATOM 2909 N N . ILE B 1 96 ? 7.363 -37 -21.875 1 95.56 96 ILE B N 1
ATOM 2910 C CA . ILE B 1 96 ? 8.641 -36.406 -22.234 1 95.56 96 ILE B CA 1
ATOM 2911 C C . ILE B 1 96 ? 9.734 -36.906 -21.297 1 95.56 96 ILE B C 1
ATOM 2913 O O . ILE B 1 96 ? 10.922 -36.625 -21.516 1 95.56 96 ILE B O 1
ATOM 2917 N N . ILE B 1 97 ? 9.414 -37.625 -20.344 1 93.31 97 ILE B N 1
ATOM 2918 C CA . ILE B 1 97 ? 10.359 -37.969 -19.281 1 93.31 97 ILE B CA 1
ATOM 2919 C C . ILE B 1 97 ? 11.477 -38.844 -19.875 1 93.31 97 ILE B C 1
ATOM 2921 O O . ILE B 1 97 ? 12.555 -38.938 -19.281 1 93.31 97 ILE B O 1
ATOM 2925 N N . GLU B 1 98 ? 11.258 -39.5 -21 1 92.75 98 GLU B N 1
ATOM 2926 C CA . GLU B 1 98 ? 12.266 -40.344 -21.594 1 92.75 98 GLU B CA 1
ATOM 2927 C C . GLU B 1 98 ? 13.117 -39.594 -22.609 1 92.75 98 GLU B C 1
ATOM 2929 O O . GLU B 1 98 ? 14.023 -40.156 -23.219 1 92.75 98 GLU B O 1
ATOM 2934 N N . THR B 1 99 ? 12.812 -38.312 -22.844 1 92.31 99 THR B N 1
ATOM 2935 C CA . THR B 1 99 ? 13.594 -37.5 -23.75 1 92.31 99 THR B CA 1
ATOM 2936 C C . THR B 1 99 ? 15.055 -37.438 -23.312 1 92.31 99 THR B C 1
ATOM 2938 O O . THR B 1 99 ? 15.352 -37.125 -22.156 1 92.31 99 THR B O 1
ATOM 2941 N N . PRO B 1 100 ? 15.875 -37.719 -24.266 1 91.31 100 PRO B N 1
ATOM 2942 C CA . PRO B 1 100 ? 17.297 -37.719 -23.906 1 91.31 100 PRO B CA 1
ATOM 2943 C C . PRO B 1 100 ? 17.797 -36.375 -23.422 1 91.31 100 PRO B C 1
ATOM 2945 O O . PRO B 1 100 ? 17.391 -35.344 -23.969 1 91.31 100 PRO B O 1
ATOM 2948 N N . ASP B 1 101 ? 18.594 -36.312 -22.344 1 93.75 101 ASP B N 1
ATOM 2949 C CA . ASP B 1 101 ? 19.328 -35.156 -21.828 1 93.75 101 ASP B CA 1
ATOM 2950 C C . ASP B 1 101 ? 18.375 -34.156 -21.172 1 93.75 101 ASP B C 1
ATOM 2952 O O . ASP B 1 101 ? 18.797 -33.062 -20.797 1 93.75 101 ASP B O 1
ATOM 2956 N N . LEU B 1 102 ? 17.125 -34.562 -21.141 1 95.88 102 LEU B N 1
ATOM 2957 C CA . LEU B 1 102 ? 16.188 -33.656 -20.484 1 95.88 102 LEU B CA 1
ATOM 2958 C C . LEU B 1 102 ? 16.5 -33.562 -18.984 1 95.88 102 LEU B C 1
ATOM 2960 O O . LEU B 1 102 ? 16.594 -34.594 -18.297 1 95.88 102 LEU B O 1
ATOM 2964 N N . GLY B 1 103 ? 16.641 -32.281 -18.516 1 96.19 103 GLY B N 1
ATOM 2965 C CA . GLY B 1 103 ? 16.984 -32.062 -17.109 1 96.19 103 GLY B CA 1
ATOM 2966 C C . GLY B 1 103 ? 15.891 -31.359 -16.344 1 96.19 103 GLY B C 1
ATOM 2967 O O . GLY B 1 103 ? 15.797 -31.5 -15.117 1 96.19 103 GLY B O 1
ATOM 2968 N N . GLY B 1 104 ? 15.141 -30.516 -17.062 1 97.5 104 GLY B N 1
ATOM 2969 C CA . GLY B 1 104 ? 14.109 -29.75 -16.375 1 97.5 104 GLY B CA 1
ATOM 2970 C C . GLY B 1 104 ? 13.078 -29.172 -17.312 1 97.5 104 GLY B C 1
ATOM 2971 O O . GLY B 1 104 ? 13.32 -29.047 -18.516 1 97.5 104 GLY B O 1
ATOM 2972 N N . VAL B 1 105 ? 11.953 -28.859 -16.766 1 98.12 105 VAL B N 1
ATOM 2973 C CA . VAL B 1 105 ? 10.844 -28.328 -17.547 1 98.12 105 VAL B CA 1
ATOM 2974 C C . VAL B 1 105 ? 10.227 -27.125 -16.828 1 98.12 105 VAL B C 1
ATOM 2976 O O . VAL B 1 105 ? 9.859 -27.219 -15.656 1 98.12 105 VAL B O 1
ATOM 2979 N N . TYR B 1 106 ? 10.109 -26.016 -17.531 1 98.31 106 TYR B N 1
ATOM 2980 C CA . TYR B 1 106 ? 9.32 -24.875 -17.078 1 98.31 106 TYR B CA 1
ATOM 2981 C C . TYR B 1 106 ? 7.836 -25.109 -17.344 1 98.31 106 TYR B C 1
ATOM 2983 O O . TYR B 1 106 ? 7.438 -25.391 -18.469 1 98.31 106 TYR B O 1
ATOM 2991 N N . ILE B 1 107 ? 7.105 -24.922 -16.312 1 98 107 ILE B N 1
ATOM 2992 C CA . ILE B 1 107 ? 5.66 -25.094 -16.391 1 98 107 ILE B CA 1
ATOM 2993 C C . ILE B 1 107 ? 4.977 -23.719 -16.281 1 98 107 ILE B C 1
ATOM 2995 O O . ILE B 1 107 ? 5.316 -22.922 -15.414 1 98 107 ILE B O 1
ATOM 2999 N N . PRO B 1 108 ? 4.066 -23.406 -17.219 1 97.69 108 PRO B N 1
ATOM 3000 C CA . PRO B 1 108 ? 3.311 -22.156 -17.094 1 97.69 108 PRO B CA 1
ATOM 3001 C C . PRO B 1 108 ? 2.193 -22.25 -16.062 1 97.69 108 PRO B C 1
ATOM 3003 O O . PRO B 1 108 ? 1.504 -23.266 -15.969 1 97.69 108 PRO B O 1
ATOM 3006 N N . PHE B 1 109 ? 2.055 -21.188 -15.328 1 97.19 109 PHE B N 1
ATOM 3007 C CA . PHE B 1 109 ? 1.024 -21.109 -14.305 1 97.19 109 PHE B CA 1
ATOM 3008 C C . PHE B 1 109 ? -0.02 -20.047 -14.656 1 97.19 109 PHE B C 1
ATOM 3010 O O . PHE B 1 109 ? 0.317 -18.984 -15.172 1 97.19 109 PHE B O 1
ATOM 3017 N N . LYS B 1 110 ? -1.27 -20.406 -14.375 1 96.5 110 LYS B N 1
ATOM 3018 C CA . LYS B 1 110 ? -2.383 -19.469 -14.383 1 96.5 110 LYS B CA 1
ATOM 3019 C C . LYS B 1 110 ? -2.604 -18.859 -13 1 96.5 110 LYS B C 1
ATOM 3021 O O . LYS B 1 110 ? -2.77 -19.594 -12.023 1 96.5 110 LYS B O 1
ATOM 3026 N N . ASN B 1 111 ? -2.561 -17.562 -12.969 1 96.19 111 ASN B N 1
ATOM 3027 C CA . ASN B 1 111 ? 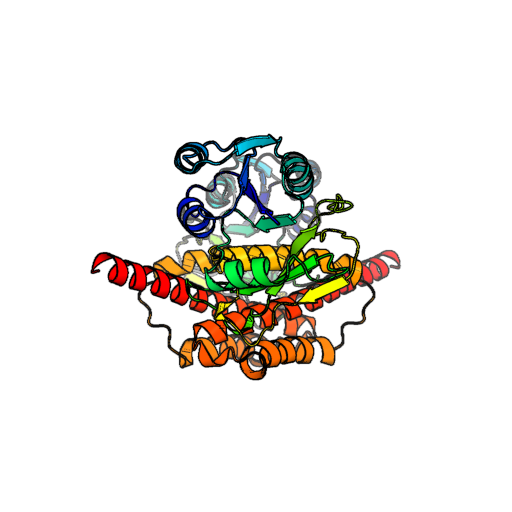-2.828 -16.875 -11.719 1 96.19 111 ASN B CA 1
ATOM 3028 C C . ASN B 1 111 ? -4.238 -16.281 -11.695 1 96.19 111 ASN B C 1
ATOM 3030 O O . ASN B 1 111 ? -4.816 -16 -12.742 1 96.19 111 ASN B O 1
ATOM 3034 N N . TYR B 1 112 ? -4.699 -16.25 -10.477 1 95.31 112 TYR B N 1
ATOM 3035 C CA . TYR B 1 112 ? -6.066 -15.758 -10.312 1 95.31 112 TYR B CA 1
ATOM 3036 C C . TYR B 1 112 ? -6.082 -14.383 -9.664 1 95.31 112 TYR B C 1
ATOM 3038 O O . TYR B 1 112 ? -5.211 -14.055 -8.852 1 95.31 112 TYR B O 1
ATOM 3046 N N . PHE B 1 113 ? -7.059 -13.531 -10.07 1 96.06 113 PHE B N 1
ATOM 3047 C CA . PHE B 1 113 ? -7.363 -12.203 -9.539 1 96.06 113 PHE B CA 1
ATOM 3048 C C . PHE B 1 113 ? -8.867 -11.984 -9.469 1 96.06 113 PHE B C 1
ATOM 3050 O O . PHE B 1 113 ? -9.57 -12.141 -10.469 1 96.06 113 PHE B O 1
ATOM 3057 N N . MET B 1 114 ? -9.305 -11.766 -8.242 1 95.38 114 MET B N 1
ATOM 3058 C CA . MET B 1 114 ? -10.742 -11.656 -7.98 1 95.38 114 MET B CA 1
ATOM 3059 C C . MET B 1 114 ? -11.469 -12.938 -8.383 1 95.38 114 MET B C 1
ATOM 3061 O O . MET B 1 114 ? -12.492 -12.883 -9.07 1 95.38 114 MET B O 1
ATOM 3065 N N . ASN B 1 115 ? -10.828 -14.008 -8.117 1 91.88 115 ASN B N 1
ATOM 3066 C CA . ASN B 1 115 ? -11.359 -15.367 -8.188 1 91.88 115 ASN B CA 1
ATOM 3067 C C . ASN B 1 115 ? -11.508 -15.836 -9.625 1 91.88 115 ASN B C 1
ATOM 3069 O O . ASN B 1 115 ? -12.258 -16.766 -9.906 1 91.88 115 ASN B O 1
ATOM 3073 N N . LYS B 1 116 ? -10.875 -15.195 -10.508 1 94.62 116 LYS B N 1
ATOM 3074 C CA . LYS B 1 116 ? -10.844 -15.633 -11.898 1 94.62 116 LYS B CA 1
ATOM 3075 C C . LYS B 1 116 ? -9.43 -15.57 -12.469 1 94.62 116 LYS B C 1
ATOM 3077 O O . LYS B 1 116 ? -8.625 -14.734 -12.055 1 94.62 116 LYS B O 1
ATOM 3082 N N . TRP B 1 117 ? -9.242 -16.422 -13.398 1 94.56 117 TRP B N 1
ATOM 3083 C CA . TRP B 1 117 ? -7.965 -16.422 -14.102 1 94.56 117 TRP B CA 1
ATOM 3084 C C . TRP B 1 117 ? -7.719 -15.062 -14.766 1 94.56 117 TRP B C 1
ATOM 3086 O O . TRP B 1 117 ? -8.625 -14.492 -15.383 1 94.56 117 TRP B O 1
ATOM 3096 N N . ILE B 1 118 ? -6.551 -14.531 -14.633 1 96.25 118 ILE B N 1
ATOM 3097 C CA . ILE B 1 118 ? -6.207 -13.234 -15.211 1 96.25 118 ILE B CA 1
ATOM 3098 C C . ILE B 1 118 ? -5.207 -13.438 -16.344 1 96.25 118 ILE B C 1
ATOM 3100 O O . ILE B 1 118 ? -4.066 -13.852 -16.109 1 96.25 118 ILE B O 1
ATOM 3104 N N . ARG B 1 119 ? -5.5 -13.117 -17.516 1 95 119 ARG B N 1
ATOM 3105 C CA . ARG B 1 119 ? -4.738 -13.375 -18.734 1 95 119 ARG B CA 1
ATOM 3106 C C . ARG B 1 119 ? -3.408 -12.625 -18.719 1 95 119 ARG B C 1
ATOM 3108 O O . ARG B 1 119 ? -2.393 -13.148 -19.172 1 95 119 ARG B O 1
ATOM 3115 N N . SER B 1 120 ? -3.414 -11.5 -18.109 1 96.19 120 SER B N 1
ATOM 3116 C CA . SER B 1 120 ? -2.26 -10.609 -18.188 1 96.19 120 SER B CA 1
ATOM 3117 C C . SER B 1 120 ? -1.104 -11.125 -17.344 1 96.19 120 SER B C 1
ATOM 3119 O O . SER B 1 120 ? 0.024 -10.641 -17.453 1 96.19 120 SER B O 1
ATOM 3121 N N . ALA B 1 121 ? -1.399 -12.078 -16.562 1 95.62 121 ALA B N 1
ATOM 3122 C CA . ALA B 1 121 ? -0.355 -12.641 -15.719 1 95.62 121 ALA B CA 1
ATOM 3123 C C . ALA B 1 121 ? 0.131 -13.984 -16.266 1 95.62 121 ALA B C 1
ATOM 3125 O O . ALA B 1 121 ? 0.869 -14.703 -15.594 1 95.62 121 ALA B O 1
ATOM 3126 N N . TYR B 1 122 ? -0.397 -14.352 -17.422 1 95.38 122 TYR B N 1
ATOM 3127 C CA . TYR B 1 122 ? -0.034 -15.617 -18.047 1 95.38 122 TYR B CA 1
ATOM 3128 C C . TYR B 1 122 ? 0.914 -15.391 -19.219 1 95.38 122 TYR B C 1
ATOM 3130 O O . TYR B 1 122 ? 0.764 -14.422 -19.969 1 95.38 122 TYR B O 1
ATOM 3138 N N . PRO B 1 123 ? 1.959 -16.141 -19.391 1 94.44 123 PRO B N 1
ATOM 3139 C CA . PRO B 1 123 ? 2.338 -17.281 -18.562 1 94.44 123 PRO B CA 1
ATOM 3140 C C . PRO B 1 123 ? 3.275 -16.891 -17.422 1 94.44 123 PRO B C 1
ATOM 3142 O O . PRO B 1 123 ? 4.137 -16.031 -17.594 1 94.44 123 PRO B O 1
ATOM 3145 N N . ASP B 1 124 ? 3.078 -17.453 -16.328 1 95.44 124 ASP B N 1
ATOM 3146 C CA . ASP B 1 124 ? 4.031 -17.406 -15.227 1 95.44 124 ASP B CA 1
ATOM 3147 C C . ASP B 1 124 ? 4.855 -18.688 -15.148 1 95.44 124 ASP B C 1
ATOM 3149 O O . ASP B 1 124 ? 4.449 -19.641 -14.5 1 95.44 124 ASP B O 1
ATOM 3153 N N . TYR B 1 125 ? 6.031 -18.703 -15.734 1 97.25 125 TYR B N 1
ATOM 3154 C CA . TYR B 1 125 ? 6.824 -19.922 -15.852 1 97.25 125 TYR B CA 1
ATOM 3155 C C . TYR B 1 125 ? 7.625 -20.172 -14.578 1 97.25 125 TYR B C 1
ATOM 3157 O O . TYR B 1 125 ? 8.258 -19.266 -14.047 1 97.25 125 TYR B O 1
ATOM 3165 N N . LYS B 1 126 ? 7.629 -21.375 -14.18 1 96.69 126 LYS B N 1
ATOM 3166 C CA . LYS B 1 126 ? 8.445 -21.828 -13.055 1 96.69 126 LYS B CA 1
ATOM 3167 C C . LYS B 1 126 ? 9.078 -23.188 -13.344 1 96.69 126 LYS B C 1
ATOM 3169 O O . LYS B 1 126 ? 8.438 -24.078 -13.914 1 96.69 126 LYS B O 1
ATOM 3174 N N . LEU B 1 127 ? 10.305 -23.266 -12.961 1 97.44 127 LEU B N 1
ATOM 3175 C CA . LEU B 1 127 ? 10.977 -24.547 -13.086 1 97.44 127 LEU B CA 1
ATOM 3176 C C . LEU B 1 127 ? 10.562 -25.484 -11.953 1 97.44 127 LEU B C 1
ATOM 3178 O O . LEU B 1 127 ? 11.055 -25.359 -10.828 1 97.44 127 LEU B O 1
ATOM 3182 N N . ARG B 1 128 ? 9.656 -26.438 -12.359 1 97.44 128 ARG B N 1
ATOM 3183 C CA . ARG B 1 128 ? 9.039 -27.219 -11.297 1 97.44 128 ARG B CA 1
ATOM 3184 C C . ARG B 1 128 ? 9.203 -28.703 -11.547 1 97.44 128 ARG B C 1
ATOM 3186 O O . ARG B 1 128 ? 8.992 -29.516 -10.641 1 97.44 128 ARG B O 1
ATOM 3193 N N . PHE B 1 129 ? 9.516 -29.078 -12.789 1 98.25 129 PHE B N 1
ATOM 3194 C CA . PHE B 1 129 ? 9.711 -30.484 -13.141 1 98.25 129 PHE B CA 1
ATOM 3195 C C . PHE B 1 129 ? 11.156 -30.734 -13.547 1 98.25 129 PHE B C 1
ATOM 3197 O O . PHE B 1 129 ? 11.656 -30.109 -14.484 1 98.25 129 PHE B O 1
ATOM 3204 N N . PHE B 1 130 ? 11.805 -31.672 -12.828 1 98.12 130 PHE B N 1
ATOM 3205 C CA . PHE B 1 130 ? 13.234 -31.844 -13.094 1 98.12 130 PHE B CA 1
ATOM 3206 C C . PHE B 1 130 ? 13.727 -33.188 -12.57 1 98.12 130 PHE B C 1
ATOM 3208 O O . PHE B 1 130 ? 13.008 -33.875 -11.844 1 98.12 130 PHE B O 1
ATOM 3215 N N . ARG B 1 131 ? 14.906 -33.531 -12.961 1 97 131 ARG B N 1
ATOM 3216 C CA . ARG B 1 131 ? 15.57 -34.719 -12.438 1 97 131 ARG B CA 1
ATOM 3217 C C . ARG B 1 131 ? 16.094 -34.5 -11.023 1 97 131 ARG B C 1
ATOM 3219 O O . ARG B 1 131 ? 16.672 -33.438 -10.742 1 97 131 ARG B O 1
ATOM 3226 N N . LYS B 1 132 ? 15.906 -35.469 -10.234 1 96 132 LYS B N 1
ATOM 3227 C CA . LYS B 1 132 ? 16.312 -35.344 -8.836 1 96 132 LYS B CA 1
ATOM 3228 C C . LYS B 1 132 ? 17.828 -35.188 -8.719 1 96 132 LYS B C 1
ATOM 3230 O O . LYS B 1 132 ? 18.312 -34.375 -7.938 1 96 132 LYS B O 1
ATOM 3235 N N . GLU B 1 133 ? 18.469 -35.906 -9.484 1 93.31 133 GLU B N 1
ATOM 3236 C CA . GLU B 1 133 ? 19.922 -35.906 -9.406 1 93.31 133 GLU B CA 1
ATOM 3237 C C . GLU B 1 133 ? 20.5 -34.531 -9.719 1 93.31 133 GLU B C 1
ATOM 3239 O O . GLU B 1 133 ? 20.219 -33.969 -10.781 1 93.31 133 GLU B O 1
ATOM 3244 N N . GLY B 1 134 ? 21.219 -34.031 -8.773 1 90.94 134 GLY B N 1
ATOM 3245 C CA . GLY B 1 134 ? 21.906 -32.781 -9.008 1 90.94 134 GLY B CA 1
ATOM 3246 C C . GLY B 1 134 ? 21.047 -31.547 -8.773 1 90.94 134 GLY B C 1
ATOM 3247 O O . GLY B 1 134 ? 21.516 -30.422 -8.859 1 90.94 134 GLY B O 1
ATOM 3248 N N . ALA B 1 135 ? 19.812 -31.766 -8.539 1 94.5 135 ALA B N 1
ATOM 3249 C CA . ALA B 1 135 ? 18.906 -30.641 -8.336 1 94.5 135 ALA B CA 1
ATOM 3250 C C . ALA B 1 135 ? 19.016 -30.094 -6.922 1 94.5 135 ALA B C 1
ATOM 3252 O O . ALA B 1 135 ? 19.141 -30.859 -5.961 1 94.5 135 ALA B O 1
ATOM 3253 N N . PHE B 1 136 ? 19.062 -28.734 -6.848 1 92.94 136 PHE B N 1
ATOM 3254 C CA . PHE B 1 136 ? 19.109 -28.125 -5.523 1 92.94 136 PHE B CA 1
ATOM 3255 C C . PHE B 1 136 ? 18.594 -26.688 -5.566 1 92.94 136 PHE B C 1
ATOM 3257 O O . PHE B 1 136 ? 18.859 -25.953 -6.523 1 92.94 136 PHE B O 1
ATOM 3264 N N . TRP B 1 137 ? 17.844 -26.312 -4.531 1 92.06 137 TRP B N 1
ATOM 3265 C CA . TRP B 1 137 ? 17.391 -24.938 -4.359 1 92.06 137 TRP B CA 1
ATOM 3266 C C . TRP B 1 137 ? 18.438 -24.125 -3.59 1 92.06 137 TRP B C 1
ATOM 3268 O O . TRP B 1 137 ? 18.766 -24.453 -2.451 1 92.06 137 TRP B O 1
ATOM 3278 N N . PRO B 1 138 ? 18.859 -23.109 -4.215 1 90.19 138 PRO B N 1
ATOM 3279 C CA . PRO B 1 138 ? 19.75 -22.234 -3.449 1 90.19 138 PRO B CA 1
ATOM 3280 C C . PRO B 1 138 ? 19.078 -21.641 -2.215 1 90.19 138 PRO B C 1
ATOM 3282 O O . PRO B 1 138 ? 17.859 -21.516 -2.176 1 90.19 138 PRO B O 1
ATOM 3285 N N . PRO B 1 139 ? 19.844 -21.281 -1.231 1 81.31 139 PRO B N 1
ATOM 3286 C CA . PRO B 1 139 ? 19.281 -20.828 0.05 1 81.31 139 PRO B CA 1
ATOM 3287 C C . PRO B 1 139 ? 18.672 -19.422 -0.024 1 81.31 139 PRO B C 1
ATOM 3289 O O . PRO B 1 139 ? 17.922 -19.031 0.867 1 81.31 139 PRO B O 1
ATOM 3292 N N . GLU B 1 140 ? 18.75 -18.781 -1.075 1 81.62 140 GLU B N 1
ATOM 3293 C CA . GLU B 1 140 ? 18.188 -17.438 -1.194 1 81.62 140 GLU B CA 1
ATOM 3294 C C . GLU B 1 140 ? 16.688 -17.484 -1.408 1 81.62 140 GLU B C 1
ATOM 3296 O O . GLU B 1 140 ? 16.172 -18.391 -2.059 1 81.62 140 GLU B O 1
ATOM 3301 N N . VAL B 1 141 ? 16.078 -16.391 -0.91 1 76.5 141 VAL B N 1
ATOM 3302 C CA . VAL B 1 141 ? 14.633 -16.281 -1.05 1 76.5 141 VAL B CA 1
ATOM 3303 C C . VAL B 1 141 ? 14.273 -16.062 -2.518 1 76.5 141 VAL B C 1
ATOM 3305 O O . VAL B 1 141 ? 14.945 -15.297 -3.219 1 76.5 141 VAL B O 1
ATOM 3308 N N . HIS B 1 142 ? 13.266 -16.688 -2.998 1 76.62 142 HIS B N 1
ATOM 3309 C CA . HIS B 1 142 ? 12.734 -16.562 -4.352 1 76.62 142 HIS B CA 1
ATOM 3310 C C . HIS B 1 142 ? 13.742 -17.078 -5.383 1 76.62 142 HIS B C 1
ATOM 3312 O O . HIS B 1 142 ? 13.797 -16.562 -6.504 1 76.62 142 HIS B O 1
ATOM 3318 N N . SER B 1 143 ? 14.5 -18.016 -4.957 1 83.25 143 SER B N 1
ATOM 3319 C CA . SER B 1 143 ? 15.445 -18.641 -5.879 1 83.25 143 SER B CA 1
ATOM 3320 C C . SER B 1 143 ? 14.773 -19.703 -6.73 1 83.25 143 SER B C 1
ATOM 3322 O O . SER B 1 143 ? 13.633 -20.094 -6.457 1 83.25 143 SER B O 1
ATOM 3324 N N . THR B 1 144 ? 15.445 -20 -7.766 1 90.25 144 THR B N 1
ATOM 3325 C CA . THR B 1 144 ? 15 -21.078 -8.648 1 90.25 144 THR B CA 1
ATOM 3326 C C . THR B 1 144 ? 15.898 -22.297 -8.516 1 90.25 144 THR B C 1
ATOM 3328 O O . THR B 1 144 ? 17.094 -22.172 -8.227 1 90.25 144 THR B O 1
ATOM 3331 N N . VAL B 1 145 ? 15.305 -23.422 -8.695 1 94.38 145 VAL B N 1
ATOM 3332 C CA . VAL B 1 145 ? 16.047 -24.672 -8.586 1 94.38 145 VAL B CA 1
ATOM 3333 C C . VAL B 1 145 ? 17.141 -24.719 -9.664 1 94.38 145 VAL B C 1
ATOM 3335 O O . VAL B 1 145 ? 16.906 -24.297 -10.797 1 94.38 145 VAL B O 1
ATOM 3338 N N . LYS B 1 146 ? 18.266 -25.203 -9.227 1 94.94 146 LYS B N 1
ATOM 3339 C CA . LYS B 1 146 ? 19.328 -25.5 -10.18 1 94.94 146 LYS B CA 1
ATOM 3340 C C . LYS B 1 146 ? 19.281 -26.969 -10.602 1 94.94 146 LYS B C 1
ATOM 3342 O O . LYS B 1 146 ? 19.141 -27.859 -9.758 1 94.94 146 LYS B O 1
ATOM 3347 N N . VAL B 1 147 ? 19.312 -27.188 -11.906 1 96.06 147 VAL B N 1
ATOM 3348 C CA . VAL B 1 147 ? 19.219 -28.547 -12.406 1 96.06 147 VAL B CA 1
ATOM 3349 C C . VAL B 1 147 ? 20.266 -28.781 -13.484 1 96.06 147 VAL B C 1
ATOM 3351 O O . VAL B 1 147 ? 20.844 -27.828 -14.023 1 96.06 147 VAL B O 1
ATOM 3354 N N . GLN B 1 148 ? 20.547 -30.031 -13.695 1 94.12 148 GLN B N 1
ATOM 3355 C CA . GLN B 1 148 ? 21.453 -30.422 -14.766 1 94.12 148 GLN B CA 1
ATOM 3356 C C . GLN B 1 148 ? 20.703 -30.891 -16 1 94.12 148 GLN B C 1
ATOM 3358 O O . GLN B 1 148 ? 19.562 -31.344 -15.898 1 94.12 148 GLN B O 1
ATOM 3363 N N . GLY B 1 149 ? 21.312 -30.688 -17.188 1 94.94 149 GLY B N 1
ATOM 3364 C CA . GLY B 1 149 ? 20.703 -31.156 -18.422 1 94.94 149 GLY B CA 1
ATOM 3365 C C . GLY B 1 149 ? 19.953 -30.062 -19.172 1 94.94 149 GLY B C 1
ATOM 3366 O O . GLY B 1 149 ? 20.078 -28.891 -18.844 1 94.94 149 GLY B O 1
ATOM 3367 N N . LYS B 1 150 ? 19.234 -30.516 -20.219 1 96.69 150 LYS B N 1
ATOM 3368 C CA . LYS B 1 150 ? 18.484 -29.594 -21.062 1 96.69 150 LYS B CA 1
ATOM 3369 C C . LYS B 1 150 ? 17.203 -29.141 -20.391 1 96.69 150 LYS B C 1
ATOM 3371 O O . LYS B 1 150 ? 16.484 -29.969 -19.797 1 96.69 150 LYS B O 1
ATOM 3376 N N . ILE B 1 151 ? 16.969 -27.875 -20.516 1 97.25 151 ILE B N 1
ATOM 3377 C CA . ILE B 1 151 ? 15.75 -27.312 -19.938 1 97.25 151 ILE B CA 1
ATOM 3378 C C . ILE B 1 151 ? 14.805 -26.844 -21.047 1 97.25 151 ILE B C 1
ATOM 3380 O O . ILE B 1 151 ? 15.234 -26.188 -22 1 97.25 151 ILE B O 1
ATOM 3384 N N . ILE B 1 152 ? 13.523 -27.234 -20.922 1 97.06 152 ILE B N 1
ATOM 3385 C CA . ILE B 1 152 ? 12.547 -26.844 -21.938 1 97.06 152 ILE B CA 1
ATOM 3386 C C . ILE B 1 152 ? 11.359 -26.141 -21.266 1 97.06 152 ILE B C 1
ATOM 3388 O O . ILE B 1 152 ? 11.258 -26.141 -20.031 1 97.06 152 ILE B O 1
ATOM 3392 N N . LYS B 1 153 ? 10.5 -25.562 -22.094 1 97.5 153 LYS B N 1
ATOM 3393 C CA . LYS B 1 153 ? 9.281 -24.922 -21.609 1 97.5 153 LYS B CA 1
ATOM 3394 C C . LYS B 1 153 ? 8.039 -25.562 -22.219 1 97.5 153 LYS B C 1
ATOM 3396 O O . LYS B 1 153 ? 8.023 -25.891 -23.406 1 97.5 153 LYS B O 1
ATOM 3401 N N . VAL B 1 154 ? 7.129 -25.781 -21.344 1 96.69 154 VAL B N 1
ATOM 3402 C CA . VAL B 1 154 ? 5.824 -26.156 -21.875 1 96.69 154 VAL B CA 1
ATOM 3403 C C . VAL B 1 154 ? 5.281 -25.047 -22.766 1 96.69 154 VAL B C 1
ATOM 3405 O O . VAL B 1 154 ? 5.355 -23.875 -22.422 1 96.69 154 VAL B O 1
ATOM 3408 N N . PRO B 1 155 ? 4.715 -25.406 -23.875 1 93.62 155 PRO B N 1
ATOM 3409 C CA . PRO B 1 155 ? 4.238 -24.375 -24.781 1 93.62 155 PRO B CA 1
ATOM 3410 C C . PRO B 1 155 ? 3.164 -23.484 -24.156 1 93.62 155 PRO B C 1
ATOM 3412 O O . PRO B 1 155 ? 2.186 -23.984 -23.609 1 93.62 155 PRO B O 1
ATOM 3415 N N . ARG B 1 156 ? 3.293 -22.203 -24.375 1 90.31 156 ARG B N 1
ATOM 3416 C CA . ARG B 1 156 ? 2.418 -21.234 -23.719 1 90.31 156 ARG B CA 1
ATOM 3417 C C . ARG B 1 156 ? 1.041 -21.203 -24.375 1 90.31 156 ARG B C 1
ATOM 3419 O O . ARG B 1 156 ? 0.046 -20.859 -23.719 1 90.31 156 ARG B O 1
ATOM 3426 N N . ASN B 1 157 ? 1.006 -21.547 -25.609 1 92.06 157 ASN B N 1
ATOM 3427 C CA . ASN B 1 157 ? -0.249 -21.469 -26.344 1 92.06 157 ASN B CA 1
ATOM 3428 C C . ASN B 1 157 ? -1.209 -22.594 -25.953 1 92.06 157 ASN B C 1
ATOM 3430 O O . ASN B 1 157 ? -2.4 -22.531 -26.25 1 92.06 157 ASN B O 1
ATOM 3434 N N . GLN B 1 158 ? -0.681 -23.625 -25.203 1 92.62 158 GLN B N 1
ATOM 3435 C CA . GLN B 1 158 ? -1.526 -24.703 -24.703 1 92.62 158 GLN B CA 1
ATOM 3436 C C . GLN B 1 158 ? -1.928 -24.469 -23.25 1 92.62 158 GLN B C 1
ATOM 3438 O O . GLN B 1 158 ? -1.379 -25.078 -22.344 1 92.62 158 GLN B O 1
ATOM 3443 N N . THR B 1 159 ? -2.99 -23.734 -23.109 1 93.38 159 THR B N 1
ATOM 3444 C CA . THR B 1 159 ? -3.41 -23.312 -21.781 1 93.38 159 THR B CA 1
ATOM 3445 C C . THR B 1 159 ? -3.932 -24.5 -20.969 1 93.38 159 THR B C 1
ATOM 3447 O O . THR B 1 159 ? -3.996 -24.438 -19.734 1 93.38 159 THR B O 1
ATOM 3450 N N . ASN B 1 160 ? -4.234 -25.516 -21.672 1 94.12 160 ASN B N 1
ATOM 3451 C CA . ASN B 1 160 ? -4.73 -26.719 -21.016 1 94.12 160 ASN B CA 1
ATOM 3452 C C . ASN B 1 160 ? -3.609 -27.484 -20.312 1 94.12 160 ASN B C 1
ATOM 3454 O O . ASN B 1 160 ? -3.869 -28.375 -19.5 1 94.12 160 ASN B O 1
ATOM 3458 N N . LEU B 1 161 ? -2.379 -27.109 -20.578 1 96.38 161 LEU B N 1
ATOM 3459 C CA . LEU B 1 161 ? -1.222 -27.719 -19.938 1 96.38 161 LEU B CA 1
ATOM 3460 C C . LEU B 1 161 ? -0.738 -26.875 -18.766 1 96.38 161 LEU B C 1
ATOM 3462 O O . LEU B 1 161 ? 0.226 -27.25 -18.094 1 96.38 161 LEU B O 1
ATOM 3466 N N . ALA B 1 162 ? -1.447 -25.797 -18.484 1 97.44 162 ALA B N 1
ATOM 3467 C CA . ALA B 1 162 ? -0.977 -24.875 -17.469 1 97.44 162 ALA B CA 1
ATOM 3468 C C . ALA B 1 162 ? -1.467 -25.281 -16.078 1 97.44 162 ALA B C 1
ATOM 3470 O O . ALA B 1 162 ? -2.611 -25.719 -15.922 1 97.44 162 ALA B O 1
ATOM 3471 N N . SER B 1 163 ? -0.531 -25.172 -15.133 1 97.5 163 SER B N 1
ATOM 3472 C CA . SER B 1 163 ? -0.918 -25.328 -13.734 1 97.5 163 SER B CA 1
ATOM 3473 C C . SER B 1 163 ? -1.728 -24.125 -13.25 1 97.5 163 SER B C 1
ATOM 3475 O O . SER B 1 163 ? -1.601 -23.031 -13.797 1 97.5 163 SER B O 1
ATOM 3477 N N . GLU B 1 164 ? -2.57 -24.359 -12.25 1 96.56 164 GLU B N 1
ATOM 3478 C CA . GLU B 1 164 ? -3.359 -23.266 -11.703 1 96.56 164 GLU B CA 1
ATOM 3479 C C . GLU B 1 164 ? -2.914 -22.922 -10.281 1 96.56 164 GLU B C 1
ATOM 3481 O O . GLU B 1 164 ? -2.812 -23.797 -9.43 1 96.56 164 GLU B O 1
ATOM 3486 N N . HIS B 1 165 ? -2.598 -21.734 -10.109 1 96.75 165 HIS B N 1
ATOM 3487 C CA . HIS B 1 165 ? -2.338 -21.203 -8.773 1 96.75 165 HIS B CA 1
ATOM 3488 C C . HIS B 1 165 ? -3.617 -20.672 -8.133 1 96.75 165 HIS B C 1
ATOM 3490 O O . HIS B 1 165 ? -4.066 -19.578 -8.461 1 96.75 165 HIS B O 1
ATOM 3496 N N . LEU B 1 166 ? -4.09 -21.375 -7.148 1 93.44 166 LEU B N 1
ATOM 3497 C CA . LEU B 1 166 ? -5.438 -21.156 -6.637 1 93.44 166 LEU B CA 1
ATOM 3498 C C . LEU B 1 166 ? -5.469 -19.953 -5.707 1 93.44 166 LEU B C 1
ATOM 3500 O O . LEU B 1 166 ? -6.527 -19.344 -5.504 1 93.44 166 LEU B O 1
ATOM 3504 N N . ALA B 1 167 ? -4.359 -19.672 -5.156 1 89 167 ALA B N 1
ATOM 3505 C CA . ALA B 1 167 ? -4.32 -18.531 -4.234 1 89 167 ALA B CA 1
ATOM 3506 C C . ALA B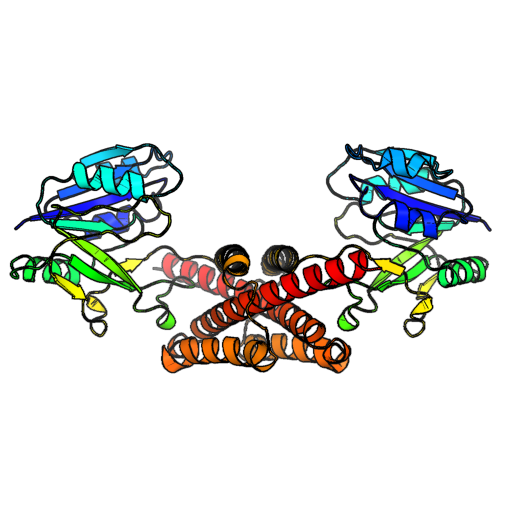 1 167 ? -4.602 -17.234 -4.965 1 89 167 ALA B C 1
ATOM 3508 O O . ALA B 1 167 ? -4.109 -17.016 -6.074 1 89 167 ALA B O 1
ATOM 3509 N N . ASN B 1 168 ? -5.531 -16.391 -4.465 1 90.25 168 ASN B N 1
ATOM 3510 C CA . ASN B 1 168 ? -5.926 -15.086 -4.98 1 90.25 168 ASN B CA 1
ATOM 3511 C C . ASN B 1 168 ? -5.609 -13.977 -3.988 1 90.25 168 ASN B C 1
ATOM 3513 O O . ASN B 1 168 ? -6.344 -13.781 -3.016 1 90.25 168 ASN B O 1
ATOM 3517 N N . ASP B 1 169 ? -4.629 -13.281 -4.258 1 91.12 169 ASP B N 1
ATOM 3518 C CA . ASP B 1 169 ? -4.305 -12.18 -3.355 1 91.12 169 ASP B CA 1
ATOM 3519 C C . ASP B 1 169 ? -5.32 -11.055 -3.479 1 91.12 169 ASP B C 1
ATOM 3521 O O . ASP B 1 169 ? -5.566 -10.547 -4.578 1 91.12 169 ASP B O 1
ATOM 3525 N N . PRO B 1 170 ? -5.926 -10.688 -2.357 1 96.25 170 PRO B N 1
ATOM 3526 C CA . PRO B 1 170 ? -6.738 -9.477 -2.438 1 96.25 170 PRO B CA 1
ATOM 3527 C C . PRO B 1 170 ? -5.91 -8.234 -2.758 1 96.25 170 PRO B C 1
ATOM 3529 O O . PRO B 1 170 ? -4.684 -8.258 -2.646 1 96.25 170 PRO B O 1
ATOM 3532 N N . ILE B 1 171 ? -6.543 -7.211 -3.143 1 98.12 171 ILE B N 1
ATOM 3533 C CA . ILE B 1 171 ? -5.879 -5.969 -3.51 1 98.12 171 ILE B CA 1
ATOM 3534 C C . ILE B 1 171 ? -5.051 -5.457 -2.334 1 98.12 171 ILE B C 1
ATOM 3536 O O . ILE B 1 171 ? -3.936 -4.965 -2.518 1 98.12 171 ILE B O 1
ATOM 3540 N N . THR B 1 172 ? -5.543 -5.586 -1.102 1 97.88 172 THR B N 1
ATOM 3541 C CA . THR B 1 172 ? -4.852 -5.156 0.107 1 97.88 172 THR B CA 1
ATOM 3542 C C . THR B 1 172 ? -3.48 -5.816 0.209 1 97.88 172 THR B C 1
ATOM 3544 O O . THR B 1 172 ? -2.484 -5.148 0.497 1 97.88 172 THR B O 1
ATOM 3547 N N . THR B 1 173 ? -3.453 -7.062 -0.089 1 96.75 173 THR B N 1
ATOM 3548 C CA . THR B 1 173 ? -2.207 -7.82 -0.023 1 96.75 173 THR B CA 1
ATOM 3549 C C . THR B 1 173 ? -1.271 -7.418 -1.159 1 96.75 173 THR B C 1
ATOM 3551 O O . THR B 1 173 ? -0.064 -7.27 -0.953 1 96.75 173 THR B O 1
ATOM 3554 N N . ILE B 1 174 ? -1.809 -7.246 -2.297 1 97.31 174 ILE B N 1
ATOM 3555 C CA . ILE B 1 174 ? -1.026 -6.832 -3.457 1 97.31 174 ILE B CA 1
ATOM 3556 C C . ILE B 1 174 ? -0.355 -5.488 -3.172 1 97.31 174 ILE B C 1
ATOM 3558 O O . ILE B 1 174 ? 0.833 -5.309 -3.451 1 97.31 174 ILE B O 1
ATOM 3562 N N . LEU B 1 175 ? -1.08 -4.629 -2.555 1 98.19 175 LEU B N 1
ATOM 3563 C CA . LEU B 1 175 ? -0.552 -3.307 -2.238 1 98.19 175 LEU B CA 1
ATOM 3564 C C . LEU B 1 175 ? 0.557 -3.4 -1.196 1 98.19 175 LEU B C 1
ATOM 3566 O O . LEU B 1 175 ? 1.55 -2.672 -1.272 1 98.19 175 LEU B O 1
ATOM 3570 N N . GLN B 1 176 ? 0.373 -4.227 -0.254 1 97.5 176 GLN B N 1
ATOM 3571 C CA . GLN B 1 176 ? 1.405 -4.426 0.758 1 97.5 176 GLN B CA 1
ATOM 3572 C C . GLN B 1 176 ? 2.695 -4.945 0.133 1 97.5 176 GLN B C 1
ATOM 3574 O O . GLN B 1 176 ? 3.783 -4.449 0.437 1 97.5 176 GLN B O 1
ATOM 3579 N N . LYS B 1 177 ? 2.561 -5.883 -0.717 1 94.88 177 LYS B N 1
ATOM 3580 C CA . LYS B 1 177 ? 3.721 -6.445 -1.406 1 94.88 177 LYS B CA 1
ATOM 3581 C C . LYS B 1 177 ? 4.395 -5.395 -2.289 1 94.88 177 LYS B C 1
ATOM 3583 O O . LYS B 1 177 ? 5.617 -5.258 -2.273 1 94.88 177 LYS B O 1
ATOM 3588 N N . ASN B 1 178 ? 3.547 -4.68 -3.031 1 97.44 178 ASN B N 1
ATOM 3589 C CA . ASN B 1 178 ? 4.078 -3.627 -3.893 1 97.44 178 ASN B CA 1
ATOM 3590 C C . ASN B 1 178 ? 4.863 -2.592 -3.092 1 97.44 178 ASN B C 1
ATOM 3592 O O . ASN B 1 178 ? 5.898 -2.102 -3.547 1 97.44 178 ASN B O 1
ATOM 3596 N N . ASN B 1 179 ? 4.352 -2.27 -1.956 1 97.81 179 ASN B N 1
ATOM 3597 C CA . ASN B 1 179 ? 5.027 -1.307 -1.093 1 97.81 179 ASN B CA 1
ATOM 3598 C C . ASN B 1 179 ? 6.387 -1.826 -0.629 1 97.81 179 ASN B C 1
ATOM 3600 O O . ASN B 1 179 ? 7.391 -1.116 -0.715 1 97.81 179 ASN B O 1
ATOM 3604 N N . THR B 1 180 ? 6.414 -3.059 -0.249 1 95.75 180 THR B N 1
ATOM 3605 C CA . THR B 1 180 ? 7.637 -3.686 0.24 1 95.75 180 THR B CA 1
ATOM 3606 C C . THR B 1 180 ? 8.656 -3.84 -0.887 1 95.75 180 THR B C 1
ATOM 3608 O O . THR B 1 180 ? 9.82 -3.457 -0.738 1 95.75 180 THR B O 1
ATOM 3611 N N . TYR B 1 181 ? 8.18 -4.34 -1.992 1 94.38 181 TYR B N 1
ATOM 3612 C CA . TYR B 1 181 ? 9.078 -4.633 -3.102 1 94.38 181 TYR B CA 1
ATOM 3613 C C . TYR B 1 181 ? 9.617 -3.348 -3.723 1 94.38 181 TYR B C 1
ATOM 3615 O O . TYR B 1 181 ? 10.773 -3.289 -4.133 1 94.38 181 TYR B O 1
ATOM 3623 N N . SER B 1 182 ? 8.773 -2.35 -3.832 1 96.88 182 SER B N 1
ATOM 3624 C CA . SER B 1 182 ? 9.242 -1.085 -4.391 1 96.88 182 SER B CA 1
ATOM 3625 C C . SER B 1 182 ? 10.289 -0.438 -3.488 1 96.88 182 SER B C 1
ATOM 3627 O O . SER B 1 182 ? 11.203 0.235 -3.973 1 96.88 182 SER B O 1
ATOM 3629 N N . THR B 1 183 ? 10.156 -0.616 -2.188 1 96.56 183 THR B N 1
ATOM 3630 C CA . THR B 1 183 ? 11.156 -0.104 -1.258 1 96.56 183 THR B CA 1
ATOM 3631 C C . THR B 1 183 ? 12.492 -0.823 -1.447 1 96.56 183 THR B C 1
ATOM 3633 O O . THR B 1 183 ? 13.547 -0.194 -1.422 1 96.56 183 THR B O 1
ATOM 3636 N N . ALA B 1 184 ? 12.414 -2.08 -1.656 1 92.81 184 ALA B N 1
ATOM 3637 C CA . ALA B 1 184 ? 13.617 -2.875 -1.863 1 92.81 184 ALA B CA 1
ATOM 3638 C C . ALA B 1 184 ? 14.344 -2.451 -3.137 1 92.81 184 ALA B C 1
ATOM 3640 O O . ALA B 1 184 ? 15.57 -2.576 -3.232 1 92.81 184 ALA B O 1
ATOM 3641 N N . GLU B 1 185 ? 13.641 -1.928 -4.078 1 93.44 185 GLU B N 1
ATOM 3642 C CA . GLU B 1 185 ? 14.203 -1.529 -5.363 1 93.44 185 GLU B CA 1
ATOM 3643 C C . GLU B 1 185 ? 15.055 -0.272 -5.227 1 93.44 185 GLU B C 1
ATOM 3645 O O . GLU B 1 185 ? 15.859 0.04 -6.109 1 93.44 185 GLU B O 1
ATOM 3650 N N . ILE B 1 186 ? 14.891 0.469 -4.176 1 93.81 186 ILE B N 1
ATOM 3651 C CA . ILE B 1 186 ? 15.609 1.723 -3.979 1 93.81 186 ILE B CA 1
ATOM 3652 C C . ILE B 1 186 ? 17.109 1.459 -3.986 1 93.81 186 ILE B C 1
ATOM 3654 O O . ILE B 1 186 ? 17.875 2.211 -4.594 1 93.81 186 ILE B O 1
ATOM 3658 N N . VAL B 1 187 ? 17.5 0.41 -3.33 1 90.12 187 VAL B N 1
ATOM 3659 C CA . VAL B 1 187 ? 18.922 0.083 -3.189 1 90.12 187 VAL B CA 1
ATOM 3660 C C . VAL B 1 187 ? 19.531 -0.174 -4.562 1 90.12 187 VAL B C 1
ATOM 3662 O O . VAL B 1 187 ? 20.625 0.3 -4.859 1 90.12 187 VAL B O 1
ATOM 3665 N N . ARG B 1 188 ? 18.828 -0.791 -5.395 1 91.06 188 ARG B N 1
ATOM 3666 C CA . ARG B 1 188 ? 19.328 -1.18 -6.711 1 91.06 188 ARG B CA 1
ATOM 3667 C C . ARG B 1 188 ? 19.344 0.012 -7.66 1 91.06 188 ARG B C 1
ATOM 3669 O O . ARG B 1 188 ? 20.219 0.096 -8.539 1 91.06 188 ARG B O 1
ATOM 3676 N N . LYS B 1 189 ? 18.5 0.986 -7.402 1 92.75 189 LYS B N 1
ATOM 3677 C CA . LYS B 1 189 ? 18.328 2.051 -8.383 1 92.75 189 LYS B CA 1
ATOM 3678 C C . LYS B 1 189 ? 18.656 3.416 -7.781 1 92.75 189 LYS B C 1
ATOM 3680 O O . LYS B 1 189 ? 18.266 4.449 -8.328 1 92.75 189 LYS B O 1
ATOM 3685 N N . LYS B 1 190 ? 19.281 3.422 -6.742 1 91.88 190 LYS B N 1
ATOM 3686 C CA . LYS B 1 190 ? 19.516 4.648 -5.984 1 91.88 190 LYS B CA 1
ATOM 3687 C C . LYS B 1 190 ? 20.234 5.691 -6.836 1 91.88 190 LYS B C 1
ATOM 3689 O O . LYS B 1 190 ? 20.078 6.895 -6.617 1 91.88 190 LYS B O 1
ATOM 3694 N N . ASP B 1 191 ? 20.969 5.266 -7.863 1 92.12 191 ASP B N 1
ATOM 3695 C CA . ASP B 1 191 ? 21.75 6.199 -8.656 1 92.12 191 ASP B CA 1
ATOM 3696 C C . ASP B 1 191 ? 21.078 6.492 -9.992 1 92.12 191 ASP B C 1
ATOM 3698 O O . ASP B 1 191 ? 21.594 7.281 -10.789 1 92.12 191 ASP B O 1
ATOM 3702 N N . LYS B 1 192 ? 19.984 5.906 -10.219 1 94 192 LYS B N 1
ATOM 3703 C CA . LYS B 1 192 ? 19.281 6.129 -11.469 1 94 192 LYS B CA 1
ATOM 3704 C C . LYS B 1 192 ? 18.641 7.516 -11.508 1 94 192 LYS B C 1
ATOM 3706 O O . LYS B 1 192 ? 17.922 7.898 -10.57 1 94 192 LYS B O 1
ATOM 3711 N N . LYS B 1 193 ? 18.922 8.273 -12.547 1 95.62 193 LYS B N 1
ATOM 3712 C CA . LYS B 1 193 ? 18.312 9.594 -12.688 1 95.62 193 LYS B CA 1
ATOM 3713 C C . LYS B 1 193 ? 16.828 9.484 -13.039 1 95.62 193 LYS B C 1
ATOM 3715 O O . LYS B 1 193 ? 16.469 8.914 -14.07 1 95.62 193 LYS B O 1
ATOM 3720 N N . ILE B 1 194 ? 15.984 10 -12.234 1 96.75 194 ILE B N 1
ATOM 3721 C CA . ILE B 1 194 ? 14.539 9.953 -12.453 1 96.75 194 ILE B CA 1
ATOM 3722 C C . ILE B 1 194 ? 14.094 11.18 -13.242 1 96.75 194 ILE B C 1
ATOM 3724 O O . ILE B 1 194 ? 13.875 12.25 -12.68 1 96.75 194 ILE B O 1
ATOM 3728 N N . THR B 1 195 ? 13.93 10.984 -14.578 1 97.06 195 THR B N 1
ATOM 3729 C CA . THR B 1 195 ? 13.5 12.07 -15.453 1 97.06 195 THR B CA 1
ATOM 3730 C C . THR B 1 195 ? 11.977 12.109 -15.562 1 97.06 195 THR B C 1
ATOM 3732 O O . THR B 1 195 ? 11.297 11.18 -15.125 1 97.06 195 THR B O 1
ATOM 3735 N N . TRP B 1 196 ? 11.508 13.219 -16.094 1 97.69 196 TRP B N 1
ATOM 3736 C CA . TRP B 1 196 ? 10.086 13.352 -16.391 1 97.69 196 TRP B CA 1
ATOM 3737 C C . TRP B 1 196 ? 9.609 12.234 -17.312 1 97.69 196 TRP B C 1
ATOM 3739 O O . TRP B 1 196 ? 8.531 11.672 -17.109 1 97.69 196 TRP B O 1
ATOM 3749 N N . PHE B 1 197 ? 10.375 11.953 -18.219 1 97.31 197 PHE B N 1
ATOM 3750 C CA . PHE B 1 197 ? 10.055 10.922 -19.203 1 97.31 197 PHE B CA 1
ATOM 3751 C C . PHE B 1 197 ? 9.883 9.57 -18.516 1 97.31 197 PHE B C 1
ATOM 3753 O O . PHE B 1 197 ? 8.898 8.867 -18.766 1 97.31 197 PHE B O 1
ATOM 3760 N N . LEU B 1 198 ? 10.727 9.227 -17.641 1 96.94 198 LEU B N 1
ATOM 3761 C CA . LEU B 1 198 ? 10.664 7.945 -16.938 1 96.94 198 LEU B CA 1
ATOM 3762 C C . LEU B 1 198 ? 9.438 7.879 -16.047 1 96.94 198 LEU B C 1
ATOM 3764 O O . LEU B 1 198 ? 8.719 6.875 -16.031 1 96.94 198 LEU B O 1
ATOM 3768 N N . LEU B 1 199 ? 9.18 8.984 -15.328 1 96.94 199 LEU B N 1
ATOM 3769 C CA . LEU B 1 199 ? 8.094 9.039 -14.359 1 96.94 199 LEU B CA 1
ATOM 3770 C C . LEU B 1 199 ? 6.742 8.898 -15.055 1 96.94 199 LEU B C 1
ATOM 3772 O O . LEU B 1 199 ? 5.82 8.289 -14.5 1 96.94 199 LEU B O 1
ATOM 3776 N N . ILE B 1 200 ? 6.633 9.391 -16.234 1 97.31 200 ILE B N 1
ATOM 3777 C CA . ILE B 1 200 ? 5.348 9.438 -16.922 1 97.31 200 ILE B CA 1
ATOM 3778 C C . ILE B 1 200 ? 5.223 8.242 -17.859 1 97.31 200 ILE B C 1
ATOM 3780 O O . ILE B 1 200 ? 4.238 7.5 -17.812 1 97.31 200 ILE B O 1
ATOM 3784 N N . CYS B 1 201 ? 6.191 7.875 -18.578 1 98 201 CYS B N 1
ATOM 3785 C CA . CYS B 1 201 ? 6.074 6.934 -19.688 1 98 201 CYS B CA 1
ATOM 3786 C C . CYS B 1 201 ? 6.246 5.5 -19.219 1 98 201 CYS B C 1
ATOM 3788 O O . CYS B 1 201 ? 5.594 4.586 -19.719 1 98 201 CYS B O 1
ATOM 3790 N N . SER B 1 202 ? 7.105 5.254 -18.234 1 97.75 202 SER B N 1
ATOM 3791 C CA . SER B 1 202 ? 7.348 3.881 -17.812 1 97.75 202 SER B CA 1
ATOM 3792 C C . SER B 1 202 ? 6.078 3.248 -17.25 1 97.75 202 SER B C 1
ATOM 3794 O O . SER B 1 202 ? 5.676 2.166 -17.672 1 97.75 202 SER B O 1
ATOM 3796 N N . PRO B 1 203 ? 5.434 3.986 -16.297 1 98.19 203 PRO B N 1
ATOM 3797 C CA . PRO B 1 203 ? 4.176 3.41 -15.812 1 98.19 203 PRO B CA 1
ATOM 3798 C C . PRO B 1 203 ? 3.131 3.268 -16.922 1 98.19 203 PRO B C 1
ATOM 3800 O O . PRO B 1 203 ? 2.377 2.289 -16.938 1 98.19 203 PRO B O 1
ATOM 3803 N N . PHE B 1 204 ? 3.072 4.164 -17.797 1 98.06 204 PHE B N 1
ATOM 3804 C CA . PHE B 1 204 ? 2.139 4.109 -18.906 1 98.06 204 PHE B CA 1
ATOM 3805 C C . PHE B 1 204 ? 2.408 2.893 -19.781 1 98.06 204 PHE B C 1
ATOM 3807 O O . PHE B 1 204 ? 1.477 2.191 -20.188 1 98.06 204 PHE B O 1
ATOM 3814 N N . PHE B 1 205 ? 3.592 2.584 -20.047 1 98.12 205 PHE B N 1
ATOM 3815 C CA . PHE B 1 205 ? 3.955 1.432 -20.859 1 98.12 205 PHE B CA 1
ATOM 3816 C C . PHE B 1 205 ? 3.586 0.131 -20.156 1 98.12 205 PHE B C 1
ATOM 3818 O O . PHE B 1 205 ? 3.201 -0.845 -20.797 1 98.12 205 PHE B O 1
ATOM 3825 N N . TRP B 1 206 ? 3.768 0.155 -18.875 1 98.19 206 TRP B N 1
ATOM 3826 C CA . TRP B 1 206 ? 3.334 -1.018 -18.125 1 98.19 206 TRP B CA 1
ATOM 3827 C C . TRP B 1 206 ? 1.832 -1.238 -18.281 1 98.19 206 TRP B C 1
ATOM 3829 O O . TRP B 1 206 ? 1.382 -2.371 -18.469 1 98.19 206 TRP B O 1
ATOM 3839 N N . PHE B 1 207 ? 1.127 -0.144 -18.234 1 98.62 207 PHE B N 1
ATOM 3840 C CA . PHE B 1 207 ? -0.312 -0.271 -18.438 1 98.62 207 PHE B CA 1
ATOM 3841 C C . PHE B 1 207 ? -0.623 -0.833 -19.812 1 98.62 207 PHE B C 1
ATOM 3843 O O . PHE B 1 207 ? -1.434 -1.752 -19.953 1 98.62 207 PHE B O 1
ATOM 3850 N N . ILE B 1 208 ? 0.015 -0.288 -20.797 1 98.56 208 ILE B N 1
ATOM 3851 C CA . ILE B 1 208 ? -0.199 -0.736 -22.172 1 98.56 208 ILE B CA 1
ATOM 3852 C C . ILE B 1 208 ? 0.172 -2.213 -22.297 1 98.56 208 ILE B C 1
ATOM 3854 O O . ILE B 1 208 ? -0.563 -2.994 -22.906 1 98.56 208 ILE B O 1
ATOM 3858 N N . LYS B 1 209 ? 1.216 -2.619 -21.734 1 98.38 209 LYS B N 1
ATOM 3859 C CA . LYS B 1 209 ? 1.682 -4.004 -21.766 1 98.38 209 LYS B CA 1
ATOM 3860 C C . LYS B 1 209 ? 0.644 -4.949 -21.172 1 98.38 209 LYS B C 1
ATOM 3862 O O . LYS B 1 209 ? 0.21 -5.898 -21.844 1 98.38 209 LYS B O 1
ATOM 3867 N N . PHE B 1 210 ? 0.141 -4.668 -20.031 1 98.38 210 PHE B N 1
ATOM 3868 C CA . PHE B 1 210 ? -0.706 -5.609 -19.312 1 98.38 210 PHE B CA 1
ATOM 3869 C C . PHE B 1 210 ? -2.145 -5.535 -19.797 1 98.38 210 PHE B C 1
ATOM 3871 O O . PHE B 1 210 ? -2.84 -6.555 -19.859 1 98.38 210 PHE B O 1
ATOM 3878 N N . TYR B 1 211 ? -2.562 -4.359 -20.219 1 98.25 211 TYR B N 1
ATOM 3879 C CA . TYR B 1 211 ? -3.963 -4.223 -20.609 1 98.25 211 TYR B CA 1
ATOM 3880 C C . TYR B 1 211 ? -4.16 -4.57 -22.078 1 98.25 211 TYR B C 1
ATOM 3882 O O . TYR B 1 211 ? -5.133 -5.234 -22.438 1 98.25 211 TYR B O 1
ATOM 3890 N N . PHE B 1 212 ? -3.258 -4.148 -22.922 1 97.94 212 PHE B N 1
ATOM 3891 C CA . PHE B 1 212 ? -3.475 -4.324 -24.344 1 97.94 212 PHE B CA 1
ATOM 3892 C C . PHE B 1 212 ? -2.631 -5.473 -24.891 1 97.94 212 PHE B C 1
ATOM 3894 O O . PHE B 1 212 ? -3.154 -6.383 -25.531 1 97.94 212 PHE B O 1
ATOM 3901 N N . ILE B 1 213 ? -1.376 -5.531 -24.625 1 97.44 213 ILE B N 1
ATOM 3902 C CA . ILE B 1 213 ? -0.476 -6.516 -25.203 1 97.44 213 ILE B CA 1
ATOM 3903 C C . ILE B 1 213 ? -0.759 -7.895 -24.609 1 97.44 213 ILE B C 1
ATOM 3905 O O . ILE B 1 213 ? -0.91 -8.875 -25.344 1 97.44 213 ILE B O 1
ATOM 3909 N N . LYS B 1 214 ? -0.935 -7.922 -23.312 1 97.06 214 LYS B N 1
ATOM 3910 C CA . LYS B 1 214 ? -1.188 -9.195 -22.641 1 97.06 214 LYS B CA 1
ATOM 3911 C C . LYS B 1 214 ? -2.682 -9.492 -22.578 1 97.06 214 LYS B C 1
ATOM 3913 O O . LYS B 1 214 ? -3.109 -10.383 -21.844 1 97.06 214 LYS B O 1
ATOM 3918 N N . LYS B 1 215 ? -3.451 -8.648 -23.172 1 96.56 215 LYS B N 1
ATOM 3919 C CA . LYS B 1 215 ? -4.871 -8.875 -23.422 1 96.56 215 LYS B CA 1
ATOM 3920 C C . LYS B 1 215 ? -5.68 -8.828 -22.141 1 96.56 215 LYS B C 1
ATOM 3922 O O . LYS B 1 215 ? -6.625 -9.594 -21.953 1 96.56 215 LYS B O 1
ATOM 3927 N N . GLY B 1 216 ? -5.246 -7.957 -21.234 1 97.12 216 GLY B N 1
ATOM 3928 C CA . GLY B 1 216 ? -6.004 -7.754 -20.016 1 97.12 216 GLY B CA 1
ATOM 3929 C C . GLY B 1 216 ? -7.391 -7.195 -20.25 1 97.12 216 GLY B C 1
ATOM 3930 O O . GLY B 1 216 ? -8.297 -7.395 -19.453 1 97.12 216 GLY B O 1
ATOM 3931 N N . PHE B 1 217 ? -7.562 -6.555 -21.438 1 97.88 217 PHE B N 1
ATOM 3932 C CA . PHE B 1 217 ? -8.844 -5.934 -21.75 1 97.88 217 PHE B CA 1
ATOM 3933 C C . PHE B 1 217 ? -9.93 -6.992 -21.922 1 97.88 217 PHE B C 1
ATOM 3935 O O . PHE B 1 217 ? -11.117 -6.703 -21.734 1 97.88 217 PHE B O 1
ATOM 3942 N N . LEU B 1 218 ? -9.625 -8.234 -22.125 1 97.56 218 LEU B N 1
ATOM 3943 C CA . LEU B 1 218 ? -10.586 -9.312 -22.297 1 97.56 218 LEU B CA 1
ATOM 3944 C C . LEU B 1 218 ? -11.172 -9.742 -20.953 1 97.56 218 LEU B C 1
ATOM 3946 O O . LEU B 1 218 ? -12.18 -10.445 -20.906 1 97.56 218 LEU B O 1
ATOM 3950 N N . ASP B 1 219 ? -10.547 -9.273 -19.891 1 97.25 219 ASP B N 1
ATOM 3951 C CA . ASP B 1 219 ? -11.023 -9.633 -18.562 1 97.25 219 ASP B CA 1
ATOM 3952 C C . ASP B 1 219 ? -11.875 -8.516 -17.953 1 97.25 219 ASP B C 1
ATOM 3954 O O . ASP B 1 219 ? -12.125 -8.5 -16.75 1 97.25 219 ASP B O 1
ATOM 3958 N N . GLY B 1 220 ? -12.219 -7.516 -18.781 1 96.81 220 GLY B N 1
ATOM 3959 C CA . GLY B 1 220 ? -13.125 -6.461 -18.344 1 96.81 220 GLY B CA 1
ATOM 3960 C C . GLY B 1 220 ? -12.523 -5.547 -17.297 1 96.81 220 GLY B C 1
ATOM 3961 O O . GLY B 1 220 ? -11.367 -5.125 -17.422 1 96.81 220 GLY B O 1
ATOM 3962 N N . LYS B 1 221 ? -13.336 -5.223 -16.281 1 97.69 221 LYS B N 1
ATOM 3963 C CA . LYS B 1 221 ? -12.891 -4.316 -15.219 1 97.69 221 LYS B CA 1
ATOM 3964 C C . LYS B 1 221 ? -11.773 -4.945 -14.391 1 97.69 221 LYS B C 1
ATOM 3966 O O . LYS B 1 221 ? -10.883 -4.242 -13.906 1 97.69 221 LYS B O 1
ATOM 3971 N N . ARG B 1 222 ? -11.891 -6.246 -14.305 1 97.06 222 ARG B N 1
ATOM 3972 C CA . ARG B 1 222 ? -10.859 -6.961 -13.562 1 97.06 222 ARG B CA 1
ATOM 3973 C C . ARG B 1 222 ? -9.492 -6.777 -14.211 1 97.06 222 ARG B C 1
ATOM 3975 O O . ARG B 1 222 ? -8.5 -6.5 -13.531 1 97.06 222 ARG B O 1
ATOM 3982 N N . GLY B 1 223 ? -9.5 -6.922 -15.531 1 98.19 223 GLY B N 1
ATOM 3983 C CA . GLY B 1 223 ? -8.266 -6.727 -16.281 1 98.19 223 GLY B CA 1
ATOM 3984 C C . GLY B 1 223 ? -7.746 -5.305 -16.203 1 98.19 223 GLY B C 1
ATOM 3985 O O . GLY B 1 223 ? -6.535 -5.082 -16.141 1 98.19 223 GLY B O 1
ATOM 3986 N N . PHE B 1 224 ? -8.648 -4.34 -16.203 1 98.56 224 PHE B N 1
ATOM 3987 C CA . PHE B 1 224 ? -8.281 -2.932 -16.109 1 98.56 224 PHE B CA 1
ATOM 3988 C C . PHE B 1 224 ? -7.641 -2.639 -14.75 1 98.56 224 PHE B C 1
ATOM 3990 O O . PHE B 1 224 ? -6.574 -2.023 -14.688 1 98.56 224 PHE B O 1
ATOM 3997 N N . ILE B 1 225 ? -8.273 -3.131 -13.719 1 98.62 225 ILE B N 1
ATOM 3998 C CA . ILE B 1 225 ? -7.789 -2.904 -12.359 1 98.62 225 ILE B CA 1
ATOM 3999 C C . ILE B 1 225 ? -6.402 -3.525 -12.203 1 98.62 225 ILE B C 1
ATOM 4001 O O . ILE B 1 225 ? -5.496 -2.9 -11.641 1 98.62 225 ILE B O 1
ATOM 4005 N N . PHE B 1 226 ? -6.262 -4.715 -12.711 1 98.38 226 PHE B N 1
ATOM 4006 C CA . PHE B 1 226 ? -4.98 -5.406 -12.617 1 98.38 226 PHE B CA 1
ATOM 4007 C C . PHE B 1 226 ? -3.889 -4.613 -13.328 1 98.38 226 PHE B C 1
ATOM 4009 O O . PHE B 1 226 ? -2.797 -4.43 -12.781 1 98.38 226 PHE B O 1
ATOM 4016 N N . ALA B 1 227 ? -4.188 -4.129 -14.477 1 98.62 227 ALA B N 1
ATOM 4017 C CA . ALA B 1 227 ? -3.217 -3.369 -15.266 1 98.62 227 ALA B CA 1
ATOM 4018 C C . ALA B 1 227 ? -2.824 -2.078 -14.555 1 98.62 227 ALA B C 1
ATOM 4020 O O . ALA B 1 227 ? -1.653 -1.688 -14.562 1 98.62 227 ALA B O 1
ATOM 4021 N N . VAL B 1 228 ? -3.758 -1.424 -13.969 1 98.69 228 VAL B N 1
ATOM 4022 C CA . VAL B 1 228 ? -3.482 -0.191 -13.234 1 98.69 228 VAL B CA 1
ATOM 4023 C C . VAL B 1 228 ? -2.578 -0.488 -12.039 1 98.69 228 VAL B C 1
ATOM 4025 O O . VAL B 1 228 ? -1.639 0.261 -11.766 1 98.69 228 VAL B O 1
ATOM 4028 N N . LEU B 1 229 ? -2.869 -1.552 -11.367 1 98.44 229 LEU B N 1
ATOM 4029 C CA . LEU B 1 229 ? -2.049 -1.926 -10.219 1 98.44 229 LEU B CA 1
ATOM 4030 C C . LEU B 1 229 ? -0.61 -2.197 -10.648 1 98.44 229 LEU B C 1
ATOM 4032 O O . LEU B 1 229 ? 0.33 -1.824 -9.938 1 98.44 229 LEU B O 1
ATOM 4036 N N . LYS B 1 230 ? -0.455 -2.824 -11.789 1 98.25 230 LYS B N 1
ATOM 4037 C CA . LYS B 1 230 ? 0.888 -3.082 -12.305 1 98.25 230 LYS B CA 1
ATOM 4038 C C . LYS B 1 230 ? 1.596 -1.779 -12.664 1 98.25 230 LYS B C 1
ATOM 4040 O O . LYS B 1 230 ? 2.787 -1.616 -12.391 1 98.25 230 LYS B O 1
ATOM 4045 N N . SER B 1 231 ? 0.877 -0.944 -13.273 1 98.44 231 SER B N 1
ATOM 4046 C CA . SER B 1 231 ? 1.398 0.369 -13.633 1 98.44 231 SER B CA 1
ATOM 4047 C C . SER B 1 231 ? 1.802 1.166 -12.398 1 98.44 231 SER B C 1
ATOM 4049 O O . SER B 1 231 ? 2.85 1.816 -12.391 1 98.44 231 SER B O 1
ATOM 4051 N N . GLN B 1 232 ? 0.99 1.093 -11.43 1 98.12 232 GLN B N 1
ATOM 4052 C CA . GLN B 1 232 ? 1.245 1.805 -10.18 1 98.12 232 GLN B CA 1
ATOM 4053 C C . GLN B 1 232 ? 2.514 1.292 -9.5 1 98.12 232 GLN B C 1
ATOM 4055 O O . GLN B 1 232 ? 3.252 2.066 -8.891 1 98.12 232 GLN B O 1
ATOM 4060 N N . TYR B 1 233 ? 2.68 0.013 -9.586 1 98 233 TYR B N 1
ATOM 4061 C CA . TYR B 1 233 ? 3.898 -0.547 -9.008 1 98 233 TYR B CA 1
ATOM 4062 C C . TYR B 1 233 ? 5.137 0.092 -9.633 1 98 233 TYR B C 1
ATOM 4064 O O . TYR B 1 233 ? 6.062 0.479 -8.914 1 98 233 TYR B O 1
ATOM 4072 N N . LYS B 1 234 ? 5.137 0.164 -10.922 1 98.12 234 LYS B N 1
ATOM 4073 C CA . LYS B 1 234 ? 6.273 0.773 -11.609 1 98.12 234 LYS B CA 1
ATOM 4074 C C . LYS B 1 234 ? 6.445 2.232 -11.203 1 98.12 234 LYS B C 1
ATOM 4076 O O . LYS B 1 234 ? 7.57 2.691 -10.977 1 98.12 234 LYS B O 1
ATOM 4081 N N . PHE B 1 235 ? 5.375 2.916 -11.133 1 98.62 235 PHE B N 1
ATOM 4082 C CA . PHE B 1 235 ? 5.402 4.309 -10.695 1 98.62 235 PHE B CA 1
ATOM 4083 C C . PHE B 1 235 ? 6.016 4.434 -9.305 1 98.62 235 PHE B C 1
ATOM 4085 O O . PHE B 1 235 ? 6.859 5.297 -9.07 1 98.62 235 PHE B O 1
ATOM 4092 N N . LEU B 1 236 ? 5.605 3.598 -8.406 1 98.31 236 LEU B N 1
ATOM 4093 C CA . LEU B 1 236 ? 6.062 3.631 -7.023 1 98.31 236 LEU B CA 1
ATOM 4094 C C . LEU B 1 236 ? 7.566 3.396 -6.941 1 98.31 236 LEU B C 1
ATOM 4096 O O . LEU B 1 236 ? 8.258 4.039 -6.148 1 98.31 236 LEU B O 1
ATOM 4100 N N . CYS B 1 237 ? 8.039 2.471 -7.738 1 98.19 237 CYS B N 1
ATOM 4101 C CA . CYS B 1 237 ? 9.477 2.221 -7.762 1 98.19 237 CYS B CA 1
ATOM 4102 C C . CYS B 1 237 ? 10.242 3.492 -8.094 1 98.19 237 CYS B C 1
ATOM 4104 O O . CYS B 1 237 ? 11.203 3.84 -7.406 1 98.19 237 CYS B O 1
ATOM 4106 N N . LEU B 1 238 ? 9.773 4.184 -9.062 1 98.19 238 LEU B N 1
ATOM 4107 C CA . LEU B 1 238 ? 10.445 5.398 -9.516 1 98.19 238 LEU B CA 1
ATOM 4108 C C . LEU B 1 238 ? 10.273 6.523 -8.5 1 98.19 238 LEU B C 1
ATOM 4110 O O . LEU B 1 238 ? 11.227 7.234 -8.18 1 98.19 238 LEU B O 1
ATOM 4114 N N . ALA B 1 239 ? 9.117 6.648 -7.977 1 98.31 239 ALA B N 1
ATOM 4115 C CA . ALA B 1 239 ? 8.797 7.715 -7.031 1 98.31 239 ALA B CA 1
ATOM 4116 C C . ALA B 1 239 ? 9.617 7.574 -5.754 1 98.31 239 ALA B C 1
ATOM 4118 O O . ALA B 1 239 ? 10.109 8.57 -5.207 1 98.31 239 ALA B O 1
ATOM 4119 N N . LYS B 1 240 ? 9.742 6.395 -5.27 1 98 240 LYS B N 1
ATOM 4120 C CA . LYS B 1 240 ? 10.492 6.16 -4.039 1 98 240 LYS B CA 1
ATOM 4121 C C . LYS B 1 240 ? 11.977 6.426 -4.246 1 98 240 LYS B C 1
ATOM 4123 O O . LYS B 1 240 ? 12.656 6.902 -3.334 1 98 240 LYS B O 1
ATOM 4128 N N . VAL B 1 241 ? 12.453 6.078 -5.395 1 97.62 241 VAL B N 1
ATOM 4129 C CA . VAL B 1 241 ? 13.836 6.406 -5.715 1 97.62 241 VAL B CA 1
ATOM 4130 C C . VAL B 1 241 ? 14.023 7.922 -5.723 1 97.62 241 VAL B C 1
ATOM 4132 O O . VAL B 1 241 ? 14.984 8.438 -5.148 1 97.62 241 VAL B O 1
ATOM 4135 N N . TYR B 1 242 ? 13.164 8.586 -6.387 1 97.56 242 TYR B N 1
ATOM 4136 C CA . TYR B 1 242 ? 13.219 10.039 -6.422 1 97.56 242 TYR B CA 1
ATOM 4137 C C . TYR B 1 242 ? 13.172 10.617 -5.012 1 97.56 242 TYR B C 1
ATOM 4139 O O . TYR B 1 242 ? 13.906 11.562 -4.695 1 97.56 242 TYR B O 1
ATOM 4147 N N . GLU B 1 243 ? 12.281 10.102 -4.223 1 97 243 GLU B N 1
ATOM 4148 C CA . GLU B 1 243 ? 12.18 10.539 -2.83 1 97 243 GLU B CA 1
ATOM 4149 C C . GLU B 1 243 ? 13.508 10.367 -2.1 1 97 243 GLU B C 1
ATOM 4151 O O . GLU B 1 243 ? 13.977 11.281 -1.425 1 97 243 GLU B O 1
ATOM 4156 N N . TYR B 1 244 ? 14.062 9.234 -2.248 1 95.69 244 TYR B N 1
ATOM 4157 C CA . TYR B 1 244 ? 15.344 8.93 -1.618 1 95.69 244 TYR B CA 1
ATOM 4158 C C . TYR B 1 244 ? 16.406 9.93 -2.043 1 95.69 244 TYR B C 1
ATOM 4160 O O . TYR B 1 244 ? 17.141 10.453 -1.203 1 95.69 244 TYR B O 1
ATOM 4168 N N . GLN B 1 245 ? 16.453 10.219 -3.262 1 95 245 GLN B N 1
ATOM 4169 C CA . GLN B 1 245 ? 17.453 11.133 -3.812 1 95 245 GLN B CA 1
ATOM 4170 C C . GLN B 1 245 ? 17.219 12.555 -3.324 1 95 245 GLN B C 1
ATOM 4172 O O . GLN B 1 245 ? 18.172 13.273 -3.018 1 95 245 GLN B O 1
ATOM 4177 N N . SER B 1 246 ? 16.016 12.922 -3.348 1 92.12 246 SER B N 1
ATOM 4178 C CA . SER B 1 246 ? 15.672 14.273 -2.934 1 92.12 246 SER B CA 1
ATOM 4179 C C . SER B 1 246 ? 16.031 14.516 -1.472 1 92.12 246 SER B C 1
ATOM 4181 O O . SER B 1 246 ? 16.422 15.625 -1.098 1 92.12 246 SER B O 1
ATOM 4183 N N . LEU B 1 247 ? 15.914 13.539 -0.675 1 89.06 247 LEU B N 1
ATOM 4184 C CA . LEU B 1 247 ? 16.188 13.656 0.752 1 89.06 247 LEU B CA 1
ATOM 4185 C C . LEU B 1 247 ? 17.688 13.625 1.02 1 89.06 247 LEU B C 1
ATOM 4187 O O . LEU B 1 247 ? 18.172 14.281 1.948 1 89.06 247 LEU B O 1
ATOM 4191 N N . ASN B 1 248 ? 18.375 12.875 0.308 1 84.75 248 ASN B N 1
ATOM 4192 C CA . ASN B 1 248 ? 19.828 12.789 0.491 1 84.75 248 ASN B CA 1
ATOM 4193 C C . ASN B 1 248 ? 20.547 14 -0.117 1 84.75 248 ASN B C 1
ATOM 4195 O O . ASN B 1 248 ? 21.625 14.383 0.341 1 84.75 248 ASN B O 1
ATOM 4199 N N . ASN B 1 249 ? 20.078 14.523 -1.148 1 75.88 249 ASN B N 1
ATOM 4200 C CA . ASN B 1 249 ? 20.672 15.734 -1.712 1 75.88 249 ASN B CA 1
ATOM 4201 C C . ASN B 1 249 ? 20.516 16.922 -0.771 1 75.88 249 ASN B C 1
ATOM 4203 O O . ASN B 1 249 ? 21.422 17.75 -0.648 1 75.88 249 ASN B O 1
ATOM 4207 N N . ARG B 1 250 ? 19.516 17.047 -0.098 1 66.75 250 ARG B N 1
ATOM 4208 C CA . ARG B 1 250 ? 19.297 18.125 0.869 1 66.75 250 ARG B CA 1
ATOM 4209 C C . ARG B 1 250 ? 20.203 17.953 2.086 1 66.75 250 ARG B C 1
ATOM 4211 O O . ARG B 1 250 ? 20.672 18.938 2.658 1 66.75 250 ARG B O 1
ATOM 4218 N N . LYS B 1 251 ? 20.453 16.734 2.459 1 67.12 251 LYS B N 1
ATOM 4219 C CA . LYS B 1 251 ? 21.359 16.5 3.574 1 67.12 251 LYS B CA 1
ATOM 4220 C C . LYS B 1 251 ? 22.766 17.016 3.258 1 67.12 251 LYS B C 1
ATOM 4222 O O . LYS B 1 251 ? 23.422 17.609 4.117 1 67.12 251 LYS B O 1
ATOM 4227 N N . ASN B 1 252 ? 23 16.828 2.031 1 58.12 252 ASN B N 1
ATOM 4228 C CA . ASN B 1 252 ? 24.312 17.312 1.6 1 58.12 252 ASN B CA 1
ATOM 4229 C C . ASN B 1 252 ? 24.359 18.844 1.541 1 58.12 252 ASN B C 1
ATOM 4231 O O . ASN B 1 252 ? 25.391 19.438 1.82 1 58.12 252 ASN B O 1
ATOM 4235 N N . GLU B 1 253 ? 23.188 19.375 1.226 1 56.16 253 GLU B N 1
ATOM 4236 C CA . GLU B 1 253 ? 23.125 20.828 1.192 1 56.16 253 GLU B CA 1
ATOM 4237 C C . GLU B 1 253 ? 23.094 21.406 2.602 1 56.16 253 GLU B C 1
ATOM 4239 O O . GLU B 1 253 ? 23.719 22.438 2.871 1 56.16 253 GLU B O 1
ATOM 4244 N N . ASP B 1 254 ? 22.453 20.828 3.486 1 55.16 254 ASP B N 1
ATOM 4245 C CA . ASP B 1 254 ? 22.391 21.297 4.863 1 55.16 254 ASP B CA 1
ATOM 4246 C C . ASP B 1 254 ? 23.719 21.078 5.582 1 55.16 254 ASP B C 1
ATOM 4248 O O . ASP B 1 254 ? 24.078 21.844 6.48 1 55.16 254 ASP B O 1
ATOM 4252 N N . LEU B 1 255 ? 24.547 20.031 5.223 1 48.47 255 LEU B N 1
ATOM 4253 C CA . LEU B 1 255 ? 25.859 19.75 5.773 1 48.47 255 LEU B CA 1
ATOM 4254 C C . LEU B 1 255 ? 26.891 20.734 5.246 1 48.47 255 LEU B C 1
ATOM 4256 O O . LEU B 1 255 ? 27.969 20.906 5.84 1 48.47 255 LEU B O 1
ATOM 4260 N N . ARG B 1 256 ? 26.625 21.266 4.199 1 50.22 256 ARG B N 1
ATOM 4261 C CA . ARG B 1 256 ? 27.578 22.219 3.623 1 50.22 256 ARG B CA 1
ATOM 4262 C C . ARG B 1 256 ? 27.328 23.625 4.176 1 50.22 256 ARG B C 1
ATOM 4264 O O . ARG B 1 256 ? 28.141 24.531 3.975 1 50.22 256 ARG B O 1
ATOM 4271 N N . ASP B 1 257 ? 26.047 23.766 4.637 1 39.44 257 ASP B N 1
ATOM 4272 C CA . ASP B 1 257 ? 25.812 25.062 5.27 1 39.44 257 ASP B CA 1
ATOM 4273 C C . ASP B 1 257 ? 26.047 24.984 6.773 1 39.44 257 ASP B C 1
ATOM 4275 O O . ASP B 1 257 ? 25.609 24.031 7.43 1 39.44 257 ASP B O 1
#

Organism: Capnocytophaga canimorsus (strain 5) (NCBI:txid860228)

Sequence (514 aa):
MKISVVINTYNAEKHLQAVLETVKDFDEIVICDMYSTDKTIDIATKYNCKIVYHQNTGYAEPARNFAISQAKNEWILVIDADETIPPKLKKYLYSIIETPDLGGVYIPFKNYFMNKWIRSAYPDYKLRFFRKEGAFWPPEVHSTVKVQGKIIKVPRNQTNLASEHLANDPITTILQKNNTYSTAEIVRKKDKKITWFLLICSPFFWFIKFYFIKKGFLDGKRGFIFAVLKSQYKFLCLAKVYEYQSLNNRKNEDLRDMKISVVINTYNAEKHLQAVLETVKDFDEIVICDMYSTDKTIDIATKYNCKIVYHQNTGYAEPARNFAISQAKNEWILVIDADETIPPKLKKYLYSIIETPDLGGVYIPFKNYFMNKWIRSAYPDYKLRFFRKEGAFWPPEVHSTVKVQGKIIKVPRNQTNLASEHLANDPITTILQKNNTYSTAEIVRKKDKKITWFLLICSPFFWFIKFYFIKKGFLDGKRGFIFAVLKSQYKFLCLAKVYEYQSLNNRKNEDLRD

pLDDT: mean 94.21, std 8.18, range [39.44, 98.69]

Solvent-accessible surface area (backbone atoms only — not comparable to full-atom values): 27058 Å² total; per-residue (Å²): 139,52,43,21,37,36,30,53,36,62,60,32,52,87,38,32,61,66,22,47,68,44,51,65,85,50,76,36,40,38,36,29,30,38,74,51,84,56,57,30,63,65,54,47,66,74,41,96,48,46,79,45,79,40,80,72,76,87,57,63,43,65,44,50,47,53,40,56,72,69,47,88,43,59,29,35,35,54,42,51,39,40,34,34,47,38,69,57,28,55,53,50,53,66,69,48,67,77,44,84,63,63,11,33,32,28,41,30,27,41,38,33,50,82,85,33,78,38,54,45,55,49,74,40,70,40,75,32,35,31,38,48,71,77,44,44,50,47,89,52,85,92,55,65,64,42,62,50,69,43,72,49,66,57,63,78,90,46,64,68,49,32,26,40,36,68,65,52,68,51,68,69,54,49,50,52,48,43,49,54,53,28,56,61,44,28,78,80,39,56,82,59,82,80,46,72,62,54,64,56,47,51,21,49,49,41,26,46,42,26,23,59,72,38,42,6,58,81,52,47,69,61,18,47,52,51,15,48,53,53,12,46,43,52,35,45,33,52,50,50,25,46,44,52,45,56,56,52,52,48,51,54,51,55,70,71,96,140,51,43,20,37,35,30,53,39,59,58,32,51,88,38,31,61,66,22,47,69,45,52,64,85,49,77,36,41,37,36,30,29,37,74,51,83,56,56,33,62,66,53,46,68,76,41,98,49,48,78,45,80,39,80,74,76,88,58,63,42,65,44,49,47,54,41,58,70,70,47,86,43,58,28,34,35,54,42,53,39,39,34,34,47,37,69,57,29,54,53,50,52,66,70,47,68,78,46,82,62,62,11,33,33,26,43,32,29,40,38,33,51,83,85,33,78,39,54,45,55,50,71,41,71,39,74,33,35,32,39,46,70,78,44,46,50,47,88,51,86,92,56,65,64,42,60,50,70,42,72,47,65,57,64,77,88,47,64,66,49,32,27,38,35,67,64,52,69,50,68,68,53,50,50,51,49,45,51,54,53,28,56,60,45,27,76,80,40,58,81,60,82,80,45,73,63,53,62,55,47,51,21,50,47,40,26,45,42,26,24,59,73,39,42,7,58,81,52,45,68,62,18,48,52,52,16,49,54,52,13,47,44,50,35,45,32,52,51,50,27,46,45,52,46,56,55,52,53,47,50,54,52,55,70,72,95

Foldseek 3Di:
DFEEEEEEDAQLVPAQLVACVQCLPGPAYEYEYQDHDDCNVVSCVVRPHHYHYDHDPPACQVSRLVRLVVDDDFKYFYDYSQKHFFPVLVVVCVVCVPPPQEFWEWAFEFEDEPQHTFLLPPGDTATGMGTSPPWGFDPDHPTHIDIGGDYYYDDRVPCSNHMYRRDYDYPVRLVVVLLVVLLVLLVVCLPPDQDPCQLPPVLVVQLCSRVPVSVLVVVPVRSNVVSNSRSVSSNSSSVVSVVSNVVVVVVVVVVVD/DFEEEEEEDAQLVPAQLVACVQCLPGPAYEYEYQDHDDCNVVSCVVGPHHYHYDHDPPACQVSRLVRLVVDDDFKYFYDYSQKHFFPVLVVVCVVCVPPPQEFWEWAFEFEDEPQHTFLLPPGDTATGMGTSPPWGFDPDHPTHIDIGGDYYYDDRVPCSNHMYRRDYDYPVRLVVVLLVVLLVLLVVCLPPDQDPCQLPVVLVVQLCSRVPVSVLVVVPPRSNVVSNSRSVSSNSSSVVSVVSNVVVVVVVVVVVD

Nearest PDB structures (foldseek):
  7msp-assembly2_B  TM=5.284E-01  e=2.414E-14  Bacillus subtilis subsp. subtilis str. 168
  8bz8-assembly2_D  TM=5.000E-01  e=1.489E-08  Listeria monocytogenes
  9gzk-assembly2_C  TM=4.516E-01  e=1.687E-08  Listeria monocytogenes
  6h4m-assembly3_P  TM=4.874E-01  e=1.497E-06  Staphylococcus aureus subsp. aureus N315
  2y6p-assembly2_C-2  TM=6.745E-01  e=6.289E-05  Aquifex aeolicus